Protein AF-0000000084405359 (afdb_homodimer)

Organism: Acidithiobacillus ferrooxidans (NCBI:txid920)

Secondary structure (DSSP, 8-state):
--------HHHHHHHHHHHHHHHHHHS-GGG--HHHHHHHHTS-HHHHHHH-SSHHHHHHHHHHHHHHHHHHHHHHHHHH-SSHHHHHHHHHHHHHHHHHHSHHHHHHHHHHHHHHTTTTHHHHHHHTTHHHHHHHHHHHHHHHHTTSS-SSS-HHHHHHHHHHHHHHHHHHHHHHTTSTT---TT-HHHHHHHHHHHHHHHHS-----------/--------HHHHHHHHHHHHHHHHHHS-GGG--HHHHHHHHTS-HHHHHHH-SSHHHHHHHHHHHHHHHHHHHHHHHHHH-SSHHHHHHHHHHHHHHHHHHSHHHHHHHHHHHHHHTTTTHHHHHHHTTHHHHHHHHHHHHHHHHTTSS-SSS-HHHHHHHHHHHHHHHHHHHHHHTTSTT---TT-HHHHHHHHHHHHHHHHS-----------

Foldseek 3Di:
DDPLDPQPPVLLLVLLLVLLLVVVLVDPLVVDALCSSCVSSSHDSVSSCVVPVGSVRSLLQNQLVLLVVLLVQLVVLVVVDPALLSSLLSSLLVLLVSCVVRVSSLVNVVVCCVVCCVVCVVSCCVSHNVVVLVVQLVSLVVNCVVLQWPPPDRSSVLSCQSNVQSSVLSVCLVVLVPDPPRDCSVPVSVSSVVSSVVSSVVTGDDPPPPPPPPD/DDPLDPQPPVLLLVLLLVLLLVVVLVDPLVVDALCSSCVSSSHDSVSSCVPAVGSVRSLLQNQLVLLVVLLVQLVVLVVVDPALLSSLLSSLLVLLVSCVVRVSSLVNVVVCCVVCCVV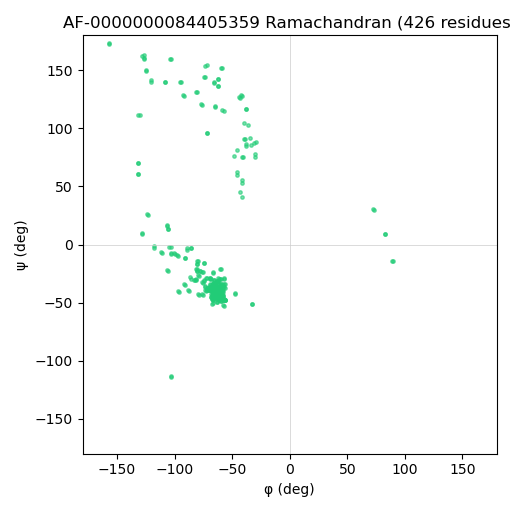CVVSCCVSHNVVVLVVQLVSLVVNCVVLQWPPPDRSSVLSCQSNVQSSVLSVCLVVLVPDPPRDCSVPVSVSSVVVSVVSSVVTGDDPPPPPPPPD

Sequence (430 aa):
MGDLPLVIEGEGRQRILAAAEKLFSDKAFDAVSMNAIALQAGISKANIYHYFPNKDALYLAVLRAASQSLRTLLNDAVDAHGVVVDVLRHFARCHLQALLDRPEWVRLVWREILEKGASRAQEFAEQGFADVFSALVAVLEAGQSRGELRVDFDPALVATLLLGANVFFFQSRDILRHYPHVTFADDPAGYDAGIVEILLRGLIPVSSVDTTSTRMGDLPLVIEGEGRQRILAAAEKLFSDKAFDAVSMNAIALQAGISKANIYHYFPNKDALYLAVLRAASQSLRTLLNDAVDAHGVVVDVLRHFARCHLQALLDRPEWVRLVWREILEKGASRAQEFAEQGFADVFSALVAVLEAGQSRGELRVDFDPALVATLLLGANVFFFQSRDILRHYPHVTFADDPAGYDAGIVEILLRGLIPVSSVDTTSTR

Solvent-accessible surface area (backbone atoms only — not comparable to full-atom values): 22797 Å² total; per-residue (Å²): 134,79,79,71,74,83,62,55,74,74,58,43,53,51,35,39,41,54,27,40,47,52,45,40,29,76,36,55,66,88,72,55,48,68,60,58,31,16,60,67,38,71,45,54,55,71,57,47,45,72,78,31,86,43,68,66,55,43,50,43,48,42,41,29,52,54,27,48,52,51,34,49,49,45,50,50,26,51,72,75,30,90,50,53,68,56,21,51,54,50,32,53,49,50,51,42,47,53,48,69,73,37,49,45,45,49,37,46,54,52,42,47,35,57,73,38,25,75,87,42,12,63,57,48,23,74,39,31,52,38,63,40,50,50,50,50,25,49,50,44,46,50,23,28,75,70,63,62,26,46,73,89,58,59,39,51,56,54,45,49,44,58,53,20,38,44,51,37,45,68,66,38,28,57,29,41,55,63,30,83,87,45,74,41,52,88,29,61,67,60,41,49,54,48,56,50,48,38,50,46,50,30,34,39,63,78,76,72,75,75,76,72,70,84,122,134,79,80,70,73,82,62,55,74,73,57,43,53,50,35,40,42,53,26,39,47,52,46,42,29,76,35,56,66,86,74,54,48,67,60,57,31,16,60,68,37,72,46,53,58,71,58,47,44,73,78,30,85,41,68,66,55,44,51,44,48,41,42,30,52,54,26,50,52,51,35,49,49,44,50,50,25,52,73,74,30,88,50,53,68,56,20,51,53,49,34,52,50,51,52,42,48,54,49,68,74,38,49,46,45,50,36,48,53,53,41,46,35,59,73,40,24,74,86,40,11,64,58,48,23,74,38,31,50,37,64,39,49,50,50,50,25,49,50,45,46,50,23,27,74,71,64,63,26,47,75,89,57,59,39,52,57,52,45,50,43,59,53,19,37,44,51,37,45,67,67,37,27,58,28,44,53,64,31,84,85,46,75,40,55,87,29,62,68,60,40,48,55,50,55,50,49,37,49,45,48,30,34,39,62,78,74,73,76,73,76,73,70,83,122

Nearest PDB structures (foldseek):
  4w97-assembly1_A  TM=6.779E-01  e=1.275E-06  Mycobacterium tuberculosis H37Rv
  2gen-assembly1_A-2  TM=8.083E-01  e=4.652E-06  Pseudomonas aeruginosa PAO1
  5n1i-assembly1_B  TM=6.751E-01  e=7.322E-07  Mycobacterium tuberculosis H37Rv
  6g87-assembly2_C  TM=6.920E-01  e=2.671E-06  Bradyrhizobium diazoefficiens
  4gfk-assembly1_A  TM=8.014E-01  e=1.347E-05  Vibrio cholerae O1 biovar El Tor str. N16961

Structure (mmCIF, N/CA/C/O backbone):
data_AF-0000000084405359-model_v1
#
loop_
_entity.id
_entity.type
_entity.pdbx_description
1 polymer 'TetR family transcriptional regulator'
#
loop_
_atom_site.group_PDB
_atom_site.id
_atom_site.type_symbol
_atom_site.label_atom_id
_atom_site.label_alt_id
_atom_site.label_comp_id
_atom_site.label_asym_id
_atom_site.label_entity_id
_atom_site.label_seq_id
_atom_site.pdbx_PDB_ins_code
_atom_site.Cartn_x
_atom_site.Cartn_y
_atom_site.Cartn_z
_atom_site.occupancy
_atom_site.B_iso_or_equiv
_atom_site.auth_seq_id
_atom_site.auth_comp_id
_atom_site.auth_asym_id
_atom_site.auth_atom_id
_atom_site.pdbx_PDB_model_num
ATOM 1 N N . MET A 1 1 ? -23.359 -45.25 1.358 1 29.91 1 MET A N 1
ATOM 2 C CA . MET A 1 1 ? -23.734 -44.031 0.64 1 29.91 1 MET A CA 1
ATOM 3 C C . MET A 1 1 ? -24.094 -42.906 1.613 1 29.91 1 MET A C 1
ATOM 5 O O . MET A 1 1 ? -25.172 -42.938 2.211 1 29.91 1 MET A O 1
ATOM 9 N N . GLY A 1 2 ? -23.25 -42.594 2.627 1 35.25 2 GLY A N 1
ATOM 10 C CA . GLY A 1 2 ? -23.484 -42 3.934 1 35.25 2 GLY A CA 1
ATOM 11 C C . GLY A 1 2 ? -24.156 -40.656 3.863 1 35.25 2 GLY A C 1
ATOM 12 O O . GLY A 1 2 ? -23.969 -39.906 2.9 1 35.25 2 GLY A O 1
ATOM 13 N N . ASP A 1 3 ? -25.422 -40.531 4.387 1 35.44 3 ASP A N 1
ATOM 14 C CA . ASP A 1 3 ? -26.391 -39.438 4.457 1 35.44 3 ASP A CA 1
ATOM 15 C C . ASP A 1 3 ? -25.719 -38.125 4.891 1 35.44 3 ASP A C 1
ATOM 17 O O . ASP A 1 3 ? -25.25 -38.031 6.023 1 35.44 3 ASP A O 1
ATOM 21 N N . LEU A 1 4 ? -24.766 -37.562 4.141 1 41.38 4 LEU A N 1
ATOM 22 C CA . LEU A 1 4 ? -24.188 -36.25 4.512 1 41.38 4 LEU A CA 1
ATOM 23 C C . LEU A 1 4 ? -25.25 -35.344 5.098 1 41.38 4 LEU A C 1
ATOM 25 O O . LEU A 1 4 ? -26.328 -35.188 4.527 1 41.38 4 LEU A O 1
ATOM 29 N N . PRO A 1 5 ? -25.344 -35.125 6.363 1 42.84 5 PRO A N 1
ATOM 30 C CA . PRO A 1 5 ? -26.453 -34.438 7.012 1 42.84 5 PRO A CA 1
ATOM 31 C C . PRO A 1 5 ? -26.875 -33.188 6.238 1 42.84 5 PRO A C 1
ATOM 33 O O . PRO A 1 5 ? -26.078 -32.562 5.531 1 42.84 5 PRO A O 1
ATOM 36 N N . LEU A 1 6 ? -28.141 -33.031 5.887 1 42.38 6 LEU A N 1
ATOM 37 C CA . LEU A 1 6 ? -28.797 -31.828 5.359 1 42.38 6 LEU A CA 1
ATOM 38 C C . LEU A 1 6 ? -28.328 -30.578 6.102 1 42.38 6 LEU A C 1
ATOM 40 O O . LEU A 1 6 ? -28.688 -30.359 7.258 1 42.38 6 LEU A O 1
ATOM 44 N N . VAL A 1 7 ? -27.047 -30.281 6.188 1 47.16 7 VAL A N 1
ATOM 45 C CA . VAL A 1 7 ? -26.641 -29.047 6.848 1 47.16 7 VAL A CA 1
ATOM 46 C C . VAL A 1 7 ? -27.625 -27.938 6.508 1 47.16 7 VAL A C 1
ATOM 48 O O . VAL A 1 7 ? -28.016 -27.7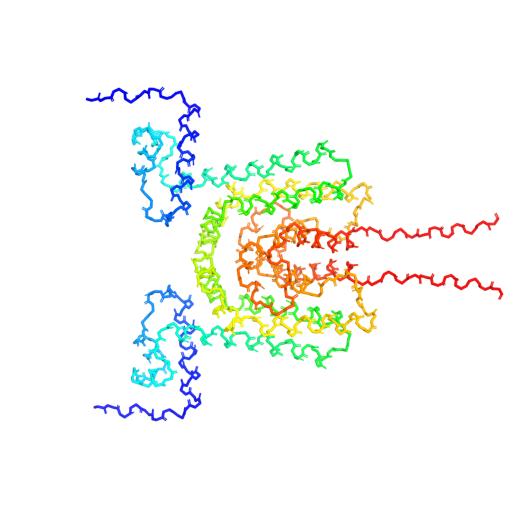81 5.348 1 47.16 7 VAL A O 1
ATOM 51 N N . ILE A 1 8 ? -28.391 -27.312 7.387 1 43.5 8 ILE A N 1
ATOM 52 C CA . ILE A 1 8 ? -29.281 -26.172 7.246 1 43.5 8 ILE A CA 1
ATOM 53 C C . ILE A 1 8 ? -28.625 -25.109 6.367 1 43.5 8 ILE A C 1
ATOM 55 O O . ILE A 1 8 ? -27.406 -24.922 6.402 1 43.5 8 ILE A O 1
ATOM 59 N N . GLU A 1 9 ? -29.281 -24.625 5.328 1 51.53 9 GLU A N 1
ATOM 60 C CA . GLU A 1 9 ? -28.953 -23.75 4.215 1 51.53 9 GLU A CA 1
ATOM 61 C C . GLU A 1 9 ? -27.922 -22.703 4.637 1 51.53 9 GLU A C 1
ATOM 63 O O . GLU A 1 9 ? -26.922 -22.484 3.947 1 51.53 9 GLU A O 1
ATOM 68 N N . GLY A 1 10 ? -28.266 -22.016 5.781 1 59.94 10 GLY A N 1
ATOM 69 C CA . GLY A 1 10 ? -27.422 -20.922 6.258 1 59.94 10 GLY A CA 1
ATOM 70 C C . GLY A 1 10 ? -26.109 -21.391 6.848 1 59.94 10 GLY A C 1
ATOM 71 O O . GLY A 1 10 ? -25.062 -20.797 6.605 1 59.94 10 GLY A O 1
ATOM 72 N N . GLU A 1 11 ? -26.094 -22.547 7.379 1 79.12 11 GLU A N 1
ATOM 73 C CA . GLU A 1 11 ? -24.922 -23.062 8.07 1 79.12 11 GLU A CA 1
ATOM 74 C C . GLU A 1 11 ? -23.906 -23.656 7.078 1 79.12 11 GLU A C 1
ATOM 76 O O . GLU A 1 11 ? -22.703 -23.516 7.258 1 79.12 11 GLU A O 1
ATOM 81 N N . GLY A 1 12 ? -24.5 -24.172 6 1 84.44 12 GLY A N 1
ATOM 82 C CA . GLY A 1 12 ? -23.656 -24.75 4.969 1 84.44 12 GLY A CA 1
ATOM 83 C C . GLY A 1 12 ? -22.812 -23.734 4.234 1 84.44 12 GLY A C 1
ATOM 84 O O . GLY A 1 12 ? -21.609 -23.922 4.047 1 84.44 12 GLY A O 1
ATOM 85 N N . ARG A 1 13 ? -23.469 -22.688 3.967 1 90.31 13 ARG A N 1
ATOM 86 C CA . ARG A 1 13 ? -22.781 -21.625 3.246 1 90.31 13 ARG A CA 1
ATOM 87 C C . ARG A 1 13 ? -21.625 -21.062 4.066 1 90.31 13 ARG A C 1
ATOM 89 O O . ARG A 1 13 ? -20.531 -20.844 3.539 1 90.31 13 ARG A O 1
ATOM 96 N N . GLN A 1 14 ? -21.859 -20.922 5.316 1 91.25 14 GLN A N 1
ATOM 97 C CA . GLN A 1 14 ? -20.844 -20.375 6.203 1 91.25 14 GLN A CA 1
ATOM 98 C C . GLN A 1 14 ? -19.688 -21.344 6.383 1 91.25 14 GLN A C 1
ATOM 100 O O . GLN A 1 14 ? -18.531 -20.922 6.449 1 91.25 14 GLN A O 1
ATOM 105 N N . ARG A 1 15 ? -19.953 -22.547 6.441 1 92.5 15 ARG A N 1
ATOM 106 C CA . ARG A 1 15 ? -18.922 -23.562 6.562 1 92.5 15 ARG A CA 1
ATOM 107 C C . ARG A 1 15 ? -18.031 -23.594 5.32 1 92.5 15 ARG A C 1
ATOM 109 O O . ARG A 1 15 ? -16.812 -23.734 5.422 1 92.5 15 ARG A O 1
ATOM 116 N N . ILE A 1 16 ? -18.734 -23.453 4.23 1 93.56 16 ILE A N 1
ATOM 117 C CA . ILE A 1 16 ? -18.016 -23.453 2.969 1 93.56 16 ILE A CA 1
ATOM 118 C C . ILE A 1 16 ? -17.094 -22.234 2.912 1 93.56 16 ILE A C 1
ATOM 120 O O . ILE A 1 16 ? -15.906 -22.359 2.576 1 93.56 16 ILE A O 1
ATOM 124 N N . LEU A 1 17 ? -17.609 -21.109 3.291 1 92.75 17 LEU A N 1
ATOM 125 C CA . LEU A 1 17 ? -16.828 -19.875 3.254 1 92.75 17 LEU A CA 1
ATOM 126 C C . LEU A 1 17 ? -15.625 -19.969 4.188 1 92.75 17 LEU A C 1
ATOM 128 O O . LEU A 1 17 ? -14.516 -19.578 3.82 1 92.75 17 LEU A O 1
ATOM 132 N N . ALA A 1 18 ? -15.852 -20.531 5.355 1 92.19 18 ALA A N 1
ATOM 133 C CA . ALA A 1 18 ? -14.781 -20.656 6.332 1 92.19 18 ALA A CA 1
ATOM 134 C C . ALA A 1 18 ? -13.703 -21.625 5.832 1 92.19 18 ALA A C 1
ATOM 136 O O . ALA A 1 18 ? -12.508 -21.344 5.965 1 92.19 18 ALA A O 1
ATOM 137 N N . ALA A 1 19 ? -14.117 -22.672 5.27 1 93.31 19 ALA A N 1
ATOM 138 C CA . ALA A 1 19 ? -13.195 -23.656 4.723 1 93.31 19 ALA A CA 1
ATOM 139 C C . ALA A 1 19 ? -12.406 -23.078 3.547 1 93.31 19 ALA A C 1
ATOM 141 O O . ALA A 1 19 ? -11.203 -23.297 3.432 1 93.31 19 ALA A O 1
ATOM 142 N N . ALA A 1 20 ? -13.156 -22.406 2.678 1 93 20 ALA A N 1
ATOM 143 C CA . ALA A 1 20 ? -12.523 -21.797 1.51 1 93 20 ALA A CA 1
ATOM 144 C C . ALA A 1 20 ? -11.477 -20.766 1.924 1 93 20 ALA A C 1
ATOM 146 O O . ALA A 1 20 ? -10.359 -20.766 1.397 1 93 20 ALA A O 1
ATOM 147 N N . GLU A 1 21 ? -11.836 -19.953 2.846 1 89.75 21 GLU A N 1
ATOM 148 C CA . GLU A 1 21 ? -10.891 -18.938 3.324 1 89.75 21 GLU A CA 1
ATOM 149 C C . GLU A 1 21 ? -9.617 -19.594 3.855 1 89.75 21 GLU A C 1
ATOM 151 O O . GLU A 1 21 ? -8.508 -19.141 3.543 1 89.75 21 GLU A O 1
ATOM 156 N N . LYS A 1 22 ? -9.797 -20.578 4.633 1 90.44 22 LYS A N 1
ATOM 157 C CA . LYS A 1 22 ? -8.656 -21.281 5.211 1 90.44 22 LYS A CA 1
ATOM 158 C C . LYS A 1 22 ? -7.777 -21.891 4.121 1 90.44 22 LYS A C 1
ATOM 160 O O . LYS A 1 22 ? -6.559 -21.703 4.129 1 90.44 22 LYS A O 1
ATOM 165 N N . LEU A 1 23 ? -8.375 -22.516 3.184 1 90.88 23 LEU A N 1
ATOM 166 C CA . LEU A 1 23 ? -7.613 -23.203 2.145 1 90.88 23 LEU A CA 1
ATOM 167 C C . LEU A 1 23 ? -6.961 -22.203 1.195 1 90.88 23 LEU A C 1
ATOM 169 O O . LEU A 1 23 ? -5.805 -22.375 0.803 1 90.88 23 LEU A O 1
ATOM 173 N N . PHE A 1 24 ? -7.672 -21.141 0.865 1 87.56 24 PHE A N 1
ATOM 174 C CA . PHE A 1 24 ? -7.113 -20.109 -0.01 1 87.56 24 PHE A CA 1
ATOM 175 C C . PHE A 1 24 ? -5.934 -19.422 0.656 1 87.56 24 PHE A C 1
ATOM 177 O O . PHE A 1 24 ? -4.984 -19.016 -0.018 1 87.56 24 PHE A O 1
ATOM 184 N N . SER A 1 25 ? -6.012 -19.312 1.912 1 82 25 SER A N 1
ATOM 185 C CA . SER A 1 25 ? -4.957 -18.641 2.654 1 82 25 SER A CA 1
ATOM 186 C C . SER A 1 25 ? -3.715 -19.5 2.779 1 82 25 SER A C 1
ATOM 188 O O . SER A 1 25 ? -2.59 -19 2.764 1 82 25 SER A O 1
ATOM 190 N N . ASP A 1 26 ? -3.889 -20.781 2.865 1 78.31 26 ASP A N 1
ATOM 191 C CA . ASP A 1 26 ? -2.807 -21.719 3.135 1 78.31 26 ASP A CA 1
ATOM 192 C C . ASP A 1 26 ? -2.09 -22.109 1.845 1 78.31 26 ASP A C 1
ATOM 194 O O . ASP A 1 26 ? -0.9 -22.438 1.864 1 78.31 26 ASP A O 1
ATOM 198 N N . LYS A 1 27 ? -2.898 -22.062 0.796 1 76.44 27 LYS A N 1
ATOM 199 C CA . LYS A 1 27 ? -2.375 -22.516 -0.49 1 76.44 27 LYS A CA 1
ATOM 200 C C . LYS A 1 27 ? -2.576 -21.453 -1.569 1 76.44 27 LYS A C 1
ATOM 202 O O . LYS A 1 27 ? -3.312 -20.484 -1.365 1 76.44 27 LYS A O 1
ATOM 207 N N . ALA A 1 28 ? -1.858 -21.625 -2.592 1 75.69 28 ALA A N 1
ATOM 208 C CA . ALA A 1 28 ? -2.135 -20.781 -3.75 1 75.69 28 ALA A CA 1
ATOM 209 C C . ALA A 1 28 ? -3.543 -21.031 -4.285 1 75.69 28 ALA A C 1
ATOM 211 O O . ALA A 1 28 ? -4.047 -22.156 -4.234 1 75.69 28 ALA A O 1
ATOM 212 N N . PHE A 1 29 ? -4.184 -19.984 -4.723 1 78.25 29 PHE A N 1
ATOM 213 C CA . PHE A 1 29 ? -5.551 -20.047 -5.23 1 78.25 29 PHE A CA 1
ATOM 214 C C . PHE A 1 29 ? -5.703 -21.203 -6.219 1 78.25 29 PHE A C 1
ATOM 216 O O . PHE A 1 29 ? -6.656 -21.969 -6.133 1 78.25 29 PHE A O 1
ATOM 223 N N . ASP A 1 30 ? -4.668 -21.281 -7.051 1 80 30 ASP A N 1
ATOM 224 C CA . ASP A 1 30 ? -4.77 -22.25 -8.133 1 80 30 ASP A CA 1
ATOM 225 C C . ASP A 1 30 ? -4.582 -23.672 -7.602 1 80 30 ASP A C 1
ATOM 227 O O . ASP A 1 30 ? -5.008 -24.641 -8.242 1 80 30 ASP A O 1
ATOM 231 N N . ALA A 1 31 ? -4.082 -23.797 -6.457 1 83.25 31 ALA A N 1
ATOM 232 C CA . ALA A 1 31 ? -3.781 -25.109 -5.898 1 83.25 31 ALA A CA 1
ATOM 233 C C . ALA A 1 31 ? -4.969 -25.656 -5.109 1 83.25 31 ALA A C 1
ATOM 235 O O . ALA A 1 31 ? -4.969 -26.828 -4.703 1 83.25 31 ALA A O 1
ATOM 236 N N . VAL A 1 32 ? -5.941 -24.828 -4.852 1 90.44 32 VAL A N 1
ATOM 237 C CA . VAL A 1 32 ? -7.102 -25.234 -4.066 1 90.44 32 VAL A CA 1
ATOM 238 C C . VAL A 1 32 ? -8.211 -25.734 -5 1 90.44 32 VAL A C 1
ATOM 240 O O . VAL A 1 32 ? -8.523 -25.078 -6 1 90.44 32 VAL A O 1
ATOM 243 N N . SER A 1 33 ? -8.773 -26.922 -4.754 1 92.12 33 SER A N 1
ATOM 244 C CA . SER A 1 33 ? -9.875 -27.453 -5.547 1 92.12 33 SER A CA 1
ATOM 245 C C . SER A 1 33 ? -11.195 -27.344 -4.801 1 92.12 33 SER A C 1
ATOM 247 O O . SER A 1 33 ? -11.219 -27.266 -3.57 1 92.12 33 SER A O 1
ATOM 249 N N . MET A 1 34 ? -12.203 -27.406 -5.609 1 93 34 MET A N 1
ATOM 250 C CA . MET A 1 34 ? -13.539 -27.406 -5.012 1 93 34 MET A CA 1
ATOM 251 C C . MET A 1 34 ? -13.742 -28.641 -4.145 1 93 34 MET A C 1
ATOM 253 O O . MET A 1 34 ? -14.414 -28.578 -3.111 1 93 34 MET A O 1
ATOM 257 N N . ASN A 1 35 ? -13.133 -29.672 -4.52 1 92.88 35 ASN A N 1
ATOM 258 C CA . ASN A 1 35 ? -13.219 -30.906 -3.744 1 92.88 35 ASN A CA 1
ATOM 259 C C . ASN A 1 35 ? -12.539 -30.766 -2.387 1 92.88 35 ASN A C 1
ATOM 261 O O . ASN A 1 35 ? -13.062 -31.234 -1.373 1 92.88 35 ASN A O 1
ATOM 265 N N . ALA A 1 36 ? -11.445 -30.219 -2.387 1 94.19 36 ALA A N 1
ATOM 266 C CA . ALA A 1 36 ? -10.727 -30.016 -1.133 1 94.19 36 ALA A CA 1
ATOM 267 C C . ALA A 1 36 ? -11.531 -29.125 -0.18 1 94.19 36 ALA A C 1
ATOM 269 O O . ALA A 1 36 ? -11.547 -29.375 1.03 1 94.19 36 ALA A O 1
ATOM 270 N N . ILE A 1 37 ? -12.164 -28.078 -0.742 1 94.88 37 ILE A N 1
ATOM 271 C CA . ILE A 1 37 ? -12.984 -27.188 0.065 1 94.88 37 ILE A CA 1
ATOM 272 C C . ILE A 1 37 ? -14.18 -27.938 0.634 1 94.88 37 ILE A C 1
ATOM 274 O O . ILE A 1 37 ? -14.523 -27.781 1.808 1 94.88 37 ILE A O 1
ATOM 278 N N . ALA A 1 38 ? -14.758 -28.766 -0.172 1 93.69 38 ALA A N 1
ATOM 279 C CA . ALA A 1 38 ? -15.891 -29.578 0.27 1 93.69 38 ALA A CA 1
ATOM 280 C C . ALA A 1 38 ? -15.492 -30.5 1.43 1 93.69 38 ALA A C 1
ATOM 282 O O . ALA A 1 38 ? -16.203 -30.562 2.438 1 93.69 38 ALA A O 1
ATOM 283 N N . LEU A 1 39 ? -14.422 -31.125 1.293 1 93.81 39 LEU A N 1
ATOM 284 C CA . LEU A 1 39 ? -13.914 -32.031 2.32 1 93.81 39 LEU A CA 1
ATOM 285 C C . LEU A 1 39 ? -13.641 -31.281 3.617 1 93.81 39 LEU A C 1
ATOM 287 O O . LEU A 1 39 ? -14.023 -31.734 4.699 1 93.81 39 LEU A O 1
ATOM 291 N N . GLN A 1 40 ? -12.992 -30.156 3.477 1 93.25 40 GLN A N 1
ATOM 292 C CA . GLN A 1 40 ? -12.68 -29.344 4.645 1 93.25 40 GLN A CA 1
ATOM 293 C C . GLN A 1 40 ? -13.945 -28.844 5.324 1 93.25 40 GLN A C 1
ATOM 295 O O . GLN A 1 40 ? -13.992 -28.703 6.551 1 93.25 40 GLN A O 1
ATOM 300 N N . ALA A 1 41 ? -14.93 -28.516 4.555 1 93.81 41 ALA A N 1
ATOM 301 C CA . ALA A 1 41 ? -16.188 -27.969 5.062 1 93.81 41 ALA A CA 1
ATOM 302 C C . ALA A 1 41 ? -17.094 -29.078 5.598 1 93.81 41 ALA A C 1
ATOM 304 O O . ALA A 1 41 ? -18.078 -28.812 6.281 1 93.81 41 ALA A O 1
ATOM 305 N N . GLY A 1 42 ? -16.828 -30.297 5.305 1 93.38 42 GLY A N 1
ATOM 306 C CA . GLY A 1 42 ? -17.656 -31.406 5.715 1 93.38 42 GLY A CA 1
ATOM 307 C C . GLY A 1 42 ? -18.969 -31.484 4.965 1 93.38 42 GLY A C 1
ATOM 308 O O . GLY A 1 42 ? -20 -31.797 5.547 1 93.38 42 GLY A O 1
ATOM 309 N N . ILE A 1 43 ? -18.906 -31.031 3.777 1 90.88 43 ILE A N 1
ATOM 310 C CA . ILE A 1 43 ? -20.094 -31.047 2.939 1 90.88 43 ILE A CA 1
ATOM 311 C C . ILE A 1 43 ? -19.781 -31.75 1.619 1 90.88 43 ILE A C 1
ATOM 313 O O . ILE A 1 43 ? -18.609 -31.969 1.283 1 90.88 43 ILE A O 1
ATOM 317 N N . SER A 1 44 ? -20.859 -32.219 0.949 1 88.62 44 SER A N 1
ATOM 318 C CA . SER A 1 44 ? -20.656 -32.875 -0.342 1 88.62 44 SER A CA 1
ATOM 319 C C . SER A 1 44 ? -20.281 -31.844 -1.42 1 88.62 44 SER A C 1
ATOM 321 O O . SER A 1 44 ? -20.625 -30.672 -1.307 1 88.62 44 SER A O 1
ATOM 323 N N . LYS A 1 45 ? -19.594 -32.312 -2.424 1 88.81 45 LYS A N 1
ATOM 324 C CA . LYS A 1 45 ? -19.25 -31.469 -3.566 1 88.81 45 LYS A CA 1
ATOM 325 C C . LYS A 1 45 ? -20.5 -30.891 -4.227 1 88.81 45 LYS A C 1
ATOM 327 O O . LYS A 1 45 ? -20.516 -29.734 -4.648 1 88.81 45 LYS A O 1
ATOM 332 N N . ALA A 1 46 ? -21.516 -31.719 -4.332 1 87.69 46 ALA A N 1
ATOM 333 C CA . ALA A 1 46 ? -22.766 -31.266 -4.922 1 87.69 46 ALA A CA 1
ATOM 334 C C . ALA A 1 46 ? -23.359 -30.094 -4.141 1 87.69 46 ALA A C 1
ATOM 336 O O . ALA A 1 46 ? -23.906 -29.156 -4.727 1 87.69 46 ALA A O 1
ATOM 337 N N . ASN A 1 47 ? -23.203 -30.109 -2.895 1 89.19 47 ASN A N 1
ATOM 338 C CA . ASN A 1 47 ? -23.719 -29.047 -2.039 1 89.19 47 ASN A CA 1
ATOM 339 C C . ASN A 1 47 ? -22.953 -27.734 -2.236 1 89.19 47 ASN A C 1
ATOM 341 O O . ASN A 1 47 ? -23.547 -26.656 -2.217 1 89.19 47 ASN A O 1
ATOM 345 N N . ILE A 1 48 ? -21.625 -27.891 -2.441 1 90.94 48 ILE A N 1
ATOM 346 C CA . ILE A 1 48 ? -20.828 -26.688 -2.652 1 90.94 48 ILE A CA 1
ATOM 347 C C . ILE A 1 48 ? -21.281 -25.984 -3.932 1 90.94 48 ILE A C 1
ATOM 349 O O . ILE A 1 48 ? -21.438 -24.766 -3.959 1 90.94 48 ILE A O 1
ATOM 353 N N . TYR A 1 49 ? -21.609 -26.781 -4.938 1 91.56 49 TYR A N 1
ATOM 354 C CA . TYR A 1 49 ? -21.953 -26.234 -6.238 1 91.56 49 TYR A CA 1
ATOM 355 C C . TYR A 1 49 ? -23.375 -25.656 -6.215 1 91.56 49 TYR A C 1
ATOM 357 O O . TYR A 1 49 ? -23.719 -24.812 -7.055 1 91.56 49 TYR A O 1
ATOM 365 N N . HIS A 1 50 ? -24.156 -26.156 -5.305 1 90.5 50 HIS A N 1
ATOM 366 C CA . HIS A 1 50 ? -25.469 -25.562 -5.094 1 90.5 50 HIS A CA 1
ATOM 367 C C . HIS A 1 50 ? -25.359 -24.094 -4.672 1 90.5 50 HIS A C 1
ATOM 369 O O . HIS A 1 50 ? -26.156 -23.266 -5.098 1 90.5 50 HIS A O 1
ATOM 375 N N . TYR A 1 51 ? -24.281 -23.781 -3.908 1 90.69 51 TYR A N 1
ATOM 376 C CA . TYR A 1 51 ? -24.109 -22.438 -3.377 1 90.69 51 TYR A CA 1
ATOM 377 C C . TYR A 1 51 ? -23.188 -21.609 -4.27 1 90.69 51 TYR A C 1
ATOM 379 O O . TYR A 1 51 ? -23.406 -20.406 -4.469 1 90.69 51 TYR A O 1
ATOM 387 N N . PHE A 1 52 ? -22.125 -22.266 -4.738 1 93.81 52 PHE A N 1
ATOM 388 C CA . PHE A 1 52 ? -21.094 -21.594 -5.508 1 93.81 52 PHE A CA 1
ATOM 389 C C . PHE A 1 52 ? -20.781 -22.344 -6.793 1 93.81 52 PHE A C 1
ATOM 391 O O . PHE A 1 52 ? -20.125 -23.391 -6.758 1 93.81 52 PHE A O 1
ATOM 398 N N . PRO A 1 53 ? -21.125 -21.766 -7.91 1 92.12 53 PRO A N 1
ATOM 399 C CA . PRO A 1 53 ? -21.047 -22.469 -9.188 1 92.12 53 PRO A CA 1
ATOM 400 C C . PRO A 1 53 ? -19.609 -22.781 -9.594 1 92.12 53 PRO A C 1
ATOM 402 O O . PRO A 1 53 ? -19.375 -23.688 -10.398 1 92.12 53 PRO A O 1
ATOM 405 N N . ASN A 1 54 ? -18.641 -22.016 -9.094 1 91.5 54 ASN A N 1
ATOM 406 C CA . ASN A 1 54 ? -17.234 -22.266 -9.398 1 91.5 54 ASN A CA 1
ATOM 407 C C . ASN A 1 54 ? -16.328 -21.672 -8.328 1 91.5 54 ASN A C 1
ATOM 409 O O . ASN A 1 54 ? -16.781 -20.984 -7.418 1 91.5 54 ASN A O 1
ATOM 413 N N . LYS A 1 55 ? -15.086 -21.969 -8.469 1 91.75 55 LYS A N 1
ATOM 414 C CA . LYS A 1 55 ? -14.086 -21.562 -7.488 1 91.75 55 LYS A CA 1
ATOM 415 C C . LYS A 1 55 ? -13.969 -20.047 -7.422 1 91.75 55 LYS A C 1
ATOM 417 O O . LYS A 1 55 ? -13.82 -19.469 -6.336 1 91.75 55 LYS A O 1
ATOM 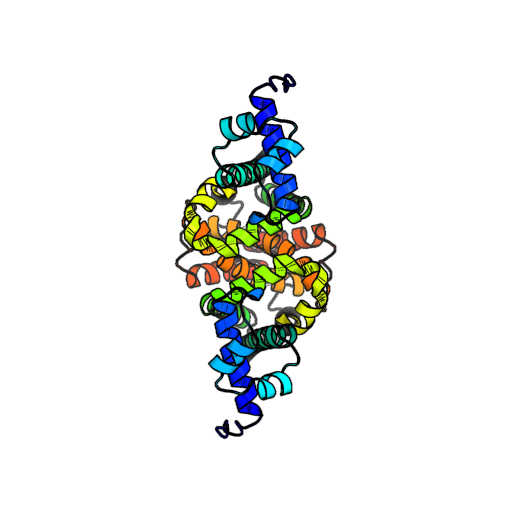422 N N . ASP A 1 56 ? -14.109 -19.438 -8.555 1 89.75 56 ASP A N 1
ATOM 423 C CA . ASP A 1 56 ? -14 -17.984 -8.625 1 89.75 56 ASP A CA 1
ATOM 424 C C . ASP A 1 56 ? -15.141 -17.297 -7.871 1 89.75 56 ASP A C 1
ATOM 426 O O . ASP A 1 56 ? -14.914 -16.328 -7.145 1 89.75 56 ASP A O 1
ATOM 430 N N . ALA A 1 57 ? -16.25 -17.797 -8.047 1 90.88 57 ALA A N 1
ATOM 431 C CA . ALA A 1 57 ? -17.406 -17.266 -7.332 1 90.88 57 ALA A CA 1
ATOM 432 C C . ALA A 1 57 ? -17.234 -17.438 -5.824 1 90.88 57 ALA A C 1
ATOM 434 O O . ALA A 1 57 ? -17.641 -16.562 -5.051 1 90.88 57 ALA A O 1
ATOM 435 N N . LEU A 1 58 ? -16.734 -18.531 -5.453 1 92.62 58 LEU A N 1
ATOM 436 C CA . LEU A 1 58 ? -16.484 -18.781 -4.035 1 92.62 58 LEU A CA 1
ATOM 437 C C . LEU A 1 58 ? -15.422 -17.844 -3.49 1 92.62 58 LEU A C 1
ATOM 439 O O 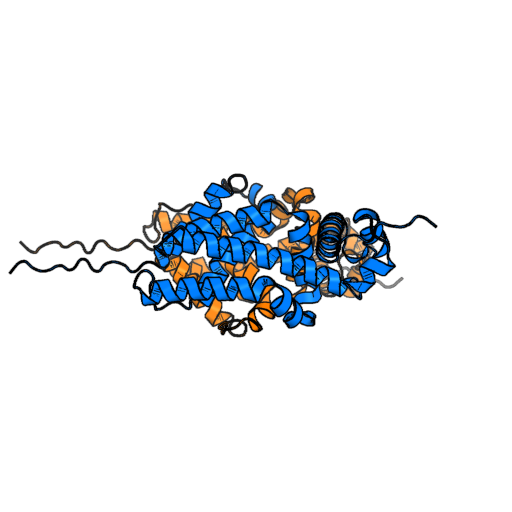. LEU A 1 58 ? -15.562 -17.312 -2.387 1 92.62 58 LEU A O 1
ATOM 443 N N . TYR A 1 59 ? -14.422 -17.641 -4.242 1 90.56 59 TYR A N 1
ATOM 444 C CA . TYR A 1 59 ? -13.359 -16.719 -3.857 1 90.56 59 TYR A CA 1
ATOM 445 C C . TYR A 1 59 ? -13.906 -15.32 -3.625 1 90.56 59 TYR A C 1
ATOM 447 O O . TYR A 1 59 ? -13.602 -14.688 -2.611 1 90.56 59 TYR A O 1
ATOM 455 N N . LEU A 1 60 ? -14.703 -14.859 -4.5 1 90.38 60 LEU A N 1
ATOM 456 C CA . LEU A 1 60 ? -15.297 -13.531 -4.398 1 90.38 60 LEU A CA 1
ATOM 457 C C . LEU A 1 60 ? -16.25 -13.445 -3.209 1 90.38 60 LEU A C 1
ATOM 459 O O . LEU A 1 60 ? -16.359 -12.391 -2.576 1 90.38 60 LEU A O 1
ATOM 463 N N . ALA A 1 61 ? -16.828 -14.5 -2.904 1 91 61 ALA A N 1
ATOM 464 C CA . ALA A 1 61 ? -17.703 -14.523 -1.742 1 91 61 ALA A CA 1
ATOM 465 C C . ALA A 1 61 ? -16.906 -14.406 -0.446 1 91 61 ALA A C 1
ATOM 467 O O . ALA A 1 61 ? -17.359 -13.766 0.508 1 91 61 ALA A O 1
ATOM 468 N N . VAL A 1 62 ? -15.805 -15.047 -0.435 1 90.56 62 VAL A N 1
ATOM 469 C CA . VAL A 1 62 ? -14.93 -14.93 0.728 1 90.56 62 VAL A CA 1
ATOM 470 C C . VAL A 1 62 ? -14.445 -13.484 0.865 1 90.56 62 VAL A C 1
ATOM 472 O O . VAL A 1 62 ? -14.414 -12.938 1.97 1 90.56 62 VAL A O 1
ATOM 475 N N . LEU A 1 63 ? -14.141 -12.852 -0.233 1 90.38 63 LEU A N 1
ATOM 476 C CA . LEU A 1 63 ? -13.727 -11.453 -0.245 1 90.38 63 LEU A CA 1
ATOM 477 C C . LEU A 1 63 ? -14.836 -10.555 0.279 1 90.38 63 LEU A C 1
ATOM 479 O O . LEU A 1 63 ? -14.586 -9.648 1.082 1 90.38 63 LEU A O 1
ATOM 483 N N . ARG A 1 64 ? -15.977 -10.805 -0.155 1 91.19 64 ARG A N 1
ATOM 484 C CA . ARG A 1 64 ? -17.125 -10.023 0.269 1 91.19 64 ARG A CA 1
ATOM 485 C C . ARG A 1 64 ? -17.359 -10.164 1.769 1 91.19 64 ARG A C 1
ATOM 487 O O . ARG A 1 64 ? -17.734 -9.195 2.438 1 91.19 64 ARG A O 1
ATOM 494 N N . ALA A 1 65 ? -17.188 -11.336 2.264 1 88.81 65 ALA A N 1
ATOM 495 C CA . ALA A 1 65 ? -17.359 -11.562 3.695 1 88.81 65 ALA A CA 1
ATOM 496 C C . ALA A 1 65 ? -16.359 -10.742 4.504 1 88.81 65 ALA A C 1
ATOM 498 O O . ALA A 1 65 ? -16.703 -10.195 5.555 1 88.81 65 ALA A O 1
ATOM 499 N N . ALA A 1 66 ? -15.18 -10.672 4.047 1 87 66 ALA A N 1
ATOM 500 C CA . ALA A 1 66 ? -14.148 -9.867 4.711 1 87 66 ALA A CA 1
ATOM 501 C C . ALA A 1 66 ? -14.516 -8.391 4.691 1 87 66 ALA A C 1
ATOM 503 O O . ALA A 1 66 ? -14.352 -7.688 5.691 1 87 66 ALA A O 1
ATOM 504 N N . SER A 1 67 ? -14.992 -7.93 3.562 1 90.62 67 SER A N 1
ATOM 505 C CA . SER A 1 67 ? -15.422 -6.543 3.418 1 90.62 67 SER A CA 1
ATOM 506 C C . SER A 1 67 ? -16.562 -6.219 4.371 1 90.62 67 SER A C 1
ATOM 508 O O . SER A 1 67 ? -16.609 -5.133 4.957 1 90.62 67 SER A O 1
ATOM 510 N N . GLN A 1 68 ? -17.438 -7.137 4.527 1 91.25 68 GLN A N 1
ATOM 511 C CA . GLN A 1 68 ? -18.578 -6.934 5.41 1 91.25 68 GLN A CA 1
ATOM 512 C C . GLN A 1 68 ? -18.141 -6.844 6.867 1 91.25 68 GLN A C 1
ATOM 514 O O . GLN A 1 68 ? -18.719 -6.09 7.648 1 91.25 68 GLN A O 1
ATOM 519 N N . SER A 1 69 ? -17.188 -7.598 7.195 1 91.19 69 SER A N 1
ATOM 520 C CA . SER A 1 69 ? -16.641 -7.516 8.547 1 91.19 69 SER A CA 1
ATOM 521 C C . SER A 1 69 ? -16.062 -6.137 8.828 1 91.19 69 SER A C 1
ATOM 523 O O . SER A 1 69 ? -16.266 -5.578 9.906 1 91.19 69 SER A O 1
ATOM 525 N N . LEU A 1 70 ? -15.406 -5.57 7.863 1 93.19 70 LEU A N 1
ATOM 526 C CA . LEU A 1 70 ? -14.836 -4.238 8.016 1 93.19 70 LEU A CA 1
ATOM 527 C C . LEU A 1 70 ? -15.93 -3.18 8.094 1 93.19 70 LEU A C 1
ATOM 529 O O . LEU A 1 70 ? -15.828 -2.221 8.859 1 93.19 70 LEU A O 1
ATOM 533 N N . ARG A 1 71 ? -16.953 -3.377 7.297 1 94.25 71 ARG A N 1
ATOM 534 C CA . ARG A 1 71 ? -18.094 -2.471 7.34 1 94.25 71 ARG A CA 1
ATOM 535 C C . ARG A 1 71 ? -18.734 -2.459 8.727 1 94.25 71 ARG A C 1
ATOM 537 O O . ARG A 1 71 ? -19.078 -1.396 9.242 1 94.25 71 ARG A O 1
ATOM 544 N N . THR A 1 72 ? -18.797 -3.631 9.258 1 95.38 72 THR A N 1
ATOM 545 C CA . THR A 1 72 ? -19.359 -3.75 10.602 1 95.38 72 THR A CA 1
ATOM 546 C C . THR A 1 72 ? -18.484 -3.029 11.617 1 95.38 72 THR A C 1
ATOM 548 O O . THR A 1 72 ? -19 -2.334 12.5 1 95.38 72 THR A O 1
ATOM 551 N N . LEU A 1 73 ? -17.219 -3.156 11.484 1 94.12 73 LEU A N 1
ATOM 552 C CA . LEU A 1 73 ? -16.281 -2.471 12.375 1 94.12 73 LEU A CA 1
ATOM 553 C C . LEU A 1 73 ? -16.438 -0.958 12.273 1 94.12 73 LEU A C 1
ATOM 555 O O . LEU A 1 73 ? -16.406 -0.254 13.289 1 94.12 73 LEU A O 1
ATOM 559 N N . LEU A 1 74 ? -16.641 -0.451 11.047 1 96.06 74 LEU A N 1
ATOM 560 C CA . LE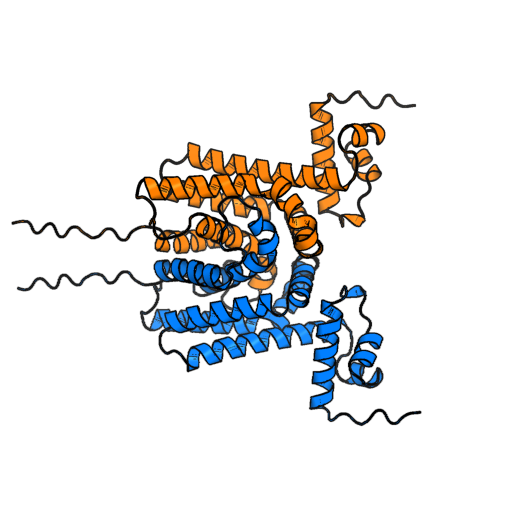U A 1 74 ? -16.844 0.979 10.844 1 96.06 74 LEU A CA 1
ATOM 561 C C . LEU A 1 74 ? -18.141 1.443 11.469 1 96.06 74 LEU A C 1
ATOM 563 O O . LEU A 1 74 ? -18.188 2.469 12.156 1 96.06 74 LEU A O 1
ATOM 567 N N . ASN A 1 75 ? -19.172 0.651 11.281 1 95.75 75 ASN A N 1
ATOM 568 C CA . ASN A 1 75 ? -20.453 0.986 11.875 1 95.75 75 ASN A CA 1
ATOM 569 C C . ASN A 1 75 ? -20.391 1.01 13.398 1 95.75 75 ASN A C 1
ATOM 571 O O . ASN A 1 75 ? -20.953 1.902 14.031 1 95.75 75 ASN A O 1
ATOM 575 N N . ASP A 1 76 ? -19.719 0.069 13.93 1 95.25 76 ASP A N 1
ATOM 576 C CA . ASP A 1 76 ? -19.547 0.015 15.383 1 95.25 76 ASP A CA 1
ATOM 577 C C . ASP A 1 76 ? -18.812 1.249 15.891 1 95.25 76 ASP A C 1
ATOM 579 O O . ASP A 1 76 ? -19.156 1.797 16.938 1 95.25 76 ASP A O 1
ATOM 583 N N . ALA A 1 77 ? -17.797 1.655 15.188 1 94.69 77 ALA A N 1
ATOM 584 C CA . ALA A 1 77 ? -17.031 2.846 15.562 1 94.69 77 ALA A CA 1
ATOM 585 C C . ALA A 1 77 ? -17.906 4.094 15.531 1 94.69 77 ALA A C 1
ATOM 587 O O . ALA A 1 77 ? -17.844 4.938 16.422 1 94.69 77 ALA A O 1
ATOM 588 N N . VAL A 1 78 ? -18.75 4.25 14.516 1 95.12 78 VAL A N 1
ATOM 589 C CA . VAL A 1 78 ? -19.641 5.387 14.359 1 95.12 78 VAL A CA 1
ATOM 590 C C . VAL A 1 78 ? -20.641 5.418 15.5 1 95.12 78 VAL A C 1
ATOM 592 O O . VAL A 1 78 ? -20.906 6.473 16.078 1 95.12 78 VAL A O 1
ATOM 595 N N . ASP A 1 79 ? -21.125 4.207 15.828 1 94.5 79 ASP A N 1
ATOM 596 C CA . ASP A 1 79 ? -22.125 4.105 16.891 1 94.5 79 ASP A CA 1
ATOM 597 C C . ASP A 1 79 ? -21.516 4.418 18.25 1 94.5 79 ASP A C 1
ATOM 599 O O . ASP A 1 79 ? -22.172 5.008 19.109 1 94.5 79 ASP A O 1
ATOM 603 N N . ALA A 1 80 ? -20.297 4.043 18.406 1 92.56 80 ALA A N 1
ATOM 604 C CA . ALA A 1 80 ? -19.641 4.148 19.703 1 92.56 80 ALA A CA 1
ATOM 605 C C . ALA A 1 80 ? -19.125 5.566 19.953 1 92.56 80 ALA A C 1
ATOM 607 O O . ALA A 1 80 ? -18.969 5.984 21.094 1 92.56 80 ALA A O 1
ATOM 608 N N . HIS A 1 81 ? -18.797 6.191 18.812 1 90.81 81 HIS A N 1
ATOM 609 C CA . HIS A 1 81 ? -18.125 7.484 18.938 1 90.81 81 HIS A CA 1
ATOM 610 C C . HIS A 1 81 ? -18.938 8.586 18.25 1 90.81 81 HIS A C 1
ATOM 612 O O . HIS A 1 81 ? -19.531 8.352 17.203 1 90.81 81 HIS A O 1
ATOM 618 N N . GLY A 1 82 ? -19.031 9.703 18.781 1 84.44 82 GLY A N 1
ATOM 619 C CA . GLY A 1 82 ? -19.766 10.812 18.203 1 84.44 82 GLY A CA 1
ATOM 620 C C . GLY A 1 82 ? -18.906 11.703 17.312 1 84.44 82 GLY A C 1
ATOM 621 O O . GLY A 1 82 ? -19.391 12.25 16.328 1 84.44 82 GLY A O 1
ATOM 622 N N . VAL A 1 83 ? -17.641 11.828 17.734 1 93.69 83 VAL A N 1
ATOM 623 C CA . VAL A 1 83 ? -16.781 12.742 16.984 1 93.69 83 VAL A CA 1
ATOM 624 C C . VAL A 1 83 ? -15.992 11.961 15.93 1 93.69 83 VAL A C 1
ATOM 626 O O . VAL A 1 83 ? -15.547 10.836 16.188 1 93.69 83 VAL A O 1
ATOM 629 N N . VAL A 1 84 ? -15.844 12.508 14.766 1 96.19 84 VAL A N 1
ATOM 630 C CA . VAL A 1 84 ? -15.297 11.844 13.594 1 96.19 84 VAL A CA 1
ATOM 631 C C . VAL A 1 84 ? -13.859 11.422 13.859 1 96.19 84 VAL A C 1
ATOM 633 O O . VAL A 1 84 ? -13.422 10.352 13.414 1 96.19 84 VAL A O 1
ATOM 636 N N . VAL A 1 85 ? -13.117 12.203 14.633 1 95.62 85 VAL A N 1
ATOM 637 C CA . VAL A 1 85 ? -11.711 11.906 14.883 1 95.62 85 VAL A CA 1
ATOM 638 C C . VAL A 1 85 ? -11.594 10.602 15.672 1 95.62 85 VAL A C 1
ATOM 640 O O . VAL A 1 85 ? -10.719 9.781 15.398 1 95.62 85 VAL A O 1
ATOM 643 N N . ASP A 1 86 ? -12.516 10.398 16.609 1 96.88 86 ASP A N 1
ATOM 644 C CA . ASP A 1 86 ? -12.508 9.164 17.375 1 96.88 86 ASP A CA 1
ATOM 645 C C . ASP A 1 86 ? -12.945 7.973 16.531 1 96.88 86 ASP A C 1
ATOM 647 O O . ASP A 1 86 ? -12.438 6.863 16.703 1 96.88 86 ASP A O 1
ATOM 651 N N . VAL A 1 87 ? -13.891 8.188 15.68 1 97.62 87 VAL A N 1
ATOM 652 C CA . VAL A 1 87 ? -14.328 7.152 14.75 1 97.62 87 VAL A CA 1
ATOM 653 C C . VAL A 1 87 ? -13.156 6.711 13.883 1 97.62 87 VAL A C 1
ATOM 655 O O . VAL A 1 87 ? -12.891 5.516 13.742 1 97.62 87 VAL A O 1
ATOM 658 N N . LEU A 1 88 ? -12.359 7.66 13.336 1 97.75 88 LEU A N 1
ATOM 659 C CA . LEU A 1 88 ? -11.25 7.371 12.438 1 97.75 88 LEU A CA 1
ATOM 660 C C . LEU A 1 88 ? -10.133 6.648 13.18 1 97.75 88 LEU A C 1
ATOM 662 O O . LEU A 1 88 ? -9.555 5.688 12.664 1 97.75 88 LEU A O 1
ATOM 666 N N . ARG A 1 89 ? -9.859 7.078 14.438 1 97.69 89 ARG A N 1
ATOM 667 C CA . ARG A 1 89 ? -8.844 6.422 15.258 1 97.69 89 ARG A CA 1
ATOM 668 C C . ARG A 1 89 ? -9.203 4.961 15.508 1 97.69 89 ARG A C 1
ATOM 670 O O . ARG A 1 89 ? -8.367 4.07 15.312 1 97.69 89 ARG A O 1
ATOM 677 N N . HIS A 1 90 ? -10.43 4.754 15.875 1 97.38 90 HIS A N 1
ATOM 678 C CA . HIS A 1 90 ? -10.891 3.408 16.203 1 97.38 90 HIS A CA 1
ATOM 679 C C . HIS A 1 90 ? -10.922 2.525 14.953 1 97.38 90 HIS A C 1
ATOM 681 O O . HIS A 1 90 ? -10.438 1.393 14.984 1 97.38 90 HIS A O 1
ATOM 687 N N . PHE A 1 91 ? -11.438 3.051 13.875 1 97.56 91 PHE A N 1
ATOM 688 C CA . PHE A 1 91 ? -11.531 2.275 12.648 1 97.56 91 PHE A CA 1
ATOM 689 C C . PHE A 1 91 ? -10.148 1.92 12.117 1 97.56 91 PHE A C 1
ATOM 691 O O . PHE A 1 91 ? -9.914 0.787 11.688 1 97.56 91 PHE A O 1
ATOM 698 N N . ALA A 1 92 ? -9.242 2.891 12.117 1 98.19 92 ALA A N 1
ATOM 699 C CA . ALA A 1 92 ? -7.887 2.641 11.625 1 98.19 92 ALA A CA 1
ATOM 700 C C . ALA A 1 92 ? -7.227 1.507 12.406 1 98.19 92 ALA A C 1
ATOM 702 O O . ALA A 1 92 ? -6.609 0.617 11.812 1 98.19 92 ALA A O 1
ATOM 703 N N . ARG A 1 93 ? -7.379 1.53 13.688 1 97.5 93 ARG A N 1
ATOM 704 C CA . ARG A 1 93 ? -6.812 0.495 14.547 1 97.5 93 ARG A CA 1
ATOM 705 C C . ARG A 1 93 ? -7.41 -0.871 14.227 1 97.5 93 ARG A C 1
ATOM 707 O O . ARG A 1 93 ? -6.684 -1.856 14.086 1 97.5 93 ARG A O 1
ATOM 714 N N . CYS A 1 94 ? -8.688 -0.945 14.078 1 96.06 94 CYS A N 1
ATOM 715 C CA . CYS A 1 94 ? -9.375 -2.197 13.789 1 96.06 94 CYS A CA 1
ATOM 716 C C . CYS A 1 94 ? -9.016 -2.705 12.398 1 96.06 94 CYS A C 1
ATOM 718 O O . CYS A 1 94 ? -8.852 -3.91 12.195 1 96.06 94 CYS A O 1
ATOM 720 N N . HIS A 1 95 ? -8.938 -1.802 11.492 1 97.31 95 HIS A N 1
ATOM 721 C CA . HIS A 1 95 ? -8.555 -2.156 10.133 1 97.31 95 HIS A CA 1
ATOM 722 C C . HIS A 1 95 ? -7.172 -2.801 10.102 1 97.31 95 HIS A C 1
ATOM 724 O O . HIS A 1 95 ? -6.992 -3.865 9.5 1 97.31 95 HIS A O 1
ATOM 730 N N . LEU A 1 96 ? -6.207 -2.168 10.773 1 98.19 96 LEU A N 1
ATOM 731 C CA . LEU A 1 96 ? -4.859 -2.727 10.812 1 98.19 96 LEU A CA 1
ATOM 732 C C . LEU A 1 96 ? -4.855 -4.09 11.492 1 98.19 96 LEU A C 1
ATOM 734 O O . LEU A 1 96 ? -4.219 -5.027 11.016 1 98.19 96 LEU A O 1
ATOM 738 N N . GLN A 1 97 ? -5.602 -4.207 12.562 1 96.94 97 GLN A N 1
ATOM 739 C CA . GLN A 1 97 ? -5.68 -5.48 13.273 1 96.94 97 GLN A CA 1
ATOM 740 C C . GLN A 1 97 ? -6.277 -6.57 12.391 1 96.94 97 GLN A C 1
ATOM 742 O O . GLN A 1 97 ? -5.824 -7.715 12.414 1 96.94 97 GLN A O 1
ATOM 747 N N . ALA A 1 98 ? -7.246 -6.238 11.633 1 94.94 98 ALA A N 1
ATOM 748 C CA . ALA A 1 98 ? -7.879 -7.195 10.727 1 94.94 98 ALA A CA 1
ATOM 749 C C . ALA A 1 98 ? -6.883 -7.703 9.688 1 94.94 98 ALA A C 1
ATOM 751 O O . ALA A 1 98 ? -6.891 -8.883 9.344 1 94.94 98 ALA A O 1
ATOM 752 N N . LEU A 1 99 ? -6.043 -6.828 9.156 1 96.38 99 LEU A N 1
ATOM 753 C CA . LEU A 1 99 ? -5.008 -7.219 8.211 1 96.38 99 LEU A CA 1
ATOM 754 C C . LEU A 1 99 ? -4.012 -8.18 8.859 1 96.38 99 LEU A C 1
ATOM 756 O O . LEU A 1 99 ? -3.623 -9.18 8.25 1 96.38 99 LEU A O 1
ATOM 760 N N . LEU A 1 100 ? -3.664 -7.883 10.102 1 96.12 100 LEU A N 1
ATOM 761 C CA . LEU A 1 100 ? -2.625 -8.633 10.805 1 96.12 100 LEU A CA 1
ATOM 762 C C . LEU A 1 100 ? -3.164 -9.969 11.297 1 96.12 100 LEU A C 1
ATOM 764 O O . LEU A 1 100 ? -2.404 -10.922 11.484 1 96.12 100 LEU A O 1
ATOM 768 N N . ASP A 1 101 ? -4.48 -10.102 11.477 1 93.06 101 ASP A N 1
ATOM 769 C CA . ASP A 1 101 ? -5.105 -11.312 12.008 1 93.06 101 ASP A CA 1
ATOM 770 C C . ASP A 1 101 ? -5.258 -12.375 10.922 1 93.06 101 ASP A C 1
ATOM 772 O O . ASP A 1 101 ? -5.371 -13.562 11.219 1 93.06 101 ASP A O 1
ATOM 776 N N . ARG A 1 102 ? -5.27 -11.969 9.656 1 89.62 102 ARG A N 1
ATOM 777 C CA . ARG A 1 102 ? -5.449 -12.883 8.531 1 89.62 102 ARG A CA 1
ATOM 778 C C . ARG A 1 102 ? -4.402 -12.641 7.449 1 89.62 102 ARG A C 1
ATOM 780 O O . ARG A 1 102 ? -4.738 -12.461 6.277 1 89.62 102 ARG A O 1
ATOM 787 N N . PRO A 1 103 ? -3.162 -12.828 7.867 1 91.69 103 PRO A N 1
ATOM 788 C CA . PRO A 1 103 ? -2.1 -12.391 6.961 1 91.69 103 PRO A CA 1
ATOM 789 C C . PRO A 1 103 ? -2.068 -13.195 5.66 1 91.69 103 PRO A C 1
ATOM 791 O O . PRO A 1 103 ? -1.818 -12.633 4.59 1 91.69 103 PRO A O 1
ATOM 794 N N . GLU A 1 104 ? -2.314 -14.484 5.719 1 88.31 104 GLU A N 1
ATOM 795 C CA . GLU A 1 104 ? -2.24 -15.312 4.52 1 88.31 104 GLU A CA 1
ATOM 796 C C . GLU A 1 104 ? -3.357 -14.969 3.539 1 88.31 104 GLU A C 1
ATOM 798 O O . GLU A 1 104 ? -3.143 -14.953 2.326 1 88.31 104 GLU A O 1
ATOM 803 N N . TRP A 1 105 ? -4.484 -14.703 4.113 1 89.31 105 TRP A N 1
ATOM 804 C CA . TRP A 1 105 ? -5.613 -14.32 3.275 1 89.31 105 TRP A CA 1
ATOM 805 C C . TRP A 1 105 ? -5.363 -12.969 2.607 1 89.31 105 TRP A C 1
ATOM 807 O O . TRP A 1 105 ? -5.59 -12.812 1.405 1 89.31 105 TRP A O 1
ATOM 817 N N . VAL A 1 106 ? -4.875 -12.031 3.355 1 92.5 106 VAL A N 1
ATOM 818 C CA . VAL A 1 106 ? -4.613 -10.695 2.84 1 92.5 106 VAL A CA 1
ATOM 819 C C . VAL A 1 106 ? -3.547 -10.758 1.748 1 92.5 106 VAL A C 1
ATOM 821 O O . VAL A 1 106 ? -3.693 -10.141 0.692 1 92.5 106 VAL A O 1
ATOM 824 N N . ARG A 1 107 ? -2.523 -11.523 1.975 1 91.62 107 ARG A N 1
ATOM 825 C CA . ARG A 1 107 ? -1.472 -11.68 0.975 1 91.62 107 ARG A CA 1
ATOM 826 C C . ARG A 1 107 ? -2.027 -12.273 -0.317 1 91.62 107 ARG A C 1
ATOM 828 O O . ARG A 1 107 ? -1.673 -11.828 -1.411 1 91.62 107 ARG A O 1
ATOM 835 N N . LEU A 1 108 ? -2.867 -13.234 -0.172 1 87.81 108 LEU A N 1
ATOM 836 C CA . LEU A 1 108 ? -3.463 -13.867 -1.346 1 87.81 108 LEU A CA 1
ATOM 837 C C . LEU A 1 108 ? -4.281 -12.859 -2.146 1 87.81 108 LEU A C 1
ATOM 839 O O . LEU A 1 108 ? -4.168 -12.797 -3.373 1 87.81 108 LEU A O 1
ATOM 843 N N . VAL A 1 109 ? -5.105 -12.078 -1.475 1 90.69 109 VAL A N 1
ATOM 844 C CA . VAL A 1 109 ? -5.973 -11.102 -2.129 1 90.69 109 VAL A CA 1
ATOM 845 C C . VAL A 1 109 ? -5.125 -10.078 -2.883 1 90.69 109 VAL A C 1
ATOM 847 O O . VAL A 1 109 ? -5.375 -9.797 -4.055 1 90.69 109 VAL A O 1
ATOM 850 N N . TRP A 1 110 ? -4.102 -9.594 -2.275 1 93 110 TRP A N 1
ATOM 851 C CA . TRP A 1 110 ? -3.283 -8.555 -2.889 1 93 110 TRP A CA 1
ATOM 852 C C . TRP A 1 110 ? -2.414 -9.125 -4 1 93 110 TRP A C 1
ATOM 854 O O . TRP A 1 110 ? -2.121 -8.438 -4.984 1 93 110 TRP A O 1
ATOM 864 N N . ARG A 1 111 ? -1.998 -10.375 -3.881 1 89 111 ARG A N 1
ATOM 865 C CA . ARG A 1 111 ? -1.316 -11.016 -5 1 89 111 ARG A CA 1
ATOM 866 C C . ARG A 1 111 ? -2.225 -11.094 -6.223 1 89 111 ARG A C 1
ATOM 868 O O . ARG A 1 111 ? -1.785 -10.844 -7.348 1 89 111 ARG A O 1
ATOM 875 N N . GLU A 1 112 ? -3.473 -11.43 -5.969 1 86.94 112 GLU A N 1
ATOM 876 C CA . GLU A 1 112 ? -4.43 -11.508 -7.066 1 86.94 112 GLU A CA 1
ATOM 877 C C . GLU A 1 112 ? -4.68 -10.133 -7.676 1 86.94 112 GLU A C 1
ATOM 879 O O . GLU A 1 112 ? -4.828 -10 -8.891 1 86.94 112 GLU A O 1
ATOM 884 N N . ILE A 1 113 ? -4.742 -9.148 -6.824 1 90.44 113 ILE A N 1
ATOM 885 C CA . ILE A 1 113 ? -4.945 -7.781 -7.301 1 90.44 113 ILE A CA 1
ATOM 886 C C . ILE A 1 113 ? -3.764 -7.359 -8.172 1 90.44 113 ILE A C 1
ATOM 888 O O . ILE A 1 113 ? -3.953 -6.762 -9.234 1 90.44 113 ILE A O 1
ATOM 892 N N . LEU A 1 114 ? -2.58 -7.688 -7.777 1 90.25 114 LEU A N 1
ATOM 893 C CA . LEU A 1 114 ? -1.384 -7.328 -8.531 1 90.25 114 LEU A CA 1
ATOM 894 C C . LEU A 1 114 ? -1.317 -8.102 -9.844 1 90.25 114 LEU A C 1
ATOM 896 O O . LEU A 1 114 ? -0.797 -7.594 -10.844 1 90.25 114 LEU A O 1
ATOM 900 N N . GLU A 1 115 ? -1.891 -9.273 -9.859 1 84.5 115 GLU A N 1
ATOM 901 C CA . GLU A 1 115 ? -1.814 -10.125 -11.047 1 84.5 115 GLU A CA 1
ATOM 902 C C . GLU A 1 115 ? -2.949 -9.82 -12.016 1 84.5 115 GLU A C 1
ATOM 904 O O . GLU A 1 115 ? -2.734 -9.766 -13.234 1 84.5 115 GLU A O 1
ATOM 909 N N . LYS A 1 116 ? -4.168 -9.57 -11.461 1 84.06 116 LYS A N 1
ATOM 910 C CA . LYS A 1 116 ? -5.359 -9.516 -12.305 1 84.06 116 LYS A CA 1
ATOM 911 C C . LYS A 1 116 ? -6.148 -8.234 -12.062 1 84.06 116 LYS A C 1
ATOM 913 O O . LYS A 1 116 ? -7.293 -8.109 -12.508 1 84.06 116 LYS A O 1
ATOM 918 N N . GLY A 1 117 ? -5.602 -7.336 -11.352 1 77.62 117 GLY A N 1
ATOM 919 C CA . GLY A 1 117 ? -6.32 -6.141 -10.93 1 77.62 117 GLY A CA 1
ATOM 920 C C . GLY A 1 117 ? -6.859 -5.328 -12.086 1 77.62 117 GLY A C 1
ATOM 921 O O . GLY A 1 117 ? -7.945 -4.746 -11.992 1 77.62 117 GLY A O 1
ATOM 922 N N . ALA A 1 118 ? -6.168 -5.289 -13.156 1 82.38 118 ALA A N 1
ATOM 923 C CA . ALA A 1 118 ? -6.625 -4.516 -14.312 1 82.38 118 ALA A CA 1
ATOM 924 C C . ALA A 1 118 ? -7.758 -5.234 -15.039 1 82.38 118 ALA A C 1
ATOM 926 O O . ALA A 1 118 ? -8.789 -4.629 -15.336 1 82.38 118 ALA A O 1
ATOM 927 N N . SER A 1 119 ? -7.66 -6.547 -15.242 1 87.69 119 SER A N 1
ATOM 928 C CA . SER A 1 119 ? -8.625 -7.301 -16.031 1 87.69 119 SER A CA 1
ATOM 929 C C . SER A 1 119 ? -9.875 -7.621 -15.227 1 87.69 119 SER A C 1
ATOM 931 O O . SER A 1 119 ? -10.961 -7.781 -15.789 1 87.69 119 SER A O 1
ATOM 933 N N . ARG A 1 120 ? -9.719 -7.582 -13.891 1 90.06 120 ARG A N 1
ATOM 934 C CA . ARG A 1 120 ? -10.852 -7.953 -13.039 1 90.06 120 ARG A CA 1
ATOM 935 C C . ARG A 1 120 ? -11.203 -6.824 -12.078 1 90.06 120 ARG A C 1
ATOM 937 O O . ARG A 1 120 ? -11.75 -7.074 -11 1 90.06 120 ARG A O 1
ATOM 944 N N . ALA A 1 121 ? -10.867 -5.664 -12.484 1 90.38 121 ALA A N 1
ATOM 945 C CA . ALA A 1 121 ? -10.969 -4.5 -11.602 1 90.38 121 ALA A CA 1
ATOM 946 C C . ALA A 1 121 ? -12.406 -4.277 -11.148 1 90.38 121 ALA A C 1
ATOM 948 O O . ALA A 1 121 ? -12.656 -4.07 -9.953 1 90.38 121 ALA A O 1
ATOM 949 N N . GLN A 1 122 ? -13.305 -4.336 -12.016 1 89.94 122 GLN A N 1
ATOM 950 C CA . GLN A 1 122 ? -14.711 -4.094 -11.703 1 89.94 122 GLN A CA 1
ATOM 951 C C . GLN A 1 122 ? -15.242 -5.148 -10.734 1 89.94 122 GLN A C 1
ATOM 953 O O . GLN A 1 122 ? -15.977 -4.824 -9.797 1 89.94 122 GLN A O 1
ATOM 958 N N . GLU A 1 123 ? -14.836 -6.301 -10.969 1 89 123 GLU A N 1
ATOM 959 C CA . GLU A 1 123 ? -15.266 -7.402 -10.109 1 89 123 GLU A CA 1
ATOM 960 C C . GLU A 1 123 ? -14.711 -7.242 -8.695 1 89 123 GLU A C 1
ATOM 962 O O . GLU A 1 123 ? -15.445 -7.406 -7.715 1 89 123 GLU A O 1
ATOM 967 N N . PHE A 1 124 ? -13.469 -6.922 -8.555 1 87.88 124 PHE A N 1
ATOM 968 C CA . PHE A 1 124 ? -12.859 -6.695 -7.254 1 87.88 124 PHE A CA 1
ATOM 969 C C . PHE A 1 124 ? -13.508 -5.512 -6.547 1 87.88 124 PHE A C 1
ATOM 971 O O . PHE A 1 124 ? -13.711 -5.547 -5.332 1 87.88 124 PHE A O 1
ATOM 978 N N . ALA A 1 125 ? -13.836 -4.523 -7.344 1 90.12 125 ALA A N 1
ATOM 979 C CA . ALA A 1 125 ? -14.477 -3.344 -6.766 1 90.12 125 ALA A CA 1
ATOM 980 C C . ALA A 1 125 ? -15.867 -3.682 -6.227 1 90.12 125 ALA A C 1
ATOM 982 O O . ALA A 1 125 ? -16.188 -3.369 -5.078 1 90.12 125 ALA A O 1
ATOM 983 N N . GLU A 1 126 ? -16.641 -4.348 -6.969 1 86.31 126 GLU A N 1
ATOM 984 C CA . GLU A 1 126 ? -18.031 -4.605 -6.652 1 86.31 126 GLU A CA 1
ATOM 985 C C . GLU A 1 126 ? -18.172 -5.637 -5.539 1 86.31 126 GLU A C 1
ATOM 987 O O . GLU A 1 126 ? -19.062 -5.531 -4.691 1 86.31 126 GLU A O 1
ATOM 992 N N . GLN A 1 127 ? -17.281 -6.602 -5.559 1 84.06 127 GLN A N 1
ATOM 993 C CA . GLN A 1 127 ? -17.375 -7.695 -4.602 1 84.06 127 GLN A CA 1
ATOM 994 C C . GLN A 1 127 ? -16.453 -7.461 -3.404 1 84.06 127 GLN A C 1
ATOM 996 O O . GLN A 1 127 ? -16.578 -8.141 -2.381 1 84.06 127 GLN A O 1
ATOM 1001 N N . GLY A 1 128 ? -15.664 -6.488 -3.562 1 84.25 128 GLY A N 1
ATOM 1002 C CA . GLY A 1 128 ? -14.633 -6.285 -2.559 1 84.25 128 GLY A CA 1
ATOM 1003 C C . GLY A 1 128 ? -14.953 -5.156 -1.597 1 84.25 128 GLY A C 1
ATOM 1004 O O . GLY A 1 128 ? -15.977 -5.188 -0.913 1 84.25 128 GLY A O 1
ATOM 1005 N N . PHE A 1 129 ? -14.156 -4.148 -1.698 1 86.94 129 PHE A N 1
ATOM 1006 C CA . PHE A 1 129 ? -14.07 -3.207 -0.589 1 86.94 129 PHE A CA 1
ATOM 1007 C C . PHE A 1 129 ? -14.773 -1.899 -0.934 1 86.94 129 PHE A C 1
ATOM 1009 O O . PHE A 1 129 ? -14.656 -0.913 -0.205 1 86.94 129 PHE A O 1
ATOM 1016 N N . ALA A 1 130 ? -15.656 -1.85 -2.008 1 92.25 130 ALA A N 1
ATOM 1017 C CA . ALA A 1 130 ? -16.344 -0.629 -2.416 1 92.25 130 ALA A CA 1
ATOM 1018 C C . ALA A 1 130 ? -17.312 -0.158 -1.335 1 92.25 130 ALA A C 1
ATOM 1020 O O . ALA A 1 130 ? -17.438 1.043 -1.083 1 92.25 130 ALA A O 1
ATOM 1021 N N . ASP A 1 131 ? -17.953 -1.101 -0.711 1 91.44 131 ASP A N 1
ATOM 1022 C CA . ASP A 1 131 ? -18.969 -0.756 0.285 1 91.44 131 ASP A CA 1
ATOM 1023 C C . ASP A 1 131 ? -18.328 -0.095 1.506 1 91.44 131 ASP A C 1
ATOM 1025 O O . ASP A 1 131 ? -18.797 0.944 1.973 1 91.44 131 ASP A O 1
ATOM 1029 N N . VAL A 1 132 ? -17.328 -0.727 2.035 1 94.12 132 VAL A N 1
ATOM 1030 C CA . VAL A 1 132 ? -16.688 -0.166 3.219 1 94.12 132 VAL A CA 1
ATOM 1031 C C . VAL A 1 132 ? -15.984 1.144 2.855 1 94.12 132 VAL A C 1
ATOM 1033 O O . VAL A 1 132 ? -15.961 2.082 3.654 1 94.12 132 VAL A O 1
ATOM 1036 N N . PHE A 1 133 ? -15.453 1.254 1.679 1 96.31 133 PHE A N 1
ATOM 1037 C CA . PHE A 1 133 ? -14.844 2.494 1.219 1 96.31 133 PHE A CA 1
ATOM 1038 C C . PHE A 1 133 ? -15.875 3.619 1.169 1 96.31 133 PHE A C 1
ATOM 1040 O O . PHE A 1 133 ? -15.641 4.703 1.705 1 96.31 133 PHE A O 1
ATOM 1047 N N . SER A 1 134 ? -17.016 3.354 0.586 1 96.38 134 SER A N 1
ATOM 1048 C CA . SER A 1 134 ? -18.094 4.344 0.478 1 96.38 134 SER A CA 1
ATOM 1049 C C . SER A 1 134 ? -18.578 4.777 1.854 1 96.38 134 SER A C 1
ATOM 1051 O O . SER A 1 134 ? -18.875 5.953 2.074 1 96.38 134 SER A O 1
ATOM 1053 N N . ALA A 1 135 ? -18.656 3.83 2.723 1 96.19 135 ALA A N 1
ATOM 1054 C CA . ALA A 1 135 ? -19.094 4.145 4.082 1 96.19 135 ALA A CA 1
ATOM 1055 C C . ALA A 1 135 ? -18.078 5.035 4.789 1 96.19 135 ALA A C 1
ATOM 1057 O O . ALA A 1 135 ? -18.453 5.961 5.512 1 96.19 135 ALA A O 1
ATOM 1058 N N . LEU A 1 136 ? -16.812 4.727 4.633 1 97.25 136 LEU A N 1
ATOM 1059 C CA . LEU A 1 136 ? -15.766 5.551 5.219 1 97.25 136 LEU A CA 1
ATOM 1060 C C . LEU A 1 136 ? -15.805 6.965 4.656 1 97.25 136 LEU A C 1
ATOM 1062 O O . LEU A 1 136 ? -15.672 7.941 5.398 1 97.25 136 LEU A O 1
ATOM 1066 N N . VAL A 1 137 ? -16 7.109 3.355 1 97.81 137 VAL A N 1
ATOM 1067 C CA . VAL A 1 137 ? -16.141 8.406 2.705 1 97.81 137 VAL A CA 1
ATOM 1068 C C . VAL A 1 137 ? -17.312 9.172 3.311 1 97.81 137 VAL A C 1
ATOM 1070 O O . VAL A 1 137 ? -17.203 10.367 3.594 1 97.81 137 VAL A O 1
ATOM 1073 N N . ALA A 1 138 ? -18.391 8.484 3.527 1 97.31 138 ALA A N 1
ATOM 1074 C CA . ALA A 1 138 ? -19.562 9.109 4.117 1 97.31 138 ALA A CA 1
ATOM 1075 C C . ALA A 1 138 ? -19.266 9.633 5.52 1 97.31 138 ALA A C 1
ATOM 1077 O O . ALA A 1 138 ? -19.75 10.703 5.902 1 97.31 138 ALA A O 1
ATOM 1078 N N . VAL A 1 139 ? -18.547 8.891 6.293 1 97.44 139 VAL A N 1
ATOM 1079 C CA . VAL A 1 139 ? -18.141 9.305 7.633 1 97.44 139 VAL A CA 1
ATOM 1080 C C . VAL A 1 139 ? -17.312 10.586 7.543 1 97.44 139 VAL A C 1
ATOM 1082 O O . VAL A 1 139 ? -17.531 11.523 8.32 1 97.44 139 VAL A O 1
ATOM 1085 N N . LEU A 1 140 ? -16.391 10.633 6.617 1 97.88 140 LEU A N 1
ATOM 1086 C CA . LEU A 1 140 ? -15.523 11.789 6.426 1 97.88 140 LEU A CA 1
ATOM 1087 C C . LEU A 1 140 ? -16.328 13 5.977 1 97.88 140 LEU A C 1
ATOM 1089 O O . LEU A 1 140 ? -16.125 14.109 6.473 1 97.88 140 LEU A O 1
ATOM 1093 N N . GLU A 1 141 ? -17.25 12.789 5.066 1 97.5 141 GLU A N 1
ATOM 1094 C CA . GLU A 1 141 ? -18.125 13.852 4.59 1 97.5 141 GLU A CA 1
ATOM 1095 C C . GLU A 1 141 ? -18.969 14.422 5.73 1 97.5 141 GLU A C 1
ATOM 1097 O O . GLU A 1 141 ? -19.156 15.641 5.82 1 97.5 141 GLU A O 1
ATOM 1102 N N . ALA A 1 142 ? -19.484 13.562 6.523 1 96.44 142 ALA A N 1
ATOM 1103 C CA . ALA A 1 142 ? -20.266 14 7.68 1 96.44 142 ALA A CA 1
ATOM 1104 C C . ALA A 1 142 ? -19.406 14.852 8.617 1 96.44 142 ALA A C 1
ATOM 1106 O O . ALA A 1 142 ? -19.875 15.867 9.141 1 96.44 142 ALA A O 1
ATOM 1107 N N . GLY A 1 143 ? -18.188 14.406 8.867 1 96.5 143 GLY A N 1
ATOM 1108 C CA . GLY A 1 143 ? -17.266 15.203 9.672 1 96.5 143 GLY A CA 1
ATOM 1109 C C . GLY A 1 143 ? -17 16.578 9.086 1 96.5 143 GLY A C 1
ATOM 1110 O O . GLY A 1 143 ? -16.891 17.562 9.82 1 96.5 143 GLY A O 1
ATOM 1111 N N . GLN A 1 144 ? -16.875 16.656 7.77 1 96.88 144 GLN A N 1
ATOM 1112 C CA . GLN A 1 144 ? -16.703 17.953 7.105 1 96.88 144 GLN A CA 1
ATOM 1113 C C . GLN A 1 144 ? -17.953 18.812 7.254 1 96.88 144 GLN A C 1
ATOM 1115 O O . GLN A 1 144 ? -17.844 20 7.574 1 96.88 144 GLN A O 1
ATOM 1120 N N . SER A 1 145 ? -19.062 18.234 7.051 1 96.38 145 SER A N 1
ATOM 1121 C CA . SER A 1 145 ? -20.328 18.953 7.137 1 96.38 145 SER A CA 1
ATOM 1122 C C . SER A 1 145 ? -20.562 19.5 8.539 1 96.38 145 SER A C 1
ATOM 1124 O O . SER A 1 145 ? -21.156 20.562 8.711 1 96.38 145 SER A O 1
ATOM 1126 N N . ARG A 1 146 ? -20.031 18.844 9.562 1 95.31 146 ARG A N 1
ATOM 1127 C CA . ARG A 1 146 ? -20.188 19.234 10.961 1 95.31 146 ARG A CA 1
ATOM 1128 C C . ARG A 1 146 ? -19.094 20.203 11.383 1 95.31 146 ARG A C 1
ATOM 1130 O O . ARG A 1 146 ? -19.016 20.609 12.547 1 95.31 146 ARG A O 1
ATOM 1137 N N . GLY A 1 147 ? -18.156 20.453 10.5 1 94.94 147 GLY A N 1
ATOM 1138 C CA . GLY A 1 147 ? -17.078 21.391 10.781 1 94.94 147 GLY A CA 1
ATOM 1139 C C . GLY A 1 147 ? -15.953 20.766 11.578 1 94.94 147 GLY A C 1
ATOM 1140 O O . GLY A 1 147 ? -15.047 21.469 12.031 1 94.94 147 GLY A O 1
ATOM 1141 N N . GLU A 1 148 ? -15.977 19.406 11.758 1 94.88 148 GLU A N 1
ATOM 1142 C CA . GLU A 1 148 ? -14.945 18.688 12.508 1 94.88 148 GLU A CA 1
ATOM 1143 C C . GLU A 1 148 ? -13.688 18.484 11.664 1 94.88 148 GLU A C 1
ATOM 1145 O O . GLU A 1 148 ? -12.586 18.359 12.203 1 94.88 148 GLU A O 1
ATOM 1150 N N . LEU A 1 149 ? -13.836 18.438 10.375 1 96.25 149 LEU A N 1
ATOM 1151 C CA . LEU A 1 149 ? -12.75 18.281 9.414 1 96.25 149 LEU A CA 1
ATOM 1152 C C . LEU A 1 149 ? -12.766 19.422 8.398 1 96.25 149 LEU A C 1
ATOM 1154 O O . LEU A 1 149 ? -13.828 19.969 8.086 1 96.25 149 LEU A O 1
ATOM 1158 N N . ARG A 1 150 ? -11.57 19.734 7.934 1 94.56 150 ARG A N 1
ATOM 1159 C CA . ARG A 1 150 ? -11.484 20.719 6.852 1 94.56 150 ARG A CA 1
ATOM 1160 C C . ARG A 1 150 ? -12.266 20.25 5.629 1 94.56 150 ARG A C 1
ATOM 1162 O O . ARG A 1 150 ? -12.289 19.062 5.316 1 94.56 150 ARG A O 1
ATOM 1169 N N . VAL A 1 151 ? -12.773 21.203 4.824 1 94.44 151 VAL A N 1
ATOM 1170 C CA . VAL A 1 151 ? -13.672 20.891 3.721 1 94.44 151 VAL A CA 1
ATOM 1171 C C . VAL A 1 151 ? -12.891 20.875 2.406 1 94.44 151 VAL A C 1
ATOM 1173 O O . VAL A 1 151 ? -13.406 20.422 1.381 1 94.44 151 VAL A O 1
ATOM 1176 N N . ASP A 1 152 ? -11.641 21.297 2.436 1 94.38 152 ASP A N 1
ATOM 1177 C CA . ASP A 1 152 ? -10.906 21.531 1.193 1 94.38 152 ASP A CA 1
ATOM 1178 C C . ASP A 1 152 ? -10.266 20.25 0.689 1 94.38 152 ASP A C 1
ATOM 1180 O O . ASP A 1 152 ? -9.664 20.219 -0.389 1 94.38 152 ASP A O 1
ATOM 1184 N N . PHE A 1 153 ? -10.414 19.203 1.442 1 95.38 153 PHE A N 1
ATOM 1185 C CA . PHE A 1 153 ? -9.844 17.938 0.98 1 95.38 153 PHE A CA 1
ATOM 1186 C C . PHE A 1 153 ? -10.945 16.969 0.551 1 95.38 153 PHE A C 1
ATOM 1188 O O . PHE A 1 153 ? -12 16.891 1.188 1 95.38 153 PHE A O 1
ATOM 1195 N N . ASP A 1 154 ? -10.695 16.266 -0.52 1 97.25 154 ASP A N 1
ATOM 1196 C CA . ASP A 1 154 ? -11.57 15.211 -1.019 1 97.25 154 ASP A CA 1
ATOM 1197 C C . ASP A 1 154 ? -11.648 14.055 -0.029 1 97.25 154 ASP A C 1
ATOM 1199 O O . ASP A 1 154 ? -10.641 13.398 0.25 1 97.25 154 ASP A O 1
ATOM 1203 N N . PRO A 1 155 ? -12.883 13.773 0.479 1 97.56 155 PRO A N 1
ATOM 1204 C CA . PRO A 1 155 ? -13.016 12.68 1.444 1 97.56 155 PRO A CA 1
ATOM 1205 C C . PRO A 1 155 ? -12.5 11.344 0.902 1 97.56 155 PRO A C 1
ATOM 1207 O O . PRO A 1 155 ? -11.969 10.531 1.661 1 97.56 155 PRO A O 1
ATOM 1210 N N . ALA A 1 156 ? -12.641 11.094 -0.382 1 97.81 156 ALA A N 1
ATOM 1211 C CA . ALA A 1 156 ? -12.164 9.852 -0.982 1 97.81 156 ALA A CA 1
ATOM 1212 C C . ALA A 1 156 ? -10.641 9.773 -0.941 1 97.81 156 ALA A C 1
ATOM 1214 O O . ALA A 1 156 ? -10.07 8.695 -0.787 1 97.81 156 ALA A O 1
ATOM 1215 N N . LEU A 1 157 ? -10.008 10.883 -1.091 1 97.44 157 LEU A N 1
ATOM 1216 C CA . LEU A 1 157 ? -8.547 10.938 -0.984 1 97.44 157 LEU A CA 1
ATOM 1217 C C . LEU A 1 157 ? -8.102 10.602 0.433 1 97.44 157 LEU A C 1
ATOM 1219 O O . LEU A 1 157 ? -7.148 9.836 0.623 1 97.44 157 LEU A O 1
ATOM 1223 N N . VAL A 1 158 ? -8.797 11.18 1.401 1 97.62 158 VAL A N 1
ATOM 1224 C CA . VAL A 1 158 ? -8.477 10.93 2.803 1 97.62 158 VAL A CA 1
ATOM 1225 C C . VAL A 1 158 ? -8.672 9.453 3.127 1 97.62 158 VAL A C 1
ATOM 1227 O O . VAL A 1 158 ? -7.832 8.836 3.785 1 97.62 158 VAL A O 1
ATOM 1230 N N . ALA A 1 159 ? -9.805 8.883 2.66 1 97.81 159 ALA A N 1
ATOM 1231 C CA . ALA A 1 159 ? -10.078 7.461 2.865 1 97.81 159 ALA A CA 1
ATOM 1232 C C . ALA A 1 159 ? -8.977 6.598 2.264 1 97.81 159 ALA A C 1
ATOM 1234 O O . ALA A 1 159 ? -8.508 5.648 2.895 1 97.81 159 ALA A O 1
ATOM 1235 N N . THR A 1 160 ? -8.547 6.918 1.029 1 97.88 160 THR A N 1
ATOM 1236 C CA . THR A 1 160 ? -7.496 6.191 0.333 1 97.88 160 THR A CA 1
ATOM 1237 C C . THR A 1 160 ? -6.191 6.234 1.126 1 97.88 160 THR A C 1
ATOM 1239 O O . THR A 1 160 ? -5.52 5.215 1.282 1 97.88 160 THR A O 1
ATOM 1242 N N . LEU A 1 161 ? -5.863 7.375 1.638 1 97.88 161 LEU A N 1
ATOM 1243 C CA . LEU A 1 161 ? -4.637 7.559 2.404 1 97.88 161 LEU A CA 1
ATOM 1244 C C . LEU A 1 161 ? -4.66 6.723 3.678 1 97.88 161 LEU A C 1
ATOM 1246 O O . LEU A 1 161 ? -3.674 6.059 4.008 1 97.88 161 LEU A O 1
ATOM 1250 N N . LEU A 1 162 ? -5.781 6.762 4.391 1 98 162 LEU A N 1
ATOM 1251 C CA . LEU A 1 162 ? -5.922 6.031 5.645 1 98 162 LEU A CA 1
ATOM 1252 C C . LEU A 1 162 ? -5.82 4.527 5.41 1 98 162 LEU A C 1
ATOM 1254 O O . LEU A 1 162 ? -5.055 3.84 6.09 1 98 162 LEU A O 1
ATOM 1258 N N . LEU A 1 163 ? -6.539 4 4.469 1 97.56 163 LEU A N 1
ATOM 1259 C CA . LEU A 1 163 ? -6.527 2.574 4.16 1 97.56 163 LEU A CA 1
ATOM 1260 C C . LEU A 1 163 ? -5.172 2.152 3.598 1 97.56 163 LEU A C 1
ATOM 1262 O O . LEU A 1 163 ? -4.625 1.121 3.996 1 97.56 163 LEU A O 1
ATOM 1266 N N . GLY A 1 164 ? -4.66 2.984 2.701 1 98.31 164 GLY A N 1
ATOM 1267 C CA . GLY A 1 164 ? -3.387 2.684 2.062 1 98.31 164 GLY A CA 1
ATOM 1268 C C . GLY A 1 164 ? -2.229 2.619 3.041 1 98.31 164 GLY A C 1
ATOM 1269 O O . GLY A 1 164 ? -1.325 1.796 2.887 1 98.31 164 GLY A O 1
ATOM 1270 N N . ALA A 1 165 ? -2.242 3.48 4.055 1 98.44 165 ALA A N 1
ATOM 1271 C CA . ALA A 1 165 ? -1.187 3.49 5.062 1 98.44 165 ALA A CA 1
ATOM 1272 C C . ALA A 1 165 ? -1.109 2.148 5.789 1 98.44 165 ALA A C 1
ATOM 1274 O O . ALA A 1 165 ? -0.023 1.593 5.965 1 98.44 165 ALA A O 1
ATOM 1275 N N . ASN A 1 166 ? -2.271 1.599 6.16 1 98.5 166 ASN A N 1
ATOM 1276 C CA . ASN A 1 166 ? -2.309 0.331 6.883 1 98.5 166 ASN A CA 1
ATOM 1277 C C . ASN A 1 166 ? -1.962 -0.843 5.969 1 98.5 166 ASN A C 1
ATOM 1279 O O . ASN A 1 166 ? -1.252 -1.764 6.379 1 98.5 166 ASN A O 1
ATOM 1283 N N . VAL A 1 167 ? -2.455 -0.799 4.738 1 98.06 167 VAL A N 1
ATOM 1284 C CA . VAL A 1 167 ? -2.168 -1.87 3.791 1 98.06 167 VAL A CA 1
ATOM 1285 C C . VAL A 1 167 ? -0.672 -1.908 3.49 1 98.06 167 VAL A C 1
ATOM 1287 O O . VAL A 1 167 ? -0.061 -2.979 3.484 1 98.06 167 VAL A O 1
ATOM 1290 N N . PHE A 1 168 ? -0.099 -0.752 3.254 1 98.31 168 PHE A N 1
ATOM 1291 C CA . PHE A 1 168 ? 1.329 -0.694 2.963 1 98.31 168 PHE A CA 1
ATOM 1292 C C . PHE A 1 168 ? 2.143 -1.216 4.141 1 98.31 168 PHE A C 1
ATOM 1294 O O . PHE A 1 168 ? 3.109 -1.959 3.955 1 98.31 168 PHE A O 1
ATOM 1301 N N . PHE A 1 169 ? 1.828 -0.807 5.367 1 98.31 169 PHE A N 1
ATOM 1302 C CA . PHE A 1 169 ? 2.518 -1.301 6.555 1 98.31 169 PHE A CA 1
ATOM 1303 C C . PHE A 1 169 ? 2.449 -2.822 6.629 1 98.31 169 PHE A C 1
ATOM 1305 O O . PHE A 1 169 ? 3.465 -3.484 6.844 1 98.31 169 PHE A O 1
ATOM 1312 N N . PHE A 1 170 ? 1.297 -3.346 6.449 1 97.56 170 PHE A N 1
ATOM 1313 C CA . PHE A 1 170 ? 1.13 -4.793 6.492 1 97.56 170 PHE A CA 1
ATOM 1314 C C . PHE A 1 170 ? 2.045 -5.473 5.477 1 97.56 170 PHE A C 1
ATOM 1316 O O . PHE A 1 170 ? 2.746 -6.43 5.809 1 97.56 170 PHE A O 1
ATOM 1323 N N . GLN A 1 171 ? 2.031 -4.957 4.254 1 96.81 171 GLN A N 1
ATOM 1324 C CA . GLN A 1 171 ? 2.773 -5.594 3.17 1 96.81 171 GLN A CA 1
ATOM 1325 C C . GLN A 1 171 ? 4.277 -5.461 3.383 1 96.81 171 GLN A C 1
ATOM 1327 O O . GLN A 1 171 ? 5.047 -6.332 2.969 1 96.81 171 GLN A O 1
ATOM 1332 N N . SER A 1 172 ? 4.719 -4.402 4.047 1 96.12 172 SER A N 1
ATOM 1333 C CA . SER A 1 172 ? 6.137 -4.059 4.027 1 96.12 172 SER A CA 1
ATOM 1334 C C . SER A 1 172 ? 6.777 -4.273 5.395 1 96.12 172 SER A C 1
ATOM 1336 O O . SER A 1 172 ? 7.988 -4.121 5.551 1 96.12 172 SER A O 1
ATOM 1338 N N . ARG A 1 173 ? 5.996 -4.59 6.43 1 95.25 173 ARG A N 1
ATOM 1339 C CA . ARG A 1 173 ? 6.453 -4.559 7.812 1 95.25 173 ARG A CA 1
ATOM 1340 C C . ARG A 1 173 ? 7.672 -5.453 8.008 1 95.25 173 ARG A C 1
ATOM 1342 O O . ARG A 1 173 ? 8.594 -5.102 8.742 1 95.25 173 ARG A O 1
ATOM 1349 N N . ASP A 1 174 ? 7.762 -6.625 7.336 1 94.5 174 ASP A N 1
ATOM 1350 C CA . ASP A 1 174 ? 8.898 -7.527 7.48 1 94.5 174 ASP A CA 1
ATOM 1351 C C . ASP A 1 174 ? 10.172 -6.898 6.926 1 94.5 174 ASP A C 1
ATOM 1353 O O . ASP A 1 174 ? 11.266 -7.137 7.445 1 94.5 174 ASP A O 1
ATOM 1357 N N . ILE A 1 175 ? 10.023 -6.125 5.898 1 95.12 175 ILE A N 1
ATOM 1358 C CA . ILE A 1 175 ? 11.156 -5.445 5.281 1 95.12 175 ILE A CA 1
ATOM 1359 C C . ILE A 1 175 ? 11.531 -4.215 6.102 1 95.12 175 ILE A C 1
ATOM 1361 O O . ILE A 1 175 ? 12.711 -3.98 6.375 1 95.12 175 ILE A O 1
ATOM 1365 N N . LEU A 1 176 ? 10.516 -3.449 6.535 1 95.75 176 LEU A N 1
ATOM 1366 C CA . LEU A 1 176 ? 10.734 -2.236 7.316 1 95.75 176 LEU A CA 1
ATOM 1367 C C . LEU A 1 176 ? 11.516 -2.539 8.586 1 95.75 176 LEU A C 1
ATOM 1369 O O . LEU A 1 176 ? 12.305 -1.708 9.047 1 95.75 176 LEU A O 1
ATOM 1373 N N . ARG A 1 177 ? 11.375 -3.697 9.078 1 94.81 177 ARG A N 1
ATOM 1374 C CA . ARG A 1 177 ? 12.039 -4.133 10.297 1 94.81 177 ARG A CA 1
ATOM 1375 C C . ARG A 1 177 ? 13.555 -4.062 10.156 1 94.81 177 ARG A C 1
ATOM 1377 O O . ARG A 1 177 ? 14.273 -3.928 11.148 1 94.81 177 ARG A O 1
ATOM 1384 N N . HIS A 1 178 ? 14.008 -4.062 8.945 1 94.75 178 HIS A N 1
ATOM 1385 C CA . HIS A 1 178 ? 15.438 -4.121 8.703 1 94.75 178 HIS A CA 1
ATOM 1386 C C . HIS A 1 178 ? 15.992 -2.754 8.32 1 94.75 178 HIS A C 1
ATOM 1388 O O . HIS A 1 178 ? 17.188 -2.609 8.062 1 94.75 178 HIS A O 1
ATOM 1394 N N . TYR A 1 179 ? 15.102 -1.803 8.109 1 94.69 179 TYR A N 1
ATOM 1395 C CA . TYR A 1 179 ? 15.57 -0.452 7.824 1 94.69 179 TYR A CA 1
ATOM 1396 C C . TYR A 1 179 ? 16.109 0.215 9.078 1 94.69 179 TYR A C 1
ATOM 1398 O O . TYR A 1 179 ? 15.531 0.091 10.156 1 94.69 179 TYR A O 1
ATOM 1406 N N . PRO A 1 180 ? 17.156 0.997 8.742 1 89.31 180 PRO A N 1
ATOM 1407 C CA . PRO A 1 180 ? 17.672 1.747 9.898 1 89.31 180 PRO A CA 1
ATOM 1408 C C . PRO A 1 180 ? 16.656 2.771 10.422 1 89.31 180 PRO A C 1
ATOM 1410 O O . PRO A 1 180 ? 15.867 3.314 9.648 1 89.31 180 PRO A O 1
ATOM 1413 N N . HIS A 1 181 ? 16.453 2.996 11.594 1 87.56 181 HIS A N 1
ATOM 1414 C CA . HIS A 1 181 ? 15.695 4.051 12.25 1 87.56 181 HIS A CA 1
ATOM 1415 C C . HIS A 1 181 ? 14.234 3.646 12.422 1 87.56 181 HIS A C 1
ATOM 1417 O O . HIS A 1 181 ? 13.461 4.355 13.07 1 87.56 181 HIS A O 1
ATOM 1423 N N . VAL A 1 182 ? 13.852 2.51 11.641 1 95.5 182 VAL A N 1
ATOM 1424 C CA . VAL A 1 182 ? 12.469 2.08 11.805 1 95.5 182 VAL A CA 1
ATOM 1425 C C . VAL A 1 182 ? 12.312 1.325 13.117 1 95.5 182 VAL A C 1
ATOM 1427 O O . VAL A 1 182 ? 12.969 0.305 13.344 1 95.5 182 VAL A O 1
ATOM 1430 N N . THR A 1 183 ? 11.43 1.844 14 1 94.56 183 THR A N 1
ATOM 1431 C CA . THR A 1 183 ? 11.242 1.223 15.305 1 94.56 183 THR A CA 1
ATOM 1432 C C . THR A 1 183 ? 9.812 0.719 15.469 1 94.56 183 THR A C 1
ATOM 1434 O O . THR A 1 183 ? 9.492 0.061 16.453 1 94.56 183 THR A O 1
ATOM 1437 N N . PHE A 1 184 ? 8.992 0.943 14.531 1 96.81 184 PHE A N 1
ATOM 1438 C CA . PHE A 1 184 ? 7.562 0.701 14.703 1 96.81 184 PHE A CA 1
ATOM 1439 C C . PHE A 1 184 ? 7.145 -0.589 14.008 1 96.81 184 PHE A C 1
ATOM 1441 O O . PHE A 1 184 ? 5.98 -0.984 14.07 1 96.81 184 PHE A O 1
ATOM 1448 N N . ALA A 1 185 ? 8.031 -1.279 13.328 1 96 185 ALA A N 1
ATOM 1449 C CA . ALA A 1 185 ? 7.664 -2.48 12.586 1 96 185 ALA A CA 1
ATOM 1450 C C . ALA A 1 185 ? 7.082 -3.543 13.508 1 96 185 ALA A C 1
ATOM 1452 O O . ALA A 1 185 ? 6.219 -4.324 13.109 1 96 185 ALA A O 1
ATOM 1453 N N . ASP A 1 186 ? 7.5 -3.562 14.758 1 95.88 186 ASP A N 1
ATOM 1454 C CA . ASP A 1 186 ? 7.02 -4.539 15.727 1 95.88 186 ASP A CA 1
ATOM 1455 C C . ASP A 1 186 ? 6.047 -3.895 16.719 1 95.88 186 ASP A C 1
ATOM 1457 O O . ASP A 1 186 ? 5.746 -4.473 17.766 1 95.88 186 ASP A O 1
ATOM 1461 N N . ASP A 1 187 ? 5.586 -2.721 16.438 1 97.56 187 ASP A N 1
ATOM 1462 C CA . ASP A 1 187 ? 4.598 -1.981 17.219 1 97.56 187 ASP A CA 1
ATOM 1463 C C . ASP A 1 187 ? 3.494 -1.424 16.328 1 97.56 187 ASP A C 1
ATOM 1465 O O . ASP A 1 187 ? 3.346 -0.207 16.203 1 97.56 187 ASP A O 1
ATOM 1469 N N . PRO A 1 188 ? 2.682 -2.371 15.828 1 97.5 188 PRO A N 1
ATOM 1470 C CA . PRO A 1 188 ? 1.639 -1.926 14.898 1 97.5 188 PRO A CA 1
ATOM 1471 C C . PRO A 1 188 ? 0.701 -0.892 15.516 1 97.5 188 PRO A C 1
ATOM 1473 O O . PRO A 1 188 ? 0.228 0.012 14.82 1 97.5 188 PRO A O 1
ATOM 1476 N N . ALA A 1 189 ? 0.407 -1.045 16.797 1 97.25 189 ALA A N 1
ATOM 1477 C CA . ALA A 1 189 ? -0.459 -0.073 17.453 1 97.25 189 ALA A CA 1
ATOM 1478 C C . ALA A 1 189 ? 0.178 1.313 17.469 1 97.25 189 ALA A C 1
ATOM 1480 O O . ALA A 1 189 ? -0.495 2.314 17.203 1 97.25 189 ALA A O 1
ATOM 1481 N N . GLY A 1 190 ? 1.498 1.339 17.812 1 97.44 190 GLY A N 1
ATOM 1482 C CA . GLY A 1 190 ? 2.219 2.602 17.766 1 97.44 190 GLY A CA 1
ATOM 1483 C C . GLY A 1 190 ? 2.293 3.209 16.391 1 97.44 190 GLY A C 1
ATOM 1484 O O . GLY A 1 190 ? 2.139 4.422 16.219 1 97.44 190 GLY A O 1
ATOM 1485 N N . TYR A 1 191 ? 2.52 2.385 15.383 1 98.19 191 TYR A N 1
ATOM 1486 C CA . TYR A 1 191 ? 2.506 2.84 13.992 1 98.19 191 TYR A CA 1
ATOM 1487 C C . TYR A 1 191 ? 1.168 3.484 13.648 1 98.19 191 TYR A C 1
ATOM 1489 O O . TYR A 1 191 ? 1.127 4.605 13.133 1 98.19 191 TYR A O 1
ATOM 1497 N N . ASP A 1 192 ? 0.102 2.736 13.922 1 98.19 192 ASP A N 1
ATOM 1498 C CA . ASP A 1 192 ? -1.236 3.191 13.555 1 98.19 192 ASP A CA 1
ATOM 1499 C C . ASP A 1 192 ? -1.578 4.508 14.25 1 98.19 192 ASP A C 1
ATOM 1501 O O . ASP A 1 192 ? -2.119 5.422 13.625 1 98.19 192 ASP A O 1
ATOM 1505 N N . ALA A 1 193 ? -1.266 4.617 15.547 1 97.5 193 ALA A N 1
ATOM 1506 C CA . ALA A 1 193 ? -1.508 5.852 16.281 1 97.5 193 ALA A CA 1
ATOM 1507 C C . ALA A 1 193 ? -0.768 7.027 15.656 1 97.5 193 ALA A C 1
ATOM 1509 O O . ALA A 1 193 ? -1.315 8.125 15.547 1 97.5 193 ALA A O 1
ATOM 1510 N N . GLY A 1 194 ? 0.461 6.773 15.219 1 97.19 194 GLY A N 1
ATOM 1511 C CA . GLY A 1 194 ? 1.276 7.812 14.617 1 97.19 194 GLY A CA 1
ATOM 1512 C C . GLY A 1 194 ? 0.733 8.305 13.289 1 97.19 194 GLY A C 1
ATOM 1513 O O . GLY A 1 194 ? 0.627 9.508 13.062 1 97.19 194 GLY A O 1
ATOM 1514 N N . ILE A 1 195 ? 0.382 7.387 12.398 1 97.38 195 ILE A N 1
ATOM 1515 C CA . ILE A 1 195 ? -0.049 7.801 11.07 1 97.38 195 ILE A CA 1
ATOM 1516 C C . ILE A 1 195 ? -1.406 8.492 11.156 1 97.38 195 ILE A C 1
ATOM 1518 O O . ILE A 1 195 ? -1.659 9.469 10.453 1 97.38 195 ILE A O 1
ATOM 1522 N N . VAL A 1 196 ? -2.299 8.016 12.039 1 97.69 196 VAL A N 1
ATOM 1523 C CA . VAL A 1 196 ? -3.609 8.641 12.195 1 97.69 196 VAL A CA 1
ATOM 1524 C C . VAL A 1 196 ? -3.445 10.055 12.742 1 97.69 196 VAL A C 1
ATOM 1526 O O . VAL A 1 196 ? -4.133 10.984 12.305 1 97.69 196 VAL A O 1
ATOM 1529 N N . GLU A 1 197 ? -2.52 10.195 13.688 1 96.75 197 GLU A N 1
ATOM 1530 C CA . GLU A 1 197 ? -2.279 11.516 14.25 1 96.75 197 GLU A CA 1
ATOM 1531 C C . GLU A 1 197 ? -1.77 12.484 13.188 1 96.75 197 GLU A C 1
ATOM 1533 O O . GLU A 1 197 ? -2.209 13.641 13.125 1 96.75 197 GLU A O 1
ATOM 1538 N N . ILE A 1 198 ? -0.87 12.07 12.375 1 96.19 198 ILE A N 1
ATOM 1539 C CA . ILE A 1 198 ? -0.366 12.906 11.289 1 96.19 198 ILE A CA 1
ATOM 1540 C C . ILE A 1 198 ? -1.521 13.328 10.383 1 96.19 198 ILE A C 1
ATOM 1542 O O . ILE A 1 198 ? -1.661 14.508 10.055 1 96.19 198 ILE A O 1
ATOM 1546 N N . LEU A 1 199 ? -2.361 12.367 9.984 1 96.81 199 LEU A N 1
ATOM 1547 C CA . LEU A 1 199 ? -3.482 12.641 9.094 1 96.81 199 LEU A CA 1
ATOM 1548 C C . LEU A 1 199 ? -4.465 13.609 9.742 1 96.81 199 LEU A C 1
ATOM 1550 O O . LEU A 1 199 ? -4.902 14.57 9.102 1 96.81 199 LEU A O 1
ATOM 1554 N N . LEU A 1 200 ? -4.734 13.383 11.016 1 95.69 200 LEU A N 1
ATOM 1555 C CA . LEU A 1 200 ? -5.723 14.211 11.703 1 95.69 200 LEU A CA 1
ATOM 1556 C C . LEU A 1 200 ? -5.223 15.641 11.867 1 95.69 200 LEU A C 1
ATOM 1558 O O . LEU A 1 200 ? -5.992 16.594 11.719 1 95.69 200 LEU A O 1
ATOM 1562 N N . ARG A 1 201 ? -3.963 15.805 12.102 1 93.38 201 ARG A N 1
ATOM 1563 C CA . ARG A 1 201 ? -3.404 17.156 12.203 1 93.38 201 ARG A CA 1
ATOM 1564 C C . ARG A 1 201 ? -3.561 17.906 10.891 1 93.38 201 ARG A C 1
ATOM 1566 O O . ARG A 1 201 ? -3.748 19.125 10.891 1 93.38 201 ARG A O 1
ATOM 1573 N N . GLY A 1 202 ? -3.518 17.156 9.82 1 93.69 202 GLY A N 1
ATOM 1574 C CA . GLY A 1 202 ? -3.691 17.781 8.516 1 93.69 202 GLY A CA 1
ATOM 1575 C C . GLY A 1 202 ? -5.145 18.047 8.172 1 93.69 202 GLY A C 1
ATOM 1576 O O . GLY A 1 202 ? -5.445 18.859 7.289 1 93.69 202 GLY A O 1
ATOM 1577 N N . LEU A 1 203 ? -6.043 17.391 8.883 1 94 203 LEU A N 1
ATOM 1578 C CA . LEU A 1 203 ? -7.445 17.406 8.484 1 94 203 LEU A CA 1
ATOM 1579 C C . LEU A 1 203 ? -8.266 18.312 9.406 1 94 203 LEU A C 1
ATOM 1581 O O . LEU A 1 203 ? -9.383 18.703 9.062 1 94 203 LEU A O 1
ATOM 1585 N N . ILE A 1 204 ? -7.77 18.531 10.594 1 90.69 204 ILE A N 1
ATOM 1586 C CA . ILE A 1 204 ? -8.508 19.344 11.562 1 90.69 204 ILE A CA 1
ATOM 1587 C C . ILE A 1 204 ? -8.297 20.812 11.273 1 90.69 204 ILE A C 1
ATOM 1589 O O . ILE A 1 204 ? -7.16 21.266 11.086 1 90.69 204 ILE A O 1
ATOM 1593 N N . PRO A 1 205 ? -9.367 21.578 11.227 1 85.12 205 PRO A N 1
ATOM 1594 C CA . PRO A 1 205 ? -9.234 23.016 10.984 1 85.12 205 PRO A CA 1
ATOM 1595 C C . PRO A 1 205 ? -8.445 23.734 12.078 1 85.12 205 PRO A C 1
ATOM 1597 O O . PRO A 1 205 ? -8.492 23.312 13.242 1 85.12 205 PRO A O 1
ATOM 1600 N N . VAL A 1 206 ? -7.539 24.641 11.742 1 73.62 206 VAL A N 1
ATOM 1601 C CA . VAL A 1 206 ? -6.812 25.438 12.727 1 73.62 206 VAL A CA 1
ATOM 1602 C C . VAL A 1 206 ? -7.746 26.469 13.352 1 73.62 206 VAL A C 1
ATOM 1604 O O . VAL A 1 206 ? -8.539 27.109 12.648 1 73.62 206 VAL A O 1
ATOM 1607 N N . SER A 1 207 ? -8.391 26.281 14.531 1 61.59 207 SER A N 1
ATOM 1608 C CA . SER A 1 207 ? -9.234 27.25 15.211 1 61.59 207 SER A CA 1
ATOM 1609 C C . SER A 1 207 ? -8.648 28.656 15.102 1 61.59 207 SER A C 1
ATOM 1611 O O . SER A 1 207 ? -7.461 28.859 15.352 1 61.59 207 SER A O 1
ATOM 1613 N N . SER A 1 208 ? -8.953 29.453 14.156 1 47.44 208 SER A N 1
ATOM 1614 C CA . SER A 1 208 ? -8.719 30.875 14.273 1 47.44 208 SER A CA 1
ATOM 1615 C C . SER A 1 208 ? -9 31.375 15.688 1 47.44 208 SER A C 1
ATOM 1617 O O . SER A 1 208 ? -10.086 31.141 16.219 1 47.44 208 SER A O 1
ATOM 1619 N N . VAL A 1 209 ? -8.094 31.359 16.688 1 43.66 209 VAL A N 1
ATOM 1620 C CA . VAL A 1 209 ? -8.281 32.156 17.891 1 43.66 209 VAL A CA 1
ATOM 1621 C C . VAL A 1 209 ? -9.07 33.406 17.578 1 43.66 209 VAL A C 1
ATOM 1623 O O . VAL A 1 209 ? -8.641 34.219 16.75 1 43.66 209 VAL A O 1
ATOM 1626 N N . ASP A 1 210 ? -10.297 33.344 17.641 1 42.47 210 ASP A N 1
ATOM 1627 C CA . ASP A 1 210 ? -11.117 34.562 17.719 1 42.47 210 ASP A CA 1
ATOM 1628 C C . ASP A 1 210 ? -10.492 35.594 18.656 1 42.47 210 ASP A C 1
ATOM 1630 O O . ASP A 1 210 ? -10.398 35.375 19.859 1 42.47 210 ASP A O 1
ATOM 1634 N N . THR A 1 211 ? -9.406 36.344 18.297 1 39.69 211 THR A N 1
ATOM 1635 C CA . THR A 1 211 ? -9.086 37.594 18.953 1 39.69 211 THR A CA 1
ATOM 1636 C C . THR A 1 211 ? -10.344 38.438 19.172 1 39.69 211 THR A C 1
ATOM 1638 O O . THR A 1 211 ? -10.789 39.125 18.25 1 39.69 211 THR A O 1
ATOM 1641 N N . THR A 1 212 ? -11.43 37.938 19.625 1 38.88 212 THR A N 1
ATOM 1642 C CA . THR A 1 212 ? -12.375 38.938 20.125 1 38.88 212 THR A CA 1
ATOM 1643 C C . THR A 1 212 ? -11.664 39.969 21 1 38.88 212 THR A C 1
ATOM 1645 O O . THR A 1 212 ? -11.148 39.625 22.062 1 38.88 212 THR A O 1
ATOM 1648 N N . SER A 1 213 ? -11.008 40.969 20.422 1 37.5 213 SER A N 1
ATOM 1649 C CA . SER A 1 213 ? -10.648 42.281 21 1 37.5 213 SER A CA 1
ATOM 1650 C C . SER A 1 213 ? -11.719 42.75 21.984 1 37.5 213 SER A C 1
ATOM 1652 O O . SER A 1 213 ? -12.875 42.938 21.594 1 37.5 213 SER A O 1
ATOM 1654 N N . THR A 1 214 ? -11.664 42.344 23.219 1 38.56 214 THR A N 1
ATOM 1655 C CA . THR A 1 214 ? -12.281 43.125 24.297 1 38.56 214 THR A CA 1
ATOM 1656 C C . THR A 1 214 ? -12.266 44.594 23.984 1 38.56 214 THR A C 1
ATOM 1658 O O . THR A 1 214 ? -11.203 45.219 23.875 1 38.56 214 THR A O 1
ATOM 1661 N N . ARG A 1 215 ? -13.164 45.094 23.047 1 34.06 215 ARG A N 1
ATOM 1662 C CA . ARG A 1 215 ? -13.562 46.469 23.344 1 34.06 215 ARG A CA 1
ATOM 1663 C C . ARG A 1 215 ? -14.344 46.531 24.641 1 34.06 215 ARG A C 1
ATOM 1665 O O . ARG A 1 215 ? -15.195 45.688 24.922 1 34.06 215 ARG A O 1
ATOM 1672 N N . MET B 1 1 ? 31.516 -20.75 -34.5 1 30.42 1 MET B N 1
ATOM 1673 C CA . MET B 1 1 ? 31.844 -20.453 -33.094 1 30.42 1 MET B CA 1
ATOM 1674 C C . MET B 1 1 ? 31.828 -18.938 -32.844 1 30.42 1 MET B C 1
ATOM 1676 O O . MET B 1 1 ? 32.781 -18.234 -33.219 1 30.42 1 MET B O 1
ATOM 1680 N N . GLY B 1 2 ? 30.781 -18.172 -33.25 1 35.25 2 GLY B N 1
ATOM 1681 C CA . GLY B 1 2 ? 30.703 -16.766 -33.594 1 35.25 2 GLY B CA 1
ATOM 1682 C C . GLY B 1 2 ? 31.125 -15.852 -32.469 1 35.25 2 GLY B C 1
ATOM 1683 O O . GLY B 1 2 ? 31 -16.203 -31.297 1 35.25 2 GLY B O 1
ATOM 1684 N N . ASP B 1 3 ? 32.25 -15.07 -32.656 1 35.78 3 ASP B N 1
ATOM 1685 C CA . ASP B 1 3 ? 33 -14.141 -31.812 1 35.78 3 ASP B CA 1
ATOM 1686 C C . ASP B 1 3 ? 32.062 -13.188 -31.078 1 35.78 3 ASP B C 1
ATOM 1688 O O . ASP B 1 3 ? 31.422 -12.336 -31.703 1 35.78 3 ASP B O 1
ATOM 1692 N N . LEU B 1 4 ? 31.125 -13.641 -30.234 1 41.94 4 LEU B N 1
ATOM 1693 C CA . LEU B 1 4 ? 30.281 -12.727 -29.484 1 41.94 4 LEU B CA 1
ATOM 1694 C C . LEU B 1 4 ? 31.094 -11.523 -29 1 41.94 4 LEU B C 1
ATOM 1696 O O . LEU B 1 4 ? 32.188 -11.672 -28.453 1 41.94 4 LEU B O 1
ATOM 1700 N N . PRO B 1 5 ? 30.984 -10.367 -29.578 1 42.84 5 PRO B N 1
ATOM 1701 C CA . PRO B 1 5 ? 31.875 -9.234 -29.312 1 42.84 5 PRO B CA 1
ATOM 1702 C C . PRO B 1 5 ? 32.156 -9.055 -27.828 1 42.84 5 PRO B C 1
ATOM 1704 O O . PRO B 1 5 ? 31.344 -9.414 -26.984 1 42.84 5 PRO B O 1
ATOM 1707 N N . LEU B 1 6 ? 33.406 -9 -27.391 1 42.19 6 LEU B N 1
ATOM 1708 C CA . LEU B 1 6 ? 33.906 -8.602 -26.078 1 42.19 6 LEU B CA 1
ATOM 1709 C C . LEU B 1 6 ? 33.156 -7.379 -25.562 1 42.19 6 LEU B C 1
ATOM 1711 O O . LEU B 1 6 ? 33.375 -6.262 -26.031 1 42.19 6 LEU B O 1
ATOM 1715 N N . VAL B 1 7 ? 31.828 -7.367 -25.5 1 46.94 7 VAL B N 1
ATOM 1716 C CA . VAL B 1 7 ? 31.141 -6.199 -24.938 1 46.94 7 VAL B CA 1
ATOM 1717 C C . VAL B 1 7 ? 31.938 -5.66 -23.75 1 46.94 7 VAL B C 1
ATOM 1719 O O . VAL B 1 7 ? 32.375 -6.43 -22.891 1 46.94 7 VAL B O 1
ATOM 1722 N N . ILE B 1 8 ? 32.5 -4.457 -23.688 1 43.12 8 ILE B N 1
ATOM 1723 C CA . ILE B 1 8 ? 33.188 -3.75 -22.609 1 43.12 8 ILE B CA 1
ATOM 1724 C C . ILE B 1 8 ? 32.406 -3.963 -21.297 1 43.12 8 ILE B C 1
ATOM 1726 O O . ILE B 1 8 ? 31.188 -4.051 -21.297 1 43.12 8 ILE B O 1
ATOM 1730 N N . GLU B 1 9 ? 33.062 -4.391 -20.234 1 51.56 9 GLU B N 1
ATOM 1731 C CA . GLU B 1 9 ? 32.688 -4.828 -18.891 1 51.56 9 GLU B CA 1
ATOM 1732 C C . GLU B 1 9 ? 31.453 -4.074 -18.406 1 51.56 9 GLU B C 1
ATOM 1734 O O . GLU B 1 9 ? 30.5 -4.684 -17.922 1 51.56 9 GLU B O 1
ATOM 1739 N N . GLY B 1 10 ? 31.531 -2.709 -18.516 1 59.75 10 GLY B N 1
ATOM 1740 C CA . GLY B 1 10 ? 30.469 -1.855 -18.016 1 59.75 10 GLY B CA 1
ATOM 1741 C C . GLY B 1 10 ? 29.219 -1.899 -18.875 1 59.75 10 GLY B C 1
ATOM 1742 O O . GLY B 1 10 ? 28.109 -1.931 -18.344 1 59.75 10 GLY B O 1
ATOM 1743 N N . GLU B 1 11 ? 29.375 -2.146 -20.094 1 79.12 11 GLU B N 1
ATOM 1744 C CA . GLU B 1 11 ? 28.266 -2.113 -21.031 1 79.12 11 GLU B CA 1
ATOM 1745 C C . GLU B 1 11 ? 27.484 -3.424 -21.016 1 79.12 11 GLU B C 1
ATOM 1747 O O . GLU B 1 11 ? 26.25 -3.422 -21.125 1 79.12 11 GLU B O 1
ATOM 1752 N N . GLY B 1 12 ? 28.25 -4.465 -20.719 1 84.38 12 GLY B N 1
ATOM 1753 C CA . GLY B 1 12 ? 27.625 -5.777 -20.641 1 84.38 12 GLY B CA 1
ATOM 1754 C C . GLY B 1 12 ? 26.672 -5.922 -19.469 1 84.38 12 GLY B C 1
ATOM 1755 O O . GLY B 1 12 ? 25.547 -6.402 -19.625 1 84.38 12 GLY B O 1
ATOM 1756 N N . ARG B 1 13 ? 27.156 -5.418 -18.422 1 90.38 13 ARG B N 1
ATOM 1757 C CA . ARG B 1 13 ? 26.344 -5.5 -17.203 1 90.38 13 ARG B CA 1
ATOM 1758 C C . ARG B 1 13 ? 25.031 -4.738 -17.359 1 90.38 13 ARG B C 1
ATOM 1760 O O . ARG B 1 13 ? 23.969 -5.227 -16.969 1 90.38 13 ARG B O 1
ATOM 1767 N N . GLN B 1 14 ? 25.141 -3.619 -17.984 1 91.31 14 GLN B N 1
ATOM 1768 C CA . GLN B 1 14 ? 23.969 -2.779 -18.156 1 91.31 14 GLN B CA 1
ATOM 1769 C C . GLN B 1 14 ? 22.984 -3.406 -19.156 1 91.31 14 GLN B C 1
ATOM 1771 O O . GLN B 1 14 ? 21.781 -3.324 -18.969 1 91.31 14 GLN B O 1
ATOM 1776 N N . ARG B 1 15 ? 23.469 -3.99 -20.125 1 92.44 15 ARG B N 1
ATOM 1777 C CA . ARG B 1 15 ? 22.625 -4.668 -21.094 1 92.44 15 ARG B CA 1
ATOM 1778 C C . ARG B 1 15 ? 21.875 -5.84 -20.469 1 92.44 15 ARG B C 1
ATOM 1780 O O . ARG B 1 15 ? 20.703 -6.066 -20.75 1 92.44 15 ARG B O 1
ATOM 1787 N N . ILE B 1 16 ? 22.641 -6.508 -19.625 1 93.56 16 ILE B N 1
ATOM 1788 C CA . ILE B 1 16 ? 22.031 -7.645 -18.938 1 93.56 16 ILE B CA 1
ATOM 1789 C C . ILE B 1 16 ? 20.922 -7.156 -18.016 1 93.56 16 ILE B C 1
ATOM 1791 O O . ILE B 1 16 ? 19.812 -7.711 -18.031 1 93.56 16 ILE B O 1
ATOM 1795 N N . LEU B 1 17 ? 21.188 -6.121 -17.312 1 92.81 17 LEU B N 1
ATOM 1796 C CA . LEU B 1 17 ? 20.203 -5.582 -16.375 1 92.81 17 LEU B CA 1
ATOM 1797 C C . LEU B 1 17 ? 18.953 -5.105 -17.125 1 92.81 17 LEU B C 1
ATOM 1799 O O . LEU B 1 17 ? 17.828 -5.375 -16.688 1 92.81 17 LEU B O 1
ATOM 1803 N N . ALA B 1 18 ? 19.172 -4.453 -18.234 1 92.19 18 ALA B N 1
ATOM 1804 C CA . ALA B 1 18 ? 18.062 -3.949 -19.031 1 92.19 18 ALA B CA 1
ATOM 1805 C C . ALA B 1 18 ? 17.234 -5.098 -19.594 1 92.19 18 ALA B C 1
ATOM 1807 O O . ALA B 1 18 ? 16 -5.055 -19.562 1 92.19 18 ALA B O 1
ATOM 1808 N N . ALA B 1 19 ? 17.875 -6.07 -20.062 1 93.31 19 ALA B N 1
ATOM 1809 C CA . ALA B 1 19 ? 17.203 -7.246 -20.609 1 93.31 19 ALA B CA 1
ATOM 1810 C C . ALA B 1 19 ? 16.438 -7.996 -19.531 1 93.31 19 ALA B C 1
ATOM 1812 O O . ALA B 1 19 ? 15.312 -8.438 -19.75 1 93.31 19 ALA B O 1
ATOM 1813 N N . ALA B 1 20 ? 17.125 -8.164 -18.391 1 93 20 ALA B N 1
ATOM 1814 C CA . ALA B 1 20 ? 16.5 -8.859 -17.266 1 93 20 ALA B CA 1
ATOM 1815 C C . ALA B 1 20 ? 15.242 -8.125 -16.797 1 93 20 ALA B C 1
ATOM 1817 O O . ALA B 1 20 ? 14.203 -8.75 -16.578 1 93 20 ALA B O 1
ATOM 1818 N N . GLU B 1 21 ? 15.359 -6.859 -16.656 1 89.81 21 GLU B N 1
ATOM 1819 C CA . GLU B 1 21 ? 14.211 -6.066 -16.219 1 89.81 21 GLU B CA 1
ATOM 1820 C C . GLU B 1 21 ? 13.031 -6.25 -17.172 1 89.81 21 GLU B C 1
ATOM 1822 O O . GLU B 1 21 ? 11.898 -6.441 -16.734 1 89.81 21 GLU B O 1
ATOM 1827 N N . LYS B 1 22 ? 13.32 -6.156 -18.406 1 90.5 22 LYS B N 1
ATOM 1828 C CA . LYS B 1 22 ? 12.281 -6.312 -19.422 1 90.5 22 LYS B CA 1
ATOM 1829 C C . LYS B 1 22 ? 11.633 -7.691 -19.344 1 90.5 22 LYS B C 1
ATOM 1831 O O . LYS B 1 22 ? 10.406 -7.801 -19.312 1 90.5 22 LYS B O 1
ATOM 1836 N N . LEU B 1 23 ? 12.422 -8.695 -19.234 1 90.94 23 LEU B N 1
ATOM 1837 C CA . LEU B 1 23 ? 11.906 -10.055 -19.234 1 90.94 23 LEU B CA 1
ATOM 1838 C C . LEU B 1 23 ? 11.172 -10.352 -17.922 1 90.94 23 LEU B C 1
ATOM 1840 O O . LEU B 1 23 ? 10.109 -10.977 -17.938 1 90.94 23 LEU B O 1
ATOM 1844 N N . PHE B 1 24 ? 11.695 -9.867 -16.797 1 87.75 24 PHE B N 1
ATOM 1845 C CA . PHE B 1 24 ? 11.039 -10.078 -15.516 1 87.75 24 PHE B CA 1
ATOM 1846 C C . PHE B 1 24 ? 9.695 -9.359 -15.469 1 87.75 24 PHE B C 1
ATOM 1848 O O . PHE B 1 24 ? 8.758 -9.828 -14.82 1 87.75 24 PHE B O 1
ATOM 1855 N N . SER B 1 25 ? 9.641 -8.281 -16.141 1 82 25 SER B N 1
ATOM 1856 C CA . SER B 1 25 ? 8.422 -7.484 -16.141 1 82 25 SER B CA 1
ATOM 1857 C C . SER B 1 25 ? 7.352 -8.117 -17.031 1 82 25 SER B C 1
ATOM 1859 O O . SER B 1 25 ? 6.156 -8.023 -16.734 1 82 25 SER B O 1
ATOM 1861 N N . ASP B 1 26 ? 7.754 -8.766 -18.078 1 78.5 26 ASP B N 1
ATOM 1862 C CA . ASP B 1 26 ? 6.84 -9.289 -19.078 1 78.5 26 ASP B CA 1
ATOM 1863 C C . ASP B 1 26 ? 6.332 -10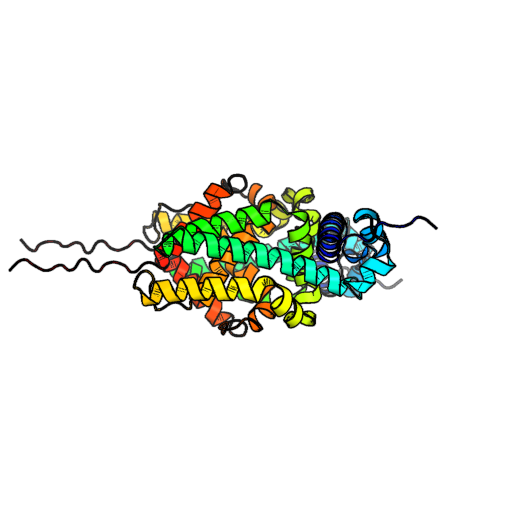.672 -18.688 1 78.5 26 ASP B C 1
ATOM 1865 O O . ASP B 1 26 ? 5.227 -11.062 -19.078 1 78.5 26 ASP B O 1
ATOM 1869 N N . LYS B 1 27 ? 7.195 -11.328 -17.938 1 76.75 27 LYS B N 1
ATOM 1870 C CA . LYS B 1 27 ? 6.887 -12.711 -17.578 1 76.75 27 LYS B CA 1
ATOM 1871 C C . LYS B 1 27 ? 6.996 -12.922 -16.062 1 76.75 27 LYS B C 1
ATOM 1873 O O . LYS B 1 27 ? 7.523 -12.07 -15.352 1 76.75 27 LYS B O 1
ATOM 1878 N N . ALA B 1 28 ? 6.41 -13.977 -15.656 1 76.19 28 ALA B N 1
ATOM 1879 C CA . ALA B 1 28 ? 6.633 -14.367 -14.266 1 76.19 28 ALA B CA 1
ATOM 1880 C C . ALA B 1 28 ? 8.109 -14.688 -14.016 1 76.19 28 ALA B C 1
ATOM 1882 O O . ALA B 1 28 ? 8.789 -15.219 -14.891 1 76.19 28 ALA B O 1
ATOM 1883 N N . PHE B 1 29 ? 8.57 -14.312 -12.844 1 78.62 29 PHE B N 1
ATOM 1884 C CA . PHE B 1 29 ? 9.969 -14.508 -12.469 1 78.62 29 PHE B CA 1
ATOM 1885 C C . PHE B 1 29 ? 10.414 -15.93 -12.789 1 78.62 29 PHE B C 1
ATOM 1887 O O . PHE B 1 29 ? 11.484 -16.125 -13.375 1 78.62 29 PHE B O 1
ATOM 1894 N N . ASP B 1 30 ? 9.5 -16.828 -12.469 1 80.12 30 ASP B N 1
ATOM 1895 C CA . ASP B 1 30 ? 9.875 -18.234 -12.602 1 80.12 30 ASP B CA 1
ATOM 1896 C C . ASP B 1 30 ? 9.898 -18.656 -14.07 1 80.12 30 ASP B C 1
ATOM 1898 O O . ASP B 1 30 ? 10.555 -19.641 -14.422 1 80.12 30 ASP B O 1
ATOM 1902 N N . ALA B 1 31 ? 9.328 -17.906 -14.883 1 83.44 31 ALA B N 1
ATOM 1903 C CA . ALA B 1 31 ? 9.227 -18.281 -16.297 1 83.44 31 ALA B CA 1
ATOM 1904 C C . ALA B 1 31 ? 10.414 -17.75 -17.094 1 83.44 31 ALA B C 1
ATOM 1906 O O . ALA B 1 31 ? 10.602 -18.094 -18.25 1 83.44 31 ALA B O 1
ATOM 1907 N N . VAL B 1 32 ? 11.188 -16.875 -16.5 1 90.56 32 VAL B N 1
ATOM 1908 C CA . VAL B 1 32 ? 12.328 -16.281 -17.172 1 90.56 32 VAL B CA 1
ATOM 1909 C C . VAL B 1 32 ? 13.586 -17.094 -16.906 1 90.56 32 VAL B C 1
ATOM 1911 O O . VAL B 1 32 ? 13.867 -17.469 -15.766 1 90.56 32 VAL B O 1
ATOM 1914 N N . SER B 1 33 ? 14.328 -17.5 -17.969 1 92.25 33 SER B N 1
ATOM 1915 C CA . SER B 1 33 ? 15.578 -18.234 -17.812 1 92.25 33 SER B CA 1
ATOM 1916 C C . SER B 1 33 ? 16.781 -17.344 -18.047 1 92.25 33 SER B C 1
ATOM 1918 O O . SER B 1 33 ? 16.688 -16.297 -18.703 1 92.25 33 SER B O 1
ATOM 1920 N N . MET B 1 34 ? 17.859 -17.844 -17.516 1 93.12 34 MET B N 1
ATOM 1921 C CA . MET B 1 34 ? 19.109 -17.125 -17.734 1 93.12 34 MET B CA 1
ATOM 1922 C C . MET B 1 34 ? 19.453 -17.109 -19.219 1 93.12 34 MET B C 1
ATOM 1924 O O . MET B 1 34 ? 20.016 -16.125 -19.719 1 93.12 34 MET B O 1
ATOM 1928 N N . ASN B 1 35 ? 19.078 -18.094 -19.875 1 92.94 35 ASN B N 1
ATOM 1929 C CA . ASN B 1 35 ? 19.328 -18.172 -21.312 1 92.94 35 ASN B CA 1
ATOM 1930 C C . ASN B 1 35 ? 18.5 -17.125 -22.078 1 92.94 35 ASN B C 1
ATOM 1932 O O . ASN B 1 35 ? 19.016 -16.5 -23 1 92.94 35 ASN B O 1
ATOM 1936 N N . ALA B 1 36 ? 17.328 -17.016 -21.75 1 94.25 36 ALA B N 1
ATOM 1937 C CA . ALA B 1 36 ? 16.484 -16.016 -22.391 1 94.25 36 ALA B CA 1
ATOM 1938 C C . ALA B 1 36 ? 17.016 -14.609 -22.188 1 94.25 36 ALA B C 1
ATOM 1940 O O . ALA B 1 36 ? 16.969 -13.781 -23.094 1 94.25 36 ALA B O 1
ATOM 1941 N N . ILE B 1 37 ? 17.5 -14.344 -20.953 1 94.88 37 ILE B N 1
ATOM 1942 C CA . ILE B 1 37 ? 18.062 -13.031 -20.641 1 94.88 37 ILE B CA 1
ATOM 1943 C C . ILE B 1 37 ? 19.312 -12.797 -21.469 1 94.88 37 ILE B C 1
ATOM 1945 O O . ILE B 1 37 ? 19.516 -11.711 -22.016 1 94.88 37 ILE B O 1
ATOM 1949 N N . ALA B 1 38 ? 20.109 -13.812 -21.609 1 93.75 38 ALA B N 1
ATOM 1950 C CA . ALA B 1 38 ? 21.328 -13.719 -22.422 1 93.75 38 ALA B CA 1
ATOM 1951 C C . ALA B 1 38 ? 21 -13.391 -23.875 1 93.75 38 ALA B C 1
ATOM 1953 O O . ALA B 1 38 ? 21.609 -12.508 -24.469 1 93.75 38 ALA B O 1
ATOM 1954 N N . LEU B 1 39 ? 20.062 -14.062 -24.391 1 93.81 39 LEU B N 1
ATOM 1955 C CA . LEU B 1 39 ? 19.641 -13.852 -25.766 1 93.81 39 LEU B CA 1
ATOM 1956 C C . LEU B 1 39 ? 19.125 -12.438 -25.969 1 93.81 39 LEU B C 1
ATOM 1958 O O . LEU B 1 39 ? 19.484 -11.766 -26.938 1 93.81 39 LEU B O 1
ATOM 1962 N N . GLN B 1 40 ? 18.312 -12.016 -25.062 1 93.25 40 GLN B N 1
ATOM 1963 C CA . GLN B 1 40 ? 17.75 -10.672 -25.141 1 93.25 40 GLN B CA 1
ATOM 1964 C C . GLN B 1 40 ? 18.828 -9.609 -25.031 1 93.25 40 GLN B C 1
ATOM 1966 O O . GLN B 1 40 ? 18.75 -8.547 -25.641 1 93.25 40 GLN B O 1
ATOM 1971 N N . ALA B 1 41 ? 19.812 -9.859 -24.219 1 93.75 41 ALA B N 1
ATOM 1972 C CA . ALA B 1 41 ? 20.891 -8.906 -23.969 1 93.75 41 ALA B CA 1
ATOM 1973 C C . ALA B 1 41 ? 21.938 -8.953 -25.078 1 93.75 41 ALA B C 1
ATOM 1975 O O . ALA B 1 41 ? 22.797 -8.07 -25.172 1 93.75 41 ALA B O 1
ATOM 1976 N N . GLY B 1 42 ? 21.922 -9.93 -25.891 1 93.31 42 GLY B N 1
ATOM 1977 C CA . GLY B 1 42 ? 22.906 -10.086 -26.953 1 93.31 42 GLY B CA 1
ATOM 1978 C C . GLY B 1 42 ? 24.266 -10.508 -26.453 1 93.31 42 GLY B C 1
ATOM 1979 O O . GLY B 1 42 ? 25.297 -10.031 -26.953 1 93.31 42 GLY B O 1
ATOM 1980 N N . ILE B 1 43 ? 24.234 -11.211 -25.391 1 90.94 43 ILE B N 1
ATOM 1981 C CA . ILE B 1 43 ? 25.484 -11.68 -24.797 1 90.94 43 ILE B CA 1
ATOM 1982 C C . ILE B 1 43 ? 25.422 -13.195 -24.594 1 90.94 43 ILE B C 1
ATOM 1984 O O . ILE B 1 43 ? 24.344 -13.789 -24.672 1 90.94 43 ILE B O 1
ATOM 1988 N N . SER B 1 44 ? 26.609 -13.812 -24.453 1 88.44 44 SER B N 1
ATOM 1989 C CA . SER B 1 44 ? 26.641 -15.25 -24.219 1 88.44 44 SER B CA 1
ATOM 1990 C C . SER B 1 44 ? 26.203 -15.586 -22.797 1 88.44 44 SER B C 1
ATOM 1992 O O . SER B 1 44 ? 26.297 -14.75 -21.906 1 88.44 44 SER B O 1
ATOM 1994 N N . LYS B 1 45 ? 25.688 -16.781 -22.625 1 88.94 45 LYS B N 1
ATOM 1995 C CA . LYS B 1 45 ? 25.297 -17.266 -21.297 1 88.94 45 LYS B CA 1
ATOM 1996 C C . LYS B 1 45 ? 26.469 -17.25 -20.328 1 88.94 45 LYS B C 1
ATOM 1998 O O . LYS B 1 45 ? 26.312 -16.906 -19.156 1 88.94 45 LYS B O 1
ATOM 2003 N N . ALA B 1 46 ? 27.625 -17.609 -20.844 1 87.88 46 ALA B N 1
ATOM 2004 C CA . ALA B 1 46 ? 28.828 -17.594 -20.016 1 87.88 46 ALA B CA 1
ATOM 2005 C C . ALA B 1 46 ? 29.125 -16.203 -19.5 1 87.88 46 ALA B C 1
ATOM 2007 O O . ALA B 1 46 ? 29.531 -16.031 -18.344 1 87.88 46 ALA B O 1
ATOM 2008 N N . ASN B 1 47 ? 28.859 -15.227 -20.266 1 89.25 47 ASN B N 1
ATOM 2009 C CA . ASN B 1 47 ? 29.094 -13.836 -19.891 1 89.25 47 ASN B CA 1
ATOM 2010 C C . ASN B 1 47 ? 28.125 -13.375 -18.797 1 89.25 47 ASN B C 1
ATOM 2012 O O . ASN B 1 47 ? 28.5 -12.625 -17.906 1 89.25 47 ASN B O 1
ATOM 2016 N N . ILE B 1 48 ? 26.875 -13.867 -18.906 1 90.94 48 ILE B N 1
ATOM 2017 C CA . ILE B 1 48 ? 25.906 -13.477 -17.891 1 90.94 48 ILE B CA 1
ATOM 2018 C C . ILE B 1 48 ? 26.344 -14.008 -16.531 1 90.94 48 ILE B C 1
ATOM 2020 O O . ILE B 1 48 ? 26.266 -13.297 -15.531 1 90.94 48 ILE B O 1
ATOM 2024 N N . TYR B 1 49 ? 26.875 -15.219 -16.531 1 91.56 49 TYR B N 1
ATOM 2025 C CA . TYR B 1 49 ? 27.234 -15.867 -15.281 1 91.56 49 TYR B CA 1
ATOM 2026 C C . TYR B 1 49 ? 28.516 -15.258 -14.703 1 91.56 49 TYR B C 1
ATOM 2028 O O . TYR B 1 49 ? 28.781 -15.375 -13.508 1 91.56 49 TYR B O 1
ATOM 2036 N N . HIS B 1 50 ? 29.297 -14.68 -15.578 1 90.56 50 HIS B N 1
ATOM 2037 C CA . HIS B 1 50 ? 30.453 -13.922 -15.109 1 90.56 50 HIS B CA 1
ATOM 2038 C C . HIS B 1 50 ? 30.031 -12.773 -14.203 1 90.56 50 HIS B C 1
ATOM 2040 O O . HIS B 1 50 ? 30.688 -12.484 -13.211 1 90.56 50 HIS B O 1
ATOM 2046 N N . TYR B 1 51 ? 28.844 -12.18 -14.508 1 90.75 51 TYR B N 1
ATOM 2047 C CA . TYR B 1 51 ? 28.375 -11.008 -13.766 1 90.75 51 TYR B CA 1
ATOM 2048 C C . TYR B 1 51 ? 27.406 -11.422 -12.672 1 90.75 51 TYR B C 1
ATOM 2050 O O . TYR B 1 51 ? 27.406 -10.844 -11.578 1 90.75 51 TYR B O 1
ATOM 2058 N N . PHE B 1 52 ? 26.547 -12.375 -13.008 1 93.94 52 PHE B N 1
ATOM 2059 C CA . PHE B 1 52 ? 25.469 -12.781 -12.102 1 93.94 52 PHE B CA 1
ATOM 2060 C C . PHE B 1 52 ? 25.422 -14.297 -11.969 1 93.94 52 PHE B C 1
ATOM 2062 O O . PHE B 1 52 ? 24.969 -14.992 -12.883 1 93.94 52 PHE B O 1
ATOM 2069 N N . PRO B 1 53 ? 25.766 -14.789 -10.805 1 92.25 53 PRO B N 1
ATOM 2070 C CA . PRO B 1 53 ? 25.938 -16.234 -10.617 1 92.25 53 PRO B CA 1
ATOM 2071 C C . PRO B 1 53 ? 24.625 -17 -10.758 1 92.25 53 PRO B C 1
ATOM 2073 O O . PRO B 1 53 ? 24.625 -18.203 -11.023 1 92.25 53 PRO B O 1
ATOM 2076 N N . ASN B 1 54 ? 23.5 -16.328 -10.539 1 91.69 54 ASN B N 1
ATOM 2077 C CA . ASN B 1 54 ? 22.188 -16.969 -10.68 1 91.69 54 ASN B CA 1
ATOM 2078 C C . ASN B 1 54 ? 21.094 -15.945 -10.938 1 91.69 54 ASN B C 1
ATOM 2080 O O . ASN B 1 54 ? 21.328 -14.742 -10.898 1 91.69 54 ASN B O 1
ATOM 2084 N N . LYS B 1 55 ? 19.953 -16.469 -11.211 1 91.88 55 LYS B N 1
ATOM 2085 C CA . LYS B 1 55 ? 18.812 -15.625 -11.57 1 91.88 55 LYS B CA 1
ATOM 2086 C C . LYS B 1 55 ? 18.406 -14.719 -10.406 1 91.88 55 LYS B C 1
ATOM 2088 O O . LYS B 1 55 ? 18.062 -13.555 -10.617 1 91.88 55 LYS B O 1
ATOM 2093 N N . ASP B 1 56 ? 18.531 -15.242 -9.219 1 89.88 56 ASP B N 1
ATOM 2094 C CA . ASP B 1 56 ? 18.172 -14.484 -8.031 1 89.88 56 ASP B CA 1
ATOM 2095 C C . ASP B 1 56 ? 19.094 -13.281 -7.836 1 89.88 56 ASP B C 1
ATOM 2097 O O . ASP B 1 56 ? 18.625 -12.18 -7.523 1 89.88 56 ASP B O 1
ATOM 2101 N N . ALA B 1 57 ? 20.266 -13.5 -8.031 1 91 57 ALA B N 1
ATOM 2102 C CA . ALA B 1 57 ? 21.234 -12.414 -7.922 1 91 57 ALA B CA 1
ATOM 2103 C C . ALA B 1 57 ? 20.969 -11.336 -8.969 1 91 57 ALA B C 1
ATOM 2105 O O . ALA B 1 57 ? 21.141 -10.141 -8.703 1 91 57 ALA B O 1
ATOM 2106 N N . LEU B 1 58 ? 20.641 -11.766 -10.117 1 92.69 58 LEU B N 1
ATOM 2107 C CA . LEU B 1 58 ? 20.328 -10.828 -11.188 1 92.69 58 LEU B CA 1
ATOM 2108 C C . LEU B 1 58 ? 19.047 -10.047 -10.867 1 92.69 58 LEU B C 1
ATOM 2110 O O . LEU B 1 58 ? 18.984 -8.836 -11.086 1 92.69 58 LEU B O 1
ATOM 2114 N N . TYR B 1 59 ? 18.109 -10.719 -10.352 1 90.75 59 TYR B N 1
ATOM 2115 C CA . TYR B 1 59 ? 16.859 -10.07 -9.945 1 90.75 59 TYR B CA 1
ATOM 2116 C C . TYR B 1 59 ? 17.125 -8.977 -8.914 1 90.75 59 TYR B C 1
ATOM 2118 O O . TYR B 1 59 ? 16.609 -7.863 -9.039 1 90.75 59 TYR B O 1
ATOM 2126 N N . LEU B 1 60 ? 17.891 -9.266 -7.949 1 90.5 60 LEU B N 1
ATOM 2127 C CA . LEU B 1 60 ? 18.219 -8.312 -6.891 1 90.5 60 LEU B CA 1
ATOM 2128 C C . LEU B 1 60 ? 19.031 -7.141 -7.441 1 90.5 60 LEU B C 1
ATOM 2130 O O . LEU B 1 60 ? 18.891 -6.008 -6.965 1 90.5 60 LEU B O 1
ATOM 2134 N N . ALA B 1 61 ? 19.766 -7.402 -8.422 1 91.12 61 ALA B N 1
ATOM 2135 C CA . ALA B 1 61 ? 20.531 -6.328 -9.055 1 91.12 61 ALA B CA 1
ATOM 2136 C C . ALA B 1 61 ? 19.594 -5.367 -9.797 1 91.12 61 ALA B C 1
ATOM 2138 O O . ALA B 1 61 ? 19.828 -4.156 -9.812 1 91.12 61 ALA B O 1
ATOM 2139 N N . VAL B 1 62 ? 18.625 -5.93 -10.414 1 90.69 62 VAL B N 1
ATOM 2140 C CA . VAL B 1 62 ? 17.641 -5.094 -11.094 1 90.69 62 VAL B CA 1
ATOM 2141 C C . VAL B 1 62 ? 16.891 -4.246 -10.07 1 90.69 62 VAL B C 1
ATOM 2143 O O . VAL B 1 62 ? 16.656 -3.055 -10.289 1 90.69 62 VAL B O 1
ATOM 2146 N N . LEU B 1 63 ? 16.578 -4.809 -8.945 1 90.56 63 LEU B N 1
ATOM 2147 C CA . LEU B 1 63 ? 15.93 -4.094 -7.855 1 90.56 63 LEU B CA 1
ATOM 2148 C C . LEU B 1 63 ? 16.812 -2.955 -7.348 1 90.56 63 LEU B C 1
ATOM 2150 O O . LEU B 1 63 ? 16.312 -1.843 -7.125 1 90.56 63 LEU B O 1
ATOM 2154 N N . ARG B 1 64 ? 18 -3.236 -7.188 1 91.38 64 ARG B N 1
ATOM 2155 C CA . ARG B 1 64 ? 18.953 -2.234 -6.707 1 91.38 64 ARG B CA 1
ATOM 2156 C C . ARG B 1 64 ? 19.062 -1.074 -7.691 1 91.38 64 ARG B C 1
ATOM 2158 O O . ARG B 1 64 ? 19.203 0.08 -7.281 1 91.38 64 ARG B O 1
ATOM 2165 N N . ALA B 1 65 ? 19.062 -1.394 -8.945 1 89.06 65 ALA B N 1
ATOM 2166 C CA . ALA B 1 65 ? 19.141 -0.348 -9.961 1 89.06 65 ALA B CA 1
ATOM 2167 C C . ALA B 1 65 ? 17.938 0.585 -9.875 1 89.06 65 ALA B C 1
ATOM 2169 O O . ALA B 1 65 ? 18.062 1.801 -10.031 1 89.06 65 ALA B O 1
ATOM 2170 N N . ALA B 1 66 ? 16.812 0.046 -9.656 1 87.19 66 ALA B N 1
ATOM 2171 C CA . ALA B 1 66 ? 15.594 0.849 -9.5 1 87.19 66 ALA B CA 1
ATOM 2172 C C . ALA B 1 66 ? 15.68 1.744 -8.273 1 87.19 66 ALA B C 1
ATOM 2174 O O . ALA B 1 66 ? 15.297 2.916 -8.32 1 87.19 66 ALA B O 1
ATOM 2175 N N . SER B 1 67 ? 16.172 1.189 -7.199 1 90.75 67 SER B N 1
ATOM 2176 C CA . SER B 1 67 ? 16.359 1.942 -5.961 1 90.75 67 SER B CA 1
ATOM 2177 C C . SER B 1 67 ? 17.312 3.107 -6.164 1 90.75 67 SER B C 1
ATOM 2179 O O . SER B 1 67 ? 17.094 4.203 -5.641 1 90.75 67 SER B O 1
ATOM 2181 N N . GLN B 1 68 ? 18.328 2.871 -6.906 1 91.38 68 GLN B N 1
ATOM 2182 C CA . GLN B 1 68 ? 19.328 3.906 -7.164 1 91.38 68 GLN B CA 1
ATOM 2183 C C . GLN B 1 68 ? 18.734 5.043 -7.996 1 91.38 68 GLN B C 1
ATOM 2185 O O . GLN B 1 68 ? 19.094 6.207 -7.805 1 91.38 68 GLN B O 1
ATOM 2190 N N . SER B 1 69 ? 17.922 4.691 -8.883 1 91.31 69 SER B N 1
ATOM 2191 C CA . SER B 1 69 ? 17.234 5.715 -9.672 1 91.31 69 SER B CA 1
ATOM 2192 C C . SER B 1 69 ? 16.391 6.621 -8.789 1 91.31 69 SER B C 1
ATOM 2194 O O . SER B 1 69 ? 16.391 7.84 -8.961 1 91.31 69 SER B O 1
ATOM 2196 N N . LEU B 1 70 ? 15.734 6.062 -7.828 1 93.44 70 LEU B N 1
ATOM 2197 C CA . LEU B 1 70 ? 14.914 6.84 -6.906 1 93.44 70 LEU B CA 1
ATOM 2198 C C . LEU B 1 70 ? 15.789 7.707 -6 1 93.44 70 LEU B C 1
ATOM 2200 O O . LEU B 1 70 ? 15.438 8.844 -5.695 1 93.44 70 LEU B O 1
ATOM 2204 N N . ARG B 1 71 ? 16.891 7.145 -5.586 1 94.5 71 ARG B N 1
ATOM 2205 C CA . ARG B 1 71 ? 17.844 7.906 -4.781 1 94.5 71 ARG B CA 1
ATOM 2206 C C . ARG B 1 71 ? 18.344 9.141 -5.531 1 94.5 71 ARG B C 1
ATOM 2208 O O . ARG B 1 71 ? 18.438 10.227 -4.957 1 94.5 71 ARG B O 1
ATOM 2215 N N . THR B 1 72 ? 18.578 8.906 -6.781 1 95.5 72 THR B N 1
ATOM 2216 C CA . THR B 1 72 ? 19.016 10.008 -7.621 1 95.5 72 THR B CA 1
ATOM 2217 C C . THR B 1 72 ? 17.938 11.078 -7.734 1 95.5 72 THR B C 1
ATOM 2219 O O . THR B 1 72 ? 18.219 12.273 -7.656 1 95.5 72 THR B O 1
ATOM 2222 N N . LEU B 1 73 ? 16.719 10.672 -7.875 1 94.25 73 LEU B N 1
ATOM 2223 C CA . LEU B 1 73 ? 15.602 11.609 -7.949 1 94.25 73 LEU B CA 1
ATOM 2224 C C . LEU B 1 73 ? 15.492 12.414 -6.66 1 94.25 73 LEU B C 1
ATOM 2226 O O . LEU B 1 73 ? 15.227 13.625 -6.703 1 94.25 73 LEU B O 1
ATOM 2230 N N . LEU B 1 74 ? 15.711 11.766 -5.512 1 96.19 74 LEU B N 1
ATOM 2231 C CA . LEU B 1 74 ? 15.656 12.453 -4.227 1 96.19 74 LEU B CA 1
ATOM 2232 C C . LEU B 1 74 ? 16.797 13.461 -4.105 1 96.19 74 LEU B C 1
ATOM 2234 O O . LEU B 1 74 ? 16.578 14.602 -3.691 1 96.19 74 LEU B O 1
ATOM 2238 N N . ASN B 1 75 ? 17.953 13.047 -4.535 1 95.88 75 ASN B N 1
ATOM 2239 C CA . ASN B 1 75 ? 19.094 13.945 -4.496 1 95.88 75 ASN B CA 1
ATOM 2240 C C . ASN B 1 75 ? 18.875 15.164 -5.387 1 95.88 75 ASN B C 1
ATOM 2242 O O . ASN B 1 75 ? 19.219 16.297 -5 1 95.88 75 ASN B O 1
ATOM 2246 N N . ASP B 1 76 ? 18.344 14.93 -6.523 1 95.38 76 ASP B N 1
ATOM 2247 C CA . ASP B 1 76 ? 18.047 16.031 -7.441 1 95.38 76 ASP B CA 1
ATOM 2248 C C . ASP B 1 76 ? 17.047 17 -6.828 1 95.38 76 ASP B C 1
ATOM 2250 O O . ASP B 1 76 ? 17.188 18.219 -6.98 1 95.38 76 ASP B O 1
ATOM 2254 N N . ALA B 1 77 ? 16.047 16.484 -6.18 1 94.88 77 ALA B N 1
ATOM 2255 C CA . ALA B 1 77 ? 15.047 17.328 -5.516 1 94.88 77 ALA B CA 1
ATOM 2256 C C . ALA B 1 77 ? 15.688 18.172 -4.418 1 94.88 77 ALA B C 1
ATOM 2258 O O . ALA B 1 77 ? 15.375 19.359 -4.277 1 94.88 77 ALA B O 1
ATOM 2259 N N . VAL B 1 78 ? 16.578 17.609 -3.623 1 95.31 78 VAL B N 1
ATOM 2260 C CA . VAL B 1 78 ? 17.266 18.297 -2.535 1 95.31 78 VAL B CA 1
ATOM 2261 C C . VAL B 1 78 ? 18.125 19.422 -3.102 1 95.31 78 VAL B C 1
ATOM 2263 O O . VAL B 1 78 ? 18.141 20.531 -2.572 1 95.31 78 VAL B O 1
ATOM 2266 N N . ASP B 1 79 ? 18.781 19.078 -4.219 1 94.69 79 ASP B N 1
ATOM 2267 C CA . ASP B 1 79 ? 19.672 20.062 -4.84 1 94.69 79 ASP B CA 1
ATOM 2268 C C . ASP B 1 79 ? 18.891 21.219 -5.453 1 94.69 79 ASP B C 1
ATOM 2270 O O . ASP B 1 79 ? 19.344 22.359 -5.434 1 94.69 79 ASP B O 1
ATOM 2274 N N . ALA B 1 80 ? 17.75 20.891 -5.945 1 92.75 80 ALA B N 1
ATOM 2275 C CA . ALA B 1 80 ? 16.953 21.875 -6.695 1 92.75 80 ALA B CA 1
ATOM 2276 C C . ALA B 1 80 ? 16.188 22.781 -5.754 1 92.75 80 ALA B C 1
ATOM 2278 O O . ALA B 1 80 ? 15.836 23.906 -6.117 1 92.75 80 ALA B O 1
ATOM 2279 N N . HIS B 1 81 ? 15.852 22.188 -4.602 1 90.88 81 HIS B N 1
ATOM 2280 C CA . HIS B 1 81 ? 14.961 22.906 -3.709 1 90.88 81 HIS B CA 1
ATOM 2281 C C . HIS B 1 81 ? 15.609 23.156 -2.35 1 90.88 81 HIS B C 1
ATOM 2283 O O . HIS B 1 81 ? 16.344 22.297 -1.849 1 90.88 81 HIS B O 1
ATOM 2289 N N . GLY B 1 82 ? 15.422 24.234 -1.765 1 84.81 82 GLY B N 1
ATOM 2290 C CA . GLY B 1 82 ? 15.992 24.547 -0.465 1 84.81 82 GLY B CA 1
ATOM 2291 C C . GLY B 1 82 ? 15.078 24.188 0.691 1 84.81 82 GLY B C 1
ATOM 2292 O O . GLY B 1 82 ? 15.555 23.812 1.768 1 84.81 82 GLY B O 1
ATOM 2293 N N . VAL B 1 83 ? 13.781 24.328 0.442 1 93.81 83 VAL B N 1
ATOM 2294 C CA . VAL B 1 83 ? 12.844 24.094 1.532 1 93.81 83 VAL B CA 1
ATOM 2295 C C . VAL B 1 83 ? 12.328 22.656 1.457 1 93.81 83 VAL B C 1
ATOM 2297 O O . VAL B 1 83 ? 12.07 22.141 0.367 1 93.81 83 VAL B O 1
ATOM 2300 N N . VAL B 1 84 ? 12.188 22.016 2.572 1 96.31 84 VAL B N 1
ATOM 2301 C CA . VAL B 1 84 ? 11.891 20.594 2.686 1 96.31 84 VAL B CA 1
ATOM 2302 C C . VAL B 1 84 ? 10.531 20.297 2.053 1 96.31 84 VAL B C 1
ATOM 2304 O O . VAL B 1 84 ? 10.344 19.25 1.426 1 96.31 84 VAL B O 1
ATOM 2307 N N . VAL B 1 85 ? 9.594 21.219 2.146 1 95.75 85 VAL B N 1
ATOM 2308 C CA . VAL B 1 85 ? 8.25 20.984 1.627 1 95.75 85 VAL B CA 1
ATOM 2309 C C . VAL B 1 85 ? 8.297 20.859 0.106 1 95.75 85 VAL B C 1
ATOM 2311 O O . VAL B 1 85 ? 7.621 20 -0.471 1 95.75 85 VAL B O 1
ATOM 2314 N N . ASP B 1 86 ? 9.148 21.656 -0.522 1 96.94 86 ASP B N 1
ATOM 2315 C CA . ASP B 1 86 ? 9.297 21.578 -1.972 1 96.94 86 ASP B CA 1
ATOM 2316 C C . ASP B 1 86 ? 10.023 20.297 -2.377 1 96.94 86 ASP B C 1
ATOM 2318 O O . ASP B 1 86 ? 9.711 19.703 -3.41 1 96.94 86 ASP B O 1
ATOM 2322 N N . VAL B 1 87 ? 10.992 19.922 -1.611 1 97.69 87 VAL B N 1
ATOM 2323 C CA . VAL B 1 87 ? 11.695 18.656 -1.847 1 97.69 87 VAL B CA 1
ATOM 2324 C C . VAL B 1 87 ? 10.711 17.5 -1.795 1 97.69 87 VAL B C 1
ATOM 2326 O O . VAL B 1 87 ? 10.688 16.656 -2.695 1 97.69 87 VAL B O 1
ATOM 2329 N N . LEU B 1 88 ? 9.812 17.453 -0.779 1 97.81 88 LEU B N 1
ATOM 2330 C CA . LEU B 1 88 ? 8.859 16.375 -0.583 1 97.81 88 LEU B CA 1
ATOM 2331 C C . LEU B 1 88 ? 7.828 16.344 -1.708 1 97.81 88 LEU B C 1
ATOM 2333 O O . LEU B 1 88 ? 7.488 15.273 -2.219 1 97.81 88 LEU B O 1
ATOM 2337 N N . ARG B 1 89 ? 7.371 17.531 -2.139 1 97.75 89 ARG B N 1
ATOM 2338 C CA . ARG B 1 89 ? 6.422 17.625 -3.244 1 97.75 89 ARG B CA 1
ATOM 2339 C C . ARG B 1 89 ? 7.02 17.062 -4.527 1 97.75 89 ARG B C 1
ATOM 2341 O O . ARG B 1 89 ? 6.387 16.25 -5.203 1 97.75 89 ARG B O 1
ATOM 2348 N N . HIS B 1 90 ? 8.219 17.469 -4.797 1 97.5 90 HIS B N 1
ATOM 2349 C CA . HIS B 1 90 ? 8.883 17.047 -6.023 1 97.5 90 HIS B CA 1
ATOM 2350 C C . HIS B 1 90 ? 9.195 15.555 -5.988 1 97.5 90 HIS B C 1
ATOM 2352 O O . HIS B 1 90 ? 8.93 14.836 -6.953 1 97.5 90 HIS B O 1
ATOM 2358 N N . PHE B 1 91 ? 9.703 15.078 -4.875 1 97.62 91 PHE B N 1
ATOM 2359 C CA . PHE B 1 91 ? 10.062 13.664 -4.758 1 97.62 91 PHE B CA 1
ATOM 2360 C C . PHE B 1 91 ? 8.828 12.781 -4.855 1 97.62 91 PHE B C 1
ATOM 2362 O O . PHE B 1 91 ? 8.844 11.75 -5.531 1 97.62 91 PHE B O 1
ATOM 2369 N N . ALA B 1 92 ? 7.758 13.18 -4.172 1 98.25 92 ALA B N 1
ATOM 2370 C CA . ALA B 1 92 ? 6.527 12.391 -4.211 1 98.25 92 ALA B CA 1
ATOM 2371 C C . ALA B 1 92 ? 6.012 12.242 -5.641 1 98.25 92 ALA B C 1
ATOM 2373 O O . ALA B 1 92 ? 5.633 11.148 -6.059 1 98.25 92 ALA B O 1
ATOM 2374 N N . ARG B 1 93 ? 6.039 13.312 -6.363 1 97.56 93 ARG B N 1
ATOM 2375 C CA . ARG B 1 93 ? 5.598 13.305 -7.754 1 97.56 93 ARG B CA 1
ATOM 2376 C C . ARG B 1 93 ? 6.465 12.375 -8.594 1 97.56 93 ARG B C 1
ATOM 2378 O O . ARG B 1 93 ? 5.945 11.57 -9.375 1 97.56 93 ARG B O 1
ATOM 2385 N N . CYS B 1 94 ? 7.738 12.453 -8.445 1 96.25 94 CYS B N 1
ATOM 2386 C CA . CYS B 1 94 ? 8.672 11.625 -9.203 1 96.25 94 CYS B CA 1
ATOM 2387 C C . CYS B 1 94 ? 8.539 10.156 -8.82 1 96.25 94 CYS B C 1
ATOM 2389 O O . CYS B 1 94 ? 8.617 9.281 -9.68 1 96.25 94 CYS B O 1
ATOM 2391 N N . HIS B 1 95 ? 8.375 9.93 -7.57 1 97.38 95 HIS B N 1
ATOM 2392 C CA . HIS B 1 95 ? 8.188 8.57 -7.078 1 97.38 95 HIS B CA 1
ATOM 2393 C C . HIS B 1 95 ? 6.961 7.918 -7.707 1 97.38 95 HIS B C 1
ATOM 2395 O O . HIS B 1 95 ? 7.039 6.801 -8.219 1 97.38 95 HIS B O 1
ATOM 2401 N N . LEU B 1 96 ? 5.836 8.641 -7.699 1 98.25 96 LEU B N 1
ATOM 2402 C CA . LEU B 1 96 ? 4.617 8.102 -8.289 1 98.25 96 LEU B CA 1
ATOM 2403 C C . LEU B 1 96 ? 4.801 7.867 -9.789 1 98.25 96 LEU B C 1
ATOM 2405 O O . LEU B 1 96 ? 4.398 6.824 -10.312 1 98.25 96 LEU B O 1
ATOM 2409 N N . GLN B 1 97 ? 5.457 8.805 -10.445 1 97.06 97 GLN B N 1
ATOM 2410 C CA . GLN B 1 97 ? 5.703 8.656 -11.883 1 97.06 97 GLN B CA 1
ATOM 2411 C C . GLN B 1 97 ? 6.57 7.434 -12.164 1 97.06 97 GLN B C 1
ATOM 2413 O O . GLN B 1 97 ? 6.34 6.719 -13.148 1 97.06 97 GLN B O 1
ATOM 2418 N N . ALA B 1 98 ? 7.535 7.195 -11.367 1 95.06 98 ALA B N 1
ATOM 2419 C CA . ALA B 1 98 ? 8.414 6.039 -11.531 1 95.06 98 ALA B CA 1
ATOM 2420 C C . ALA B 1 98 ? 7.633 4.734 -11.414 1 95.06 98 ALA B C 1
ATOM 2422 O O . ALA B 1 98 ? 7.887 3.783 -12.156 1 95.06 98 ALA B O 1
ATOM 2423 N N . LEU B 1 99 ? 6.691 4.656 -10.469 1 96.38 99 LEU B N 1
ATOM 2424 C CA . LEU B 1 99 ? 5.836 3.484 -10.32 1 96.38 99 LEU B CA 1
ATOM 2425 C C . LEU B 1 99 ? 4.98 3.271 -11.562 1 96.38 99 LEU B C 1
ATOM 2427 O O . LEU B 1 99 ? 4.836 2.143 -12.039 1 96.38 99 LEU B O 1
ATOM 2431 N N . LEU B 1 100 ? 4.473 4.375 -12.109 1 96.12 100 LEU B N 1
ATOM 2432 C CA . LEU B 1 100 ? 3.533 4.312 -13.227 1 96.12 100 LEU B CA 1
ATOM 2433 C C . LEU B 1 100 ? 4.262 4.043 -14.531 1 96.12 100 LEU B C 1
ATOM 2435 O O . LEU B 1 100 ? 3.678 3.5 -15.477 1 96.12 100 LEU B O 1
ATOM 2439 N N . ASP B 1 101 ? 5.555 4.352 -14.617 1 93.12 101 ASP B N 1
ATOM 2440 C CA . ASP B 1 101 ? 6.348 4.199 -15.836 1 93.12 101 ASP B CA 1
ATOM 2441 C C . ASP B 1 101 ? 6.793 2.75 -16.016 1 93.12 101 ASP B C 1
ATOM 2443 O O . ASP B 1 101 ? 7.105 2.328 -17.141 1 93.12 101 ASP B O 1
ATOM 2447 N N . ARG B 1 102 ? 6.844 1.965 -14.938 1 89.75 102 ARG B N 1
ATOM 2448 C CA . ARG B 1 102 ? 7.297 0.578 -14.977 1 89.75 102 ARG B CA 1
ATOM 2449 C C . ARG B 1 102 ? 6.32 -0.336 -14.242 1 89.75 102 ARG B C 1
ATOM 2451 O O . ARG B 1 102 ? 6.727 -1.103 -13.367 1 89.75 102 ARG B O 1
ATOM 2458 N N . PRO B 1 103 ? 5.102 -0.347 -14.758 1 91.69 103 PRO B N 1
ATOM 2459 C CA . PRO B 1 103 ? 4.066 -1.02 -13.977 1 91.69 103 PRO B CA 1
ATOM 2460 C C . PRO B 1 103 ? 4.305 -2.523 -13.844 1 91.69 103 PRO B C 1
ATOM 2462 O O . PRO B 1 103 ? 4.055 -3.104 -12.789 1 91.69 103 PRO B O 1
ATOM 2465 N N . GLU B 1 104 ? 4.777 -3.168 -14.891 1 88.19 104 GLU B N 1
ATOM 2466 C CA . GLU B 1 104 ? 4.973 -4.613 -14.844 1 88.19 104 GLU B CA 1
ATOM 2467 C C . GLU B 1 104 ? 6.09 -4.996 -13.883 1 88.19 104 GLU B C 1
ATOM 2469 O O . GLU B 1 104 ? 5.992 -5.996 -13.172 1 88.19 104 GLU B O 1
ATOM 2474 N N . TRP B 1 105 ? 7.09 -4.172 -13.906 1 89.31 105 TRP B N 1
ATOM 2475 C CA . TRP B 1 105 ? 8.203 -4.414 -12.992 1 89.31 105 TRP B CA 1
ATOM 2476 C C . TRP B 1 105 ? 7.766 -4.223 -11.539 1 89.31 105 TRP B C 1
ATOM 2478 O O . TRP B 1 105 ? 8.07 -5.051 -10.68 1 89.31 105 TRP B O 1
ATOM 2488 N N . VAL B 1 106 ? 7.043 -3.176 -11.281 1 92.56 106 VAL B N 1
ATOM 2489 C CA . VAL B 1 106 ? 6.586 -2.871 -9.93 1 92.56 106 VAL B CA 1
ATOM 2490 C C . VAL B 1 106 ? 5.66 -3.977 -9.438 1 92.56 106 VAL B C 1
ATOM 2492 O O . VAL B 1 106 ? 5.785 -4.438 -8.297 1 92.56 106 VAL B O 1
ATOM 2495 N N . ARG B 1 107 ? 4.777 -4.426 -10.273 1 91.62 107 ARG B N 1
ATOM 2496 C CA . ARG B 1 107 ? 3.873 -5.508 -9.906 1 91.62 107 ARG B CA 1
ATOM 2497 C C . ARG B 1 107 ? 4.648 -6.777 -9.562 1 91.62 107 ARG B C 1
ATOM 2499 O O . ARG B 1 107 ? 4.32 -7.465 -8.594 1 91.62 107 ARG B O 1
ATOM 2506 N N . LEU B 1 108 ? 5.633 -7.059 -10.344 1 88 108 LEU B N 1
ATOM 2507 C CA . LEU B 1 108 ? 6.441 -8.242 -10.094 1 88 108 LEU B CA 1
ATOM 2508 C C . LEU B 1 108 ? 7.133 -8.156 -8.742 1 88 108 LEU B C 1
ATOM 2510 O O . LEU B 1 108 ? 7.125 -9.117 -7.969 1 88 108 LEU B O 1
ATOM 2514 N N . VAL B 1 109 ? 7.73 -7.02 -8.43 1 90.75 109 VAL B N 1
ATOM 2515 C CA . VAL B 1 109 ? 8.461 -6.824 -7.184 1 90.75 109 VAL B CA 1
ATOM 2516 C C . VAL B 1 109 ? 7.512 -7.004 -6 1 90.75 109 VAL B C 1
ATOM 2518 O O . VAL B 1 109 ? 7.816 -7.738 -5.059 1 90.75 109 VAL B O 1
ATOM 2521 N N . TRP B 1 110 ? 6.359 -6.438 -6.074 1 93.06 110 TRP B N 1
ATOM 2522 C CA . TRP B 1 110 ? 5.43 -6.484 -4.953 1 93.06 110 TRP B CA 1
ATOM 2523 C C . TRP B 1 110 ? 4.789 -7.863 -4.832 1 93.06 110 TRP B C 1
ATOM 2525 O O . TRP B 1 110 ? 4.473 -8.312 -3.73 1 93.06 110 TRP B O 1
ATOM 2535 N N . ARG B 1 111 ? 4.613 -8.555 -5.941 1 89.06 111 ARG B N 1
ATOM 2536 C CA . ARG B 1 111 ? 4.168 -9.945 -5.855 1 89.06 111 ARG B CA 1
ATOM 2537 C C . ARG B 1 111 ? 5.188 -10.797 -5.105 1 89.06 111 ARG B C 1
ATOM 2539 O O . ARG B 1 111 ? 4.816 -11.633 -4.277 1 89.06 111 ARG B O 1
ATOM 2546 N N . GLU B 1 112 ? 6.441 -10.555 -5.41 1 87 112 GLU B N 1
ATOM 2547 C CA . GLU B 1 112 ? 7.496 -11.297 -4.727 1 87 112 GLU B CA 1
ATOM 2548 C C . GLU B 1 112 ? 7.543 -10.953 -3.24 1 87 112 GLU B C 1
ATOM 2550 O O . GLU B 1 112 ? 7.773 -11.828 -2.4 1 87 112 GLU B O 1
ATOM 2555 N N . ILE B 1 113 ? 7.34 -9.695 -2.949 1 90.5 113 ILE B N 1
ATOM 2556 C CA . ILE B 1 113 ? 7.332 -9.258 -1.557 1 90.5 113 ILE B CA 1
ATOM 2557 C C . ILE B 1 113 ? 6.18 -9.938 -0.813 1 90.5 113 ILE B C 1
ATOM 2559 O O . ILE B 1 113 ? 6.355 -10.414 0.31 1 90.5 113 ILE B O 1
ATOM 2563 N N . LEU B 1 114 ? 5.043 -10.023 -1.417 1 90.38 114 LEU B N 1
ATOM 2564 C CA . LEU B 1 114 ? 3.875 -10.633 -0.795 1 90.38 114 LEU B CA 1
ATOM 2565 C C . LEU B 1 114 ? 4.074 -12.141 -0.639 1 90.38 114 LEU B C 1
ATOM 2567 O O . LEU B 1 114 ? 3.564 -12.742 0.31 1 90.38 114 LEU B O 1
ATOM 2571 N N . GLU B 1 115 ? 4.855 -12.719 -1.521 1 84.62 115 GLU B N 1
ATOM 2572 C CA . GLU B 1 115 ? 5.047 -14.164 -1.508 1 84.62 115 GLU B CA 1
ATOM 2573 C C . GLU B 1 115 ? 6.191 -14.562 -0.579 1 84.62 115 GLU B C 1
ATOM 2575 O O . GLU B 1 115 ? 6.082 -15.539 0.165 1 84.62 115 GLU B O 1
ATOM 2580 N N . LYS B 1 116 ? 7.293 -13.758 -0.59 1 84.12 116 LYS B N 1
ATOM 2581 C CA . LYS B 1 116 ? 8.531 -14.18 0.063 1 84.12 116 LYS B CA 1
ATOM 2582 C C . LYS B 1 116 ? 9.039 -13.109 1.021 1 84.12 116 LYS B C 1
ATOM 2584 O O . LYS B 1 116 ? 10.18 -13.188 1.494 1 84.12 116 LYS B O 1
ATOM 2589 N N . GLY B 1 117 ? 8.273 -12.125 1.261 1 77.75 117 GLY B N 1
ATOM 2590 C CA . GLY B 1 117 ? 8.719 -10.977 2.031 1 77.75 117 GLY B CA 1
ATOM 2591 C C . GLY B 1 117 ? 9.195 -11.336 3.426 1 77.75 117 GLY B C 1
ATOM 2592 O O . GLY B 1 117 ? 10.141 -10.742 3.939 1 77.75 117 GLY B O 1
ATOM 2593 N N . ALA B 1 118 ? 8.609 -12.297 4.02 1 82.62 118 ALA B N 1
ATOM 2594 C CA . ALA B 1 118 ? 9.016 -12.695 5.367 1 82.62 118 ALA B CA 1
ATOM 2595 C C . ALA B 1 118 ? 10.32 -13.484 5.34 1 82.62 118 ALA B C 1
ATOM 2597 O O . ALA B 1 118 ? 11.242 -13.195 6.109 1 82.62 118 ALA B O 1
ATOM 2598 N N . SER B 1 119 ? 10.492 -14.406 4.402 1 87.88 119 SER B N 1
ATOM 2599 C CA . SER B 1 119 ? 11.648 -15.297 4.367 1 87.88 119 SER B CA 1
ATOM 2600 C C . SER B 1 119 ? 12.859 -14.602 3.744 1 87.88 119 SER B C 1
ATOM 2602 O O . SER B 1 119 ? 14 -14.945 4.055 1 87.88 119 SER B O 1
ATOM 2604 N N . ARG B 1 120 ? 12.578 -13.547 2.973 1 90.25 120 ARG B N 1
ATOM 2605 C CA . ARG B 1 120 ? 13.672 -12.875 2.277 1 90.25 120 ARG B CA 1
ATOM 2606 C C . ARG B 1 120 ? 13.719 -11.391 2.631 1 90.25 120 ARG B C 1
ATOM 2608 O O . ARG B 1 120 ? 14.203 -10.578 1.843 1 90.25 120 ARG B O 1
ATOM 2615 N N . ALA B 1 121 ? 13.219 -11.109 3.773 1 90.44 121 ALA B N 1
ATOM 2616 C CA . ALA B 1 121 ? 13.016 -9.719 4.184 1 90.44 121 ALA B CA 1
ATOM 2617 C C . ALA B 1 121 ? 14.336 -8.961 4.223 1 90.44 121 ALA B C 1
ATOM 2619 O O . ALA B 1 121 ? 14.438 -7.848 3.705 1 90.44 121 ALA B O 1
ATOM 2620 N N . GLN B 1 122 ? 15.32 -9.531 4.777 1 90.25 122 GLN B N 1
ATOM 2621 C CA . GLN B 1 122 ? 16.609 -8.875 4.914 1 90.25 122 GLN B CA 1
ATOM 2622 C C . GLN B 1 122 ? 17.234 -8.609 3.547 1 90.25 122 GLN B C 1
ATOM 2624 O O . GLN B 1 122 ? 17.812 -7.539 3.32 1 90.25 122 GLN B O 1
ATOM 2629 N N . GLU B 1 123 ? 17.078 -9.523 2.725 1 89.19 123 GLU B N 1
ATOM 2630 C CA . GLU B 1 123 ? 17.625 -9.391 1.376 1 89.19 123 GLU B CA 1
ATOM 2631 C C . GLU B 1 123 ? 16.922 -8.273 0.609 1 89.19 123 GLU B C 1
ATOM 2633 O O . GLU B 1 123 ? 17.578 -7.453 -0.034 1 89.19 123 GLU B O 1
ATOM 2638 N N . PHE B 1 124 ? 15.633 -8.211 0.666 1 88 124 PHE B N 1
ATOM 2639 C CA . PHE B 1 124 ? 14.867 -7.152 0.015 1 88 124 PHE B CA 1
ATOM 2640 C C . PHE B 1 124 ? 15.227 -5.793 0.601 1 88 124 PHE B C 1
ATOM 2642 O O . PHE B 1 124 ? 15.32 -4.805 -0.129 1 88 124 PHE B O 1
ATOM 2649 N N . ALA B 1 125 ? 15.445 -5.801 1.892 1 90.25 125 ALA B N 1
ATOM 2650 C CA . ALA B 1 125 ? 15.797 -4.547 2.547 1 90.25 125 ALA B CA 1
ATOM 2651 C C . ALA B 1 125 ? 17.172 -4.055 2.09 1 90.25 125 ALA B C 1
ATOM 2653 O O . ALA B 1 125 ? 17.328 -2.898 1.695 1 90.25 125 ALA B O 1
ATOM 2654 N N . GLU B 1 126 ? 18.109 -4.891 2.068 1 86.38 126 GLU B N 1
ATOM 2655 C CA . GLU B 1 126 ? 19.5 -4.531 1.806 1 86.38 126 GLU B CA 1
ATOM 2656 C C . GLU B 1 126 ? 19.719 -4.203 0.331 1 86.38 126 GLU B C 1
ATOM 2658 O O . GLU B 1 126 ? 20.484 -3.307 -0.003 1 86.38 126 GLU B O 1
ATOM 2663 N N . GLN B 1 127 ? 19.016 -4.926 -0.503 1 84.12 127 GLN B N 1
ATOM 2664 C CA . GLN B 1 127 ? 19.219 -4.762 -1.938 1 84.12 127 GLN B CA 1
ATOM 2665 C C . GLN B 1 127 ? 18.156 -3.844 -2.545 1 84.12 127 GLN B C 1
ATOM 2667 O O . GLN B 1 127 ? 18.297 -3.398 -3.686 1 84.12 127 GLN B O 1
ATOM 2672 N N . GLY B 1 128 ? 17.234 -3.557 -1.742 1 84.19 128 GLY B N 1
ATOM 2673 C CA . GLY B 1 128 ? 16.094 -2.832 -2.266 1 84.19 128 GLY B CA 1
ATOM 2674 C C . GLY B 1 128 ? 16.109 -1.355 -1.914 1 84.19 128 GLY B C 1
ATOM 2675 O O . GLY B 1 128 ? 17.047 -0.643 -2.242 1 84.19 128 GLY B O 1
ATOM 2676 N N . PHE B 1 129 ? 15.156 -1.005 -1.133 1 87.12 129 PHE B N 1
ATOM 2677 C CA . PHE B 1 129 ? 14.797 0.405 -1.053 1 87.12 129 PHE B CA 1
ATOM 2678 C C . PHE B 1 129 ? 15.266 1.011 0.264 1 87.12 129 PHE B C 1
ATOM 2680 O O . PHE B 1 129 ? 14.891 2.135 0.606 1 87.12 129 PHE B O 1
ATOM 2687 N N . ALA B 1 130 ? 16.219 0.353 1.02 1 92.38 130 ALA B N 1
ATOM 2688 C CA . ALA B 1 130 ? 16.703 0.852 2.305 1 92.38 130 ALA B CA 1
ATOM 2689 C C . ALA B 1 130 ? 17.469 2.164 2.133 1 92.38 130 ALA B C 1
ATOM 2691 O O . ALA B 1 130 ? 17.344 3.074 2.955 1 92.38 130 ALA B O 1
ATOM 2692 N N . ASP B 1 131 ? 18.219 2.248 1.072 1 91.75 131 ASP B N 1
ATOM 2693 C CA . ASP B 1 131 ? 19.047 3.428 0.855 1 91.75 131 ASP B CA 1
ATOM 2694 C C . ASP B 1 131 ? 18.188 4.664 0.599 1 91.75 131 ASP B C 1
ATOM 2696 O O . ASP B 1 131 ? 18.422 5.719 1.197 1 91.75 131 ASP B O 1
ATOM 2700 N N . VAL B 1 132 ? 17.266 4.535 -0.316 1 94.31 132 VAL B N 1
ATOM 2701 C CA . VAL B 1 132 ? 16.422 5.688 -0.629 1 94.31 132 VAL B CA 1
ATOM 2702 C C . VAL B 1 132 ? 15.531 6.016 0.565 1 94.31 132 VAL B C 1
ATOM 2704 O O . VAL B 1 132 ? 15.258 7.184 0.841 1 94.31 132 VAL B O 1
ATOM 2707 N N . PHE B 1 133 ? 15.109 5.039 1.301 1 96.38 133 PHE B N 1
ATOM 2708 C CA . PHE B 1 133 ? 14.32 5.266 2.508 1 96.38 133 PHE B CA 1
ATOM 2709 C C . PHE B 1 133 ? 15.125 6.059 3.535 1 96.38 133 PHE B C 1
ATOM 2711 O O . PHE B 1 133 ? 14.641 7.062 4.066 1 96.38 133 PHE B O 1
ATOM 2718 N N . SER B 1 134 ? 16.359 5.648 3.775 1 96.44 134 SER B N 1
ATOM 2719 C CA . SER B 1 134 ? 17.219 6.324 4.734 1 96.44 134 SER B CA 1
ATOM 2720 C C . SER B 1 134 ? 17.5 7.762 4.309 1 96.44 134 SER B C 1
ATOM 2722 O O . SER B 1 134 ? 17.547 8.664 5.148 1 96.44 134 SER B O 1
ATOM 2724 N N . ALA B 1 135 ? 17.672 7.93 3.041 1 96.38 135 ALA B N 1
ATOM 2725 C CA . ALA B 1 135 ? 17.906 9.273 2.529 1 96.38 135 ALA B CA 1
ATOM 2726 C C . ALA B 1 135 ? 16.688 10.164 2.727 1 96.38 135 ALA B C 1
ATOM 2728 O O . ALA B 1 135 ? 16.812 11.344 3.068 1 96.38 135 ALA B O 1
ATOM 2729 N N . LEU B 1 136 ? 15.516 9.633 2.457 1 97.38 136 LEU B N 1
ATOM 2730 C CA . LEU B 1 136 ? 14.281 10.383 2.668 1 97.38 136 LEU B CA 1
ATOM 2731 C C . LEU B 1 136 ? 14.117 10.75 4.141 1 97.38 136 LEU B C 1
ATOM 2733 O O . LEU B 1 136 ? 13.734 11.875 4.465 1 97.38 136 LEU B O 1
ATOM 2737 N N . VAL B 1 137 ? 14.406 9.828 5.039 1 97.81 137 VAL B N 1
ATOM 2738 C CA . VAL B 1 137 ? 14.359 10.078 6.477 1 97.81 137 VAL B CA 1
ATOM 2739 C C . VAL B 1 137 ? 15.305 11.211 6.84 1 97.81 137 VAL B C 1
ATOM 2741 O O . VAL B 1 137 ? 14.953 12.102 7.613 1 97.81 137 VAL B O 1
ATOM 2744 N N . ALA B 1 138 ? 16.469 11.195 6.266 1 97.38 138 ALA B N 1
ATOM 2745 C CA . ALA B 1 138 ? 17.453 12.242 6.527 1 97.38 138 ALA B CA 1
ATOM 2746 C C . ALA B 1 138 ? 16.938 13.602 6.082 1 97.38 138 ALA B C 1
ATOM 2748 O O . ALA B 1 138 ? 17.172 14.609 6.758 1 97.38 138 ALA B O 1
ATOM 2749 N N . VAL B 1 139 ? 16.297 13.672 4.965 1 97.5 139 VAL B N 1
ATOM 2750 C CA . VAL B 1 139 ? 15.695 14.906 4.469 1 97.5 139 VAL B CA 1
ATOM 2751 C C . VAL B 1 139 ? 14.656 15.422 5.465 1 97.5 139 VAL B C 1
ATOM 2753 O O . VAL B 1 139 ? 14.617 16.609 5.777 1 97.5 139 VAL B O 1
ATOM 2756 N N . LEU B 1 140 ? 13.82 14.523 5.961 1 97.94 140 LEU B N 1
ATOM 2757 C CA . LEU B 1 140 ? 12.781 14.875 6.922 1 97.94 140 LEU B CA 1
ATOM 2758 C C . LEU B 1 140 ? 13.391 15.359 8.234 1 97.94 140 LEU B C 1
ATOM 2760 O O . LEU B 1 140 ? 12.938 16.344 8.805 1 97.94 140 LEU B O 1
ATOM 2764 N N . GLU B 1 141 ? 14.414 14.672 8.688 1 97.56 141 GLU B N 1
ATOM 2765 C CA . GLU B 1 141 ? 15.125 15.062 9.898 1 97.56 141 GLU B CA 1
ATOM 2766 C C . GLU B 1 141 ? 15.727 16.453 9.766 1 97.56 141 GLU B C 1
ATOM 2768 O O . GLU B 1 141 ? 15.68 17.266 10.695 1 97.56 141 GLU B O 1
ATOM 2773 N N . ALA B 1 142 ? 16.328 16.703 8.641 1 96.56 142 ALA B N 1
ATOM 2774 C CA . ALA B 1 142 ? 16.891 18.016 8.375 1 96.56 142 ALA B CA 1
ATOM 2775 C C . ALA B 1 142 ? 15.812 19.094 8.422 1 96.56 142 ALA B C 1
ATOM 2777 O O . ALA B 1 142 ? 16.031 20.188 8.961 1 96.56 142 ALA B O 1
ATOM 2778 N N . GLY B 1 143 ? 14.664 18.812 7.824 1 96.56 143 GLY B N 1
ATOM 2779 C CA . GLY B 1 143 ? 13.547 19.734 7.891 1 96.56 143 GLY B CA 1
ATOM 2780 C C . GLY B 1 143 ? 13.086 20.016 9.312 1 96.56 143 GLY B C 1
ATOM 2781 O O . GLY B 1 143 ? 12.727 21.141 9.641 1 96.56 143 GLY B O 1
ATOM 2782 N N . GLN B 1 144 ? 13.078 18.984 10.141 1 97 144 GLN B N 1
ATOM 2783 C CA . GLN B 1 144 ? 12.734 19.156 11.547 1 97 144 GLN B CA 1
ATOM 2784 C C . GLN B 1 144 ? 13.773 20.016 12.266 1 97 144 GLN B C 1
ATOM 2786 O O . GLN B 1 144 ? 13.43 20.922 13.016 1 97 144 GLN B O 1
ATOM 2791 N N . SER B 1 145 ? 15 19.719 12.023 1 96.44 145 SER B N 1
ATOM 2792 C CA . SER B 1 145 ? 16.094 20.438 12.664 1 96.44 145 SER B CA 1
ATOM 2793 C C . SER B 1 145 ? 16.078 21.906 12.297 1 96.44 145 SER B C 1
ATOM 2795 O O . SER B 1 145 ? 16.453 22.766 13.102 1 96.44 145 SER B O 1
ATOM 2797 N N . ARG B 1 146 ? 15.594 22.25 11.109 1 95.38 146 ARG B N 1
ATOM 2798 C CA . ARG B 1 146 ? 15.547 23.625 10.617 1 95.38 146 ARG B CA 1
ATOM 2799 C C . ARG B 1 146 ? 14.25 24.312 11.023 1 95.38 146 ARG B C 1
ATOM 2801 O O . ARG B 1 146 ? 13.992 25.453 10.641 1 95.38 146 ARG B O 1
ATOM 2808 N N . GLY B 1 147 ? 13.367 23.594 11.664 1 95 147 GLY B N 1
ATOM 2809 C CA . GLY B 1 147 ? 12.117 24.156 12.141 1 95 147 GLY B CA 1
ATOM 2810 C C . GLY B 1 147 ? 11.047 24.219 11.062 1 95 147 GLY B C 1
ATOM 2811 O O . GLY B 1 147 ? 9.984 24.812 11.273 1 95 147 GLY B O 1
ATOM 2812 N N . GLU B 1 148 ? 11.305 23.578 9.875 1 94.94 148 GLU B N 1
ATOM 2813 C CA . GLU B 1 148 ? 10.352 23.578 8.766 1 94.94 148 GLU B CA 1
ATOM 2814 C C . GLU B 1 148 ? 9.242 22.547 8.992 1 94.94 148 GLU B C 1
ATOM 2816 O O . GLU B 1 148 ? 8.141 22.703 8.461 1 94.94 148 GLU B O 1
ATOM 2821 N N . LEU B 1 149 ? 9.531 21.531 9.742 1 96.38 149 LEU B N 1
ATOM 2822 C CA . LEU B 1 149 ? 8.586 20.469 10.086 1 96.38 149 LEU B CA 1
ATOM 2823 C C . LEU B 1 149 ? 8.484 20.312 11.602 1 96.38 149 LEU B C 1
ATOM 2825 O O . LEU B 1 149 ? 9.453 20.578 12.32 1 96.38 149 LEU B O 1
ATOM 2829 N N . ARG B 1 150 ? 7.301 19.891 12.016 1 94.62 150 ARG B N 1
ATOM 2830 C CA . ARG B 1 150 ? 7.141 19.578 13.43 1 94.62 150 ARG B CA 1
ATOM 2831 C C . ARG B 1 150 ? 8.102 18.469 13.859 1 94.62 150 ARG B C 1
ATOM 2833 O O . ARG B 1 150 ? 8.375 17.547 13.094 1 94.62 150 ARG B O 1
ATOM 2840 N N . VAL B 1 151 ? 8.5 18.469 15.156 1 94.56 151 VAL B N 1
ATOM 2841 C CA . VAL B 1 151 ? 9.547 17.578 15.633 1 94.56 151 VAL B CA 1
ATOM 2842 C C . VAL B 1 151 ? 8.914 16.375 16.344 1 94.56 151 VAL B C 1
ATOM 2844 O O . VAL B 1 151 ? 9.594 15.391 16.625 1 94.56 151 VAL B O 1
ATOM 2847 N N . ASP B 1 152 ? 7.605 16.406 16.547 1 94.5 152 ASP B N 1
ATOM 2848 C CA . ASP B 1 152 ? 6.965 15.406 17.391 1 94.5 152 ASP B CA 1
ATOM 2849 C C . ASP B 1 152 ? 6.613 14.148 16.594 1 94.5 152 ASP B C 1
ATOM 2851 O O . ASP B 1 152 ? 6.145 13.156 17.172 1 94.5 152 ASP B O 1
ATOM 2855 N N . PHE B 1 153 ? 6.875 14.188 15.328 1 95.44 153 PHE B N 1
ATOM 2856 C CA . PHE B 1 153 ? 6.594 12.992 14.539 1 95.44 153 PHE B CA 1
ATOM 2857 C C . PHE B 1 153 ? 7.887 12.297 14.125 1 95.44 153 PHE B C 1
ATOM 2859 O O . PHE B 1 153 ? 8.875 12.961 13.797 1 95.44 153 PHE B O 1
ATOM 2866 N N . ASP B 1 154 ? 7.875 10.992 14.172 1 97.31 154 ASP B N 1
ATOM 2867 C CA . ASP B 1 154 ? 8.969 10.148 13.703 1 97.31 154 ASP B CA 1
ATOM 2868 C C . ASP B 1 154 ? 9.164 10.289 12.195 1 97.31 154 ASP B C 1
ATOM 2870 O O . ASP B 1 154 ? 8.273 9.953 11.414 1 97.31 154 ASP B O 1
ATOM 2874 N N . PRO B 1 155 ? 10.375 10.766 11.789 1 97.62 155 PRO B N 1
ATOM 2875 C CA . PRO B 1 155 ? 10.617 10.938 10.352 1 97.62 155 PRO B CA 1
ATOM 2876 C C . PRO B 1 155 ? 10.406 9.641 9.562 1 97.62 155 PRO B C 1
ATOM 2878 O O . PRO B 1 155 ? 9.969 9.688 8.414 1 97.62 155 PRO B O 1
ATOM 2881 N N . ALA B 1 156 ? 10.719 8.492 10.141 1 97.81 156 ALA B N 1
ATOM 2882 C CA . ALA B 1 156 ? 10.539 7.215 9.453 1 97.81 156 ALA B CA 1
ATOM 2883 C C . ALA B 1 156 ? 9.055 6.926 9.227 1 97.81 156 ALA B C 1
ATOM 2885 O O . ALA B 1 156 ? 8.688 6.32 8.219 1 97.81 156 ALA B O 1
ATOM 2886 N N . LEU B 1 157 ? 8.242 7.32 10.141 1 97.44 157 LEU B N 1
ATOM 2887 C CA . LEU B 1 157 ? 6.801 7.168 9.977 1 97.44 157 LEU B CA 1
ATOM 2888 C C . LEU B 1 157 ? 6.289 8.023 8.82 1 97.44 157 LEU B C 1
ATOM 2890 O O . LEU B 1 157 ? 5.484 7.566 8.008 1 97.44 157 LEU B O 1
ATOM 2894 N N . VAL B 1 158 ? 6.777 9.258 8.781 1 97.69 158 VAL B N 1
ATOM 2895 C CA . VAL B 1 158 ? 6.375 10.18 7.719 1 97.69 158 VAL B CA 1
ATOM 2896 C C . VAL B 1 158 ? 6.812 9.625 6.363 1 97.69 158 VAL B C 1
ATOM 2898 O O . VAL B 1 158 ? 6.039 9.641 5.402 1 97.69 158 VAL B O 1
ATOM 290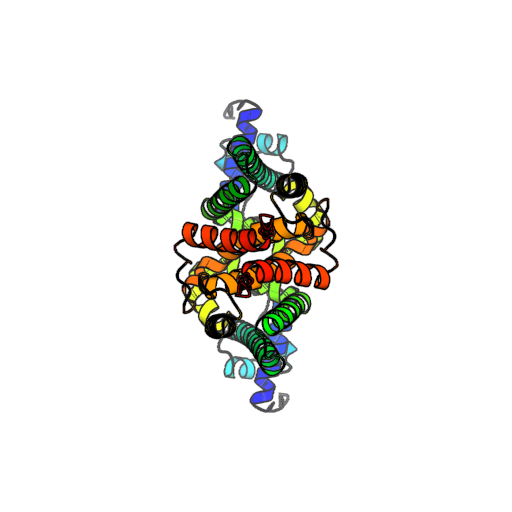1 N N . ALA B 1 159 ? 8.07 9.133 6.297 1 97.88 159 ALA B N 1
ATOM 2902 C CA . ALA B 1 159 ? 8.586 8.539 5.066 1 97.88 159 ALA B CA 1
ATOM 2903 C C . ALA B 1 159 ? 7.719 7.355 4.633 1 97.88 159 ALA B C 1
ATOM 2905 O O . ALA B 1 159 ? 7.379 7.23 3.453 1 97.88 159 ALA B O 1
ATOM 2906 N N . THR B 1 160 ? 7.359 6.477 5.574 1 97.88 160 THR B N 1
ATOM 2907 C CA . THR B 1 160 ? 6.527 5.309 5.305 1 97.88 160 THR B CA 1
ATOM 2908 C C . THR B 1 160 ? 5.172 5.727 4.75 1 97.88 160 THR B C 1
ATOM 2910 O O . THR B 1 160 ? 4.688 5.145 3.775 1 97.88 160 THR B O 1
ATOM 2913 N N . LEU B 1 161 ? 4.598 6.727 5.328 1 97.94 161 LEU B N 1
ATOM 2914 C CA . LEU B 1 161 ? 3.291 7.219 4.906 1 97.94 161 LEU B CA 1
ATOM 2915 C C . LEU B 1 161 ? 3.348 7.766 3.482 1 97.94 161 LEU B C 1
ATOM 2917 O O . LEU B 1 161 ? 2.479 7.465 2.662 1 97.94 161 LEU B O 1
ATOM 2921 N N . LEU B 1 162 ? 4.363 8.57 3.191 1 98.06 162 LEU B N 1
ATOM 2922 C CA . LEU B 1 162 ? 4.516 9.18 1.876 1 98.06 162 LEU B CA 1
ATOM 2923 C C . LEU B 1 162 ? 4.715 8.117 0.801 1 98.06 162 LEU B C 1
ATOM 2925 O O . LEU B 1 162 ? 4.031 8.125 -0.223 1 98.06 162 LEU B O 1
ATOM 2929 N N . LEU B 1 163 ? 5.613 7.195 1.006 1 97.62 163 LEU B N 1
ATOM 2930 C CA . LEU B 1 163 ? 5.895 6.133 0.047 1 97.62 163 LEU B CA 1
ATOM 2931 C C . LEU B 1 163 ? 4.703 5.191 -0.085 1 97.62 163 LEU B C 1
ATOM 2933 O O . LEU B 1 163 ? 4.32 4.82 -1.197 1 97.62 163 LEU B O 1
ATOM 2937 N N . GLY B 1 164 ? 4.125 4.852 1.064 1 98.31 164 GLY B N 1
ATOM 2938 C CA . GLY B 1 164 ? 2.996 3.934 1.082 1 98.31 164 GLY B CA 1
ATOM 2939 C C . GLY B 1 164 ? 1.782 4.465 0.346 1 98.31 164 GLY B C 1
ATOM 2940 O O . GLY B 1 164 ? 1.063 3.707 -0.307 1 98.31 164 GLY B O 1
ATOM 2941 N N . ALA B 1 165 ? 1.546 5.77 0.433 1 98.5 165 ALA B N 1
ATOM 2942 C CA . ALA B 1 165 ? 0.415 6.387 -0.255 1 98.5 165 ALA B CA 1
ATOM 2943 C C . ALA B 1 165 ? 0.515 6.188 -1.765 1 98.5 165 ALA B C 1
ATOM 2945 O O . ALA B 1 165 ? -0.465 5.812 -2.414 1 98.5 165 ALA B O 1
ATOM 2946 N N . ASN B 1 166 ? 1.716 6.379 -2.312 1 98.5 166 ASN B N 1
ATOM 2947 C CA . ASN B 1 166 ? 1.912 6.242 -3.75 1 98.5 166 ASN B CA 1
ATOM 2948 C C . ASN B 1 166 ? 1.881 4.777 -4.184 1 98.5 166 ASN B C 1
ATOM 2950 O O . ASN B 1 166 ? 1.317 4.445 -5.227 1 98.5 166 ASN B O 1
ATOM 2954 N N . VAL B 1 167 ? 2.469 3.91 -3.371 1 98.06 167 VAL B N 1
ATOM 2955 C CA . VAL B 1 167 ? 2.477 2.486 -3.691 1 98.06 167 VAL B CA 1
ATOM 2956 C C . VAL B 1 167 ? 1.047 1.946 -3.68 1 98.06 167 VAL B C 1
ATOM 2958 O O . VAL B 1 167 ? 0.646 1.218 -4.59 1 98.06 167 VAL B O 1
ATOM 2961 N N . PHE B 1 168 ? 0.302 2.311 -2.674 1 98.31 168 PHE B N 1
ATOM 2962 C CA . PHE B 1 168 ? -1.078 1.848 -2.59 1 98.31 168 PHE B CA 1
ATOM 2963 C C . PHE B 1 168 ? -1.889 2.34 -3.781 1 98.31 168 PHE B C 1
ATOM 2965 O O . PHE B 1 168 ? -2.676 1.585 -4.355 1 98.31 168 PHE B O 1
ATOM 2972 N N . PHE B 1 169 ? -1.779 3.609 -4.156 1 98.31 169 PHE B N 1
ATOM 2973 C CA . PHE B 1 169 ? -2.477 4.148 -5.316 1 98.31 169 PHE B CA 1
ATOM 2974 C C . PHE B 1 169 ? -2.135 3.354 -6.57 1 98.31 169 PHE B C 1
ATOM 2976 O O . PHE B 1 169 ? -3.027 2.961 -7.324 1 98.31 169 PHE B O 1
ATOM 2983 N N . PHE B 1 170 ? -0.89 3.127 -6.773 1 97.62 170 PHE B N 1
ATOM 2984 C CA . PHE B 1 170 ? -0.464 2.363 -7.941 1 97.62 170 PHE B CA 1
ATOM 2985 C C . PHE B 1 170 ? -1.136 0.996 -7.969 1 97.62 170 PHE B C 1
ATOM 2987 O O . PHE B 1 170 ? -1.676 0.584 -9 1 97.62 170 PHE B O 1
ATOM 2994 N N . GLN B 1 171 ? -1.099 0.309 -6.828 1 96.81 171 GLN B N 1
ATOM 2995 C CA . GLN B 1 171 ? -1.604 -1.059 -6.762 1 96.81 171 GLN B CA 1
ATOM 2996 C C . GLN B 1 171 ? -3.123 -1.091 -6.922 1 96.81 171 GLN B C 1
ATOM 2998 O O . GLN B 1 171 ? -3.676 -2.061 -7.445 1 96.81 171 GLN B O 1
ATOM 3003 N N . SER B 1 172 ? -3.809 -0.035 -6.5 1 96.12 172 SER B N 1
ATOM 3004 C CA . SER B 1 172 ? -5.258 -0.113 -6.348 1 96.12 172 SER B CA 1
ATOM 3005 C C . SER B 1 172 ? -5.973 0.735 -7.395 1 96.12 172 SER B C 1
ATOM 3007 O O . SER B 1 172 ? -7.203 0.726 -7.477 1 96.12 172 SER B O 1
ATOM 3009 N N . ARG B 1 173 ? -5.254 1.527 -8.188 1 95.19 173 ARG B N 1
ATOM 3010 C CA . ARG B 1 173 ? -5.832 2.566 -9.031 1 95.19 173 ARG B CA 1
ATOM 3011 C C . ARG B 1 173 ? -6.879 1.985 -9.977 1 95.19 173 ARG B C 1
ATOM 3013 O O . ARG B 1 173 ? -7.918 2.604 -10.219 1 95.19 173 ARG B O 1
ATOM 3020 N N . ASP B 1 174 ? -6.684 0.759 -10.523 1 94.5 174 ASP B N 1
ATOM 3021 C CA . ASP B 1 174 ? -7.641 0.148 -11.438 1 94.5 174 ASP B CA 1
ATOM 3022 C C . ASP B 1 174 ? -8.953 -0.174 -10.727 1 94.5 174 ASP B C 1
ATOM 3024 O O . ASP B 1 174 ? -10.031 -0.097 -11.32 1 94.5 174 ASP B O 1
ATOM 3028 N N . ILE B 1 175 ? -8.852 -0.52 -9.484 1 95.19 175 ILE B N 1
ATOM 3029 C CA . ILE B 1 175 ? -10.023 -0.838 -8.688 1 95.19 175 ILE B CA 1
ATOM 3030 C C . ILE B 1 175 ? -10.695 0.453 -8.219 1 95.19 175 ILE B C 1
ATOM 3032 O O . ILE B 1 175 ? -11.922 0.587 -8.305 1 95.19 175 ILE B O 1
ATOM 3036 N N . LEU B 1 176 ? -9.891 1.429 -7.773 1 95.75 176 LEU B N 1
ATOM 3037 C CA . LEU B 1 176 ? -10.398 2.707 -7.285 1 95.75 176 LEU B CA 1
ATOM 3038 C C . LEU B 1 176 ? -11.234 3.404 -8.352 1 95.75 176 LEU B C 1
ATOM 3040 O O . LEU B 1 176 ? -12.195 4.105 -8.039 1 95.75 176 LEU B O 1
ATOM 3044 N N . ARG B 1 177 ? -10.914 3.152 -9.555 1 94.88 177 ARG B N 1
ATOM 3045 C CA . ARG B 1 177 ? -11.602 3.762 -10.688 1 94.88 177 ARG B CA 1
ATOM 3046 C C . ARG B 1 177 ? -13.086 3.404 -10.688 1 94.88 177 ARG B C 1
ATOM 3048 O O . ARG B 1 177 ? -13.906 4.141 -11.242 1 94.88 177 ARG B O 1
ATOM 3055 N N . HIS B 1 178 ? -13.414 2.363 -10.023 1 94.69 178 HIS B N 1
ATOM 3056 C CA . HIS B 1 178 ? -14.789 1.865 -10.055 1 94.69 178 HIS B CA 1
ATOM 3057 C C . HIS B 1 178 ? -15.539 2.24 -8.781 1 94.69 178 HIS B C 1
ATOM 3059 O O . HIS B 1 178 ? -16.719 1.898 -8.625 1 94.69 178 HIS B O 1
ATOM 3065 N N . TYR B 1 179 ? -14.836 2.793 -7.816 1 94.75 179 TYR B N 1
ATOM 3066 C CA . TYR B 1 179 ? -15.516 3.25 -6.609 1 94.75 179 TYR B CA 1
ATOM 3067 C C . TYR B 1 179 ? -16.281 4.535 -6.875 1 94.75 179 TYR B C 1
ATOM 3069 O O . TYR B 1 179 ? -15.789 5.438 -7.551 1 94.75 179 TYR B O 1
ATOM 3077 N N . PRO B 1 180 ? -17.422 4.527 -6.156 1 89.31 180 PRO B N 1
ATOM 3078 C CA . PRO B 1 180 ? -18.156 5.781 -6.289 1 89.31 180 PRO B CA 1
ATOM 3079 C C . PRO B 1 180 ? -17.422 6.977 -5.688 1 89.31 180 PRO B C 1
ATOM 3081 O O . PRO B 1 180 ? -16.672 6.816 -4.719 1 89.31 180 PRO B O 1
ATOM 3084 N N . HIS B 1 181 ? -17.359 8.086 -6.172 1 87.62 181 HIS B N 1
ATOM 3085 C CA . HIS B 1 181 ? -16.875 9.359 -5.652 1 87.62 181 HIS B CA 1
ATOM 3086 C C . HIS B 1 181 ? -15.383 9.531 -5.945 1 87.62 181 HIS B C 1
ATOM 3088 O O . HIS B 1 181 ? -14.82 10.602 -5.691 1 87.62 181 HIS B O 1
ATOM 3094 N N . VAL B 1 182 ? -14.727 8.312 -6.355 1 95.62 182 VAL B N 1
ATOM 3095 C CA . VAL B 1 182 ? -13.312 8.453 -6.668 1 95.62 182 VAL B CA 1
ATOM 3096 C C . VAL B 1 182 ? -13.148 9.102 -8.039 1 95.62 182 VAL B C 1
ATOM 3098 O O . VAL B 1 182 ? -13.633 8.578 -9.047 1 95.62 182 VAL B O 1
ATOM 3101 N N . THR B 1 183 ? -12.469 10.273 -8.062 1 94.69 183 THR B N 1
ATOM 3102 C CA . THR B 1 183 ? -12.297 10.992 -9.32 1 94.69 183 THR B CA 1
ATOM 3103 C C . THR B 1 183 ? -10.82 11.102 -9.68 1 94.69 183 THR B C 1
ATOM 3105 O O . THR B 1 183 ? -10.477 11.594 -10.758 1 94.69 183 THR B O 1
ATOM 3108 N N . PHE B 1 184 ? -9.969 10.617 -8.883 1 96.88 184 PHE B N 1
ATOM 3109 C CA . PHE B 1 184 ? -8.539 10.875 -9.047 1 96.88 184 PHE B CA 1
ATOM 3110 C C . PHE B 1 184 ? -7.828 9.656 -9.617 1 96.88 184 PHE B C 1
ATOM 3112 O O . PHE B 1 184 ? -6.617 9.695 -9.852 1 96.88 184 PHE B O 1
ATOM 3119 N N . ALA B 1 185 ? -8.508 8.555 -9.852 1 96.06 185 ALA B N 1
ATOM 3120 C CA . ALA B 1 185 ? -7.852 7.34 -10.328 1 96.06 185 ALA B CA 1
ATOM 3121 C C . ALA B 1 185 ? -7.168 7.578 -11.672 1 96.06 185 ALA B C 1
ATOM 3123 O O . ALA B 1 185 ? -6.137 6.965 -11.969 1 96.06 185 ALA B O 1
ATOM 3124 N N . ASP B 1 186 ? -7.684 8.484 -12.469 1 96 186 ASP B N 1
ATOM 3125 C CA . ASP B 1 186 ? -7.117 8.789 -13.773 1 96 186 ASP B CA 1
ATOM 3126 C C . ASP B 1 186 ? -6.383 10.125 -13.758 1 96 186 ASP B C 1
ATOM 3128 O O . ASP B 1 186 ? -6.07 10.68 -14.812 1 96 186 ASP B O 1
ATOM 3132 N N . ASP B 1 187 ? -6.125 10.664 -12.617 1 97.62 187 ASP B N 1
ATOM 3133 C CA . ASP B 1 187 ? -5.371 11.898 -12.406 1 97.62 187 ASP B CA 1
ATOM 3134 C C . ASP B 1 187 ? -4.309 11.703 -11.32 1 97.62 187 ASP B C 1
ATOM 3136 O O . ASP B 1 187 ? -4.375 12.328 -10.258 1 97.62 187 ASP B O 1
ATOM 3140 N N . PRO B 1 188 ? -3.295 10.914 -11.695 1 97.56 188 PRO B N 1
ATOM 3141 C CA . PRO B 1 188 ? -2.27 10.617 -10.688 1 97.56 188 PRO B CA 1
ATOM 3142 C C . PRO B 1 188 ? -1.602 11.883 -10.141 1 97.56 188 PRO B C 1
ATOM 3144 O O . PRO B 1 188 ? -1.243 11.93 -8.961 1 97.56 188 PRO B O 1
ATOM 3147 N N . ALA B 1 189 ? -1.404 12.875 -11 1 97.31 189 ALA B N 1
ATOM 3148 C CA . ALA B 1 189 ? -0.797 14.117 -10.531 1 97.31 189 ALA B CA 1
ATOM 3149 C C . ALA B 1 189 ? -1.678 14.805 -9.492 1 97.31 189 ALA B C 1
ATOM 3151 O O . ALA B 1 189 ? -1.18 15.297 -8.477 1 97.31 189 ALA B O 1
ATOM 3152 N N . GLY B 1 190 ? -3.008 14.844 -9.797 1 97.56 190 GLY B N 1
ATOM 3153 C CA . GLY B 1 190 ? -3.941 15.406 -8.836 1 97.56 190 GLY B CA 1
ATOM 3154 C C . GLY B 1 190 ? -3.998 14.633 -7.531 1 97.56 190 GLY B C 1
ATOM 3155 O O . GLY B 1 190 ? -4.062 15.227 -6.453 1 97.56 190 GLY B O 1
ATOM 3156 N N . TYR B 1 191 ? -3.975 13.312 -7.609 1 98.19 191 TYR B N 1
ATOM 3157 C CA . TYR B 1 191 ? -3.918 12.477 -6.418 1 98.19 191 TYR B CA 1
ATOM 3158 C C . TYR B 1 191 ? -2.695 12.805 -5.57 1 98.19 191 TYR B C 1
ATOM 3160 O O . TYR B 1 191 ? -2.814 13.047 -4.367 1 98.19 191 TYR B O 1
ATOM 3168 N N . ASP B 1 192 ? -1.536 12.789 -6.23 1 98.19 192 ASP B N 1
ATOM 3169 C CA . ASP B 1 192 ? -0.278 13 -5.52 1 98.19 192 ASP B CA 1
ATOM 3170 C C . ASP B 1 192 ? -0.25 14.367 -4.852 1 98.19 192 ASP B C 1
ATOM 3172 O O . ASP B 1 192 ? 0.172 14.492 -3.699 1 98.19 192 ASP B O 1
ATOM 3176 N N . ALA B 1 193 ? -0.699 15.414 -5.566 1 97.56 193 ALA B N 1
ATOM 3177 C CA . ALA B 1 193 ? -0.757 16.766 -5 1 97.56 193 ALA B CA 1
ATOM 3178 C C . ALA B 1 193 ? -1.64 16.797 -3.756 1 97.56 193 ALA B C 1
ATOM 3180 O O . ALA B 1 193 ? -1.298 17.438 -2.762 1 97.56 193 ALA B O 1
ATOM 3181 N N . GLY B 1 194 ? -2.754 16.078 -3.814 1 97.19 194 GLY B N 1
ATOM 3182 C CA . GLY B 1 194 ? -3.688 16.047 -2.699 1 97.19 194 GLY B CA 1
ATOM 3183 C C . GLY B 1 194 ? -3.125 15.359 -1.47 1 97.19 194 GLY B C 1
ATOM 3184 O O . GLY B 1 194 ? -3.223 15.891 -0.359 1 97.19 194 GLY B O 1
ATOM 3185 N N . ILE B 1 195 ? -2.521 14.188 -1.641 1 97.38 195 ILE B N 1
ATOM 3186 C CA . ILE B 1 195 ? -2.057 13.445 -0.477 1 97.38 195 ILE B CA 1
ATOM 3187 C C . ILE B 1 195 ? -0.862 14.156 0.151 1 97.38 195 ILE B C 1
ATOM 3189 O O . ILE B 1 195 ? -0.727 14.195 1.376 1 97.38 195 ILE B O 1
ATOM 3193 N N . VAL B 1 196 ? 0.015 14.75 -0.673 1 97.75 196 VAL B N 1
ATOM 3194 C CA . VAL B 1 196 ? 1.167 15.469 -0.147 1 97.75 196 VAL B CA 1
ATOM 3195 C C . VAL B 1 196 ? 0.694 16.688 0.643 1 97.75 196 VAL B C 1
ATOM 3197 O O . VAL B 1 196 ? 1.237 17 1.707 1 97.75 196 VAL B O 1
ATOM 3200 N N . GLU B 1 197 ? -0.335 17.359 0.108 1 96.81 197 GLU B N 1
ATOM 3201 C CA . GLU B 1 197 ? -0.868 18.516 0.808 1 96.81 197 GLU B CA 1
ATOM 3202 C C . GLU B 1 197 ? -1.444 18.125 2.166 1 96.81 197 GLU B C 1
ATOM 3204 O O . GLU B 1 197 ? -1.221 18.828 3.162 1 96.81 197 GLU B O 1
ATOM 3209 N N . ILE B 1 198 ? -2.17 17.078 2.24 1 96.19 198 ILE B N 1
ATOM 3210 C CA . ILE B 1 198 ? -2.715 16.594 3.508 1 96.19 198 ILE B CA 1
ATOM 3211 C C . ILE B 1 198 ? -1.577 16.328 4.488 1 96.19 198 ILE B C 1
ATOM 3213 O O . ILE B 1 198 ? -1.626 16.766 5.641 1 96.19 198 ILE B O 1
ATOM 3217 N N . LEU B 1 199 ? -0.537 15.617 4.027 1 96.88 199 LEU B N 1
ATOM 3218 C CA . LEU B 1 199 ? 0.597 15.266 4.875 1 96.88 199 LEU B CA 1
ATOM 3219 C C . LEU B 1 199 ? 1.316 16.516 5.363 1 96.88 199 LEU B C 1
ATOM 3221 O O . LEU B 1 199 ? 1.626 16.641 6.551 1 96.88 199 LEU B O 1
ATOM 3225 N N . LEU B 1 200 ? 1.499 17.469 4.449 1 95.81 200 LEU B N 1
ATOM 3226 C CA . LEU B 1 200 ? 2.25 18.672 4.793 1 95.81 200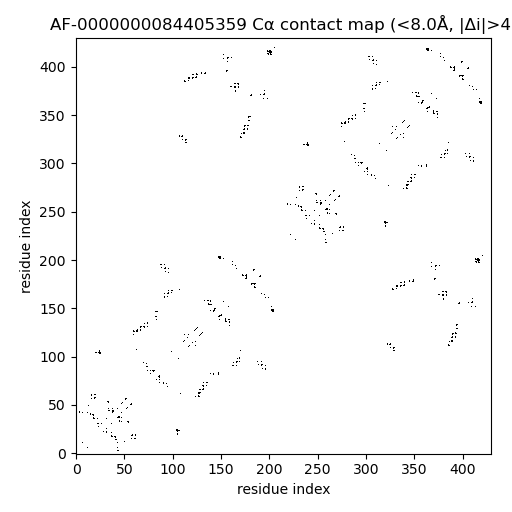 LEU B CA 1
ATOM 3227 C C . LEU B 1 200 ? 1.479 19.531 5.793 1 95.81 200 LEU B C 1
ATOM 3229 O O . LEU B 1 200 ? 2.068 20.094 6.707 1 95.81 200 LEU B O 1
ATOM 3233 N N . ARG B 1 201 ? 0.193 19.578 5.668 1 93.44 201 ARG B N 1
ATOM 3234 C CA . ARG B 1 201 ? -0.612 20.312 6.629 1 93.44 201 ARG B CA 1
ATOM 3235 C C . ARG B 1 201 ? -0.476 19.734 8.031 1 93.44 201 ARG B C 1
ATOM 3237 O O . ARG B 1 201 ? -0.515 20.469 9.023 1 93.44 201 ARG B O 1
ATOM 3244 N N . GLY B 1 202 ? -0.273 18.438 8.062 1 93.75 202 GLY B N 1
ATOM 3245 C CA . GLY B 1 202 ? -0.098 17.781 9.352 1 93.75 202 GLY B CA 1
ATOM 3246 C C . GLY B 1 202 ? 1.308 17.922 9.906 1 93.75 202 GLY B C 1
ATOM 3247 O O . GLY B 1 202 ? 1.529 17.75 11.109 1 93.75 202 GLY B O 1
ATOM 3248 N N . LEU B 1 203 ? 2.24 18.297 9.047 1 94.06 203 LEU B N 1
ATOM 3249 C CA . LEU B 1 203 ? 3.646 18.25 9.43 1 94.06 203 LEU B CA 1
ATOM 3250 C C . LEU B 1 203 ? 4.191 19.641 9.68 1 94.06 203 LEU B C 1
ATOM 3252 O O . LEU B 1 203 ? 5.238 19.812 10.305 1 94.06 203 LEU B O 1
ATOM 3256 N N . ILE B 1 204 ? 3.545 20.641 9.109 1 90.56 204 ILE B N 1
ATOM 3257 C CA . ILE B 1 204 ? 4.023 22 9.25 1 90.56 204 ILE B CA 1
ATOM 3258 C C . ILE B 1 204 ? 3.568 22.578 10.586 1 90.56 204 ILE B C 1
ATOM 3260 O O . ILE B 1 204 ? 2.395 22.469 10.945 1 90.56 204 ILE B O 1
ATOM 3264 N N . PRO B 1 205 ? 4.469 23.172 11.312 1 85.12 205 PRO B N 1
ATOM 3265 C CA . PRO B 1 205 ? 4.094 23.781 12.594 1 85.12 205 PRO B CA 1
ATOM 3266 C C . PRO B 1 205 ? 3.084 24.922 12.43 1 85.12 205 PRO B C 1
ATOM 3268 O O . PRO B 1 205 ? 3.094 25.625 11.414 1 85.12 205 PRO B O 1
ATOM 3271 N N . VAL B 1 206 ? 2.029 25.016 13.273 1 73.56 206 VAL B N 1
ATOM 3272 C CA . VAL B 1 206 ? 1.073 26.125 13.242 1 73.56 206 VAL B CA 1
ATOM 3273 C C . VAL B 1 206 ? 1.731 27.391 13.781 1 73.56 206 VAL B C 1
ATOM 3275 O O . VAL B 1 206 ? 2.475 27.344 14.766 1 73.56 206 VAL B O 1
ATOM 3278 N N . SER B 1 207 ? 2.285 28.328 12.969 1 61.66 207 SER B N 1
ATOM 3279 C CA . SER B 1 207 ? 2.863 29.594 13.414 1 61.66 207 SER B CA 1
ATOM 3280 C C . SER B 1 207 ? 2.037 30.203 14.539 1 61.66 207 SER B C 1
ATOM 3282 O O . SER B 1 207 ? 0.811 30.297 14.438 1 61.66 207 SER B O 1
ATOM 3284 N N . SER B 1 208 ? 2.27 29.953 15.773 1 47.69 208 SER B N 1
ATOM 3285 C CA . SER B 1 208 ? 1.752 30.844 16.812 1 47.69 208 SER B CA 1
ATOM 3286 C C . SER B 1 208 ? 1.826 32.312 16.391 1 47.69 208 SER B C 1
ATOM 3288 O O . SER B 1 208 ? 2.9 32.812 16.047 1 47.69 208 SER B O 1
ATOM 3290 N N . VAL B 1 209 ? 0.881 32.906 15.648 1 44 209 VAL B N 1
ATOM 3291 C CA . VAL B 1 209 ? 0.815 34.344 15.562 1 44 209 VAL B CA 1
ATOM 3292 C C . VAL B 1 209 ? 1.307 34.969 16.859 1 44 209 VAL B C 1
ATOM 3294 O O . VAL B 1 209 ? 0.752 34.719 17.938 1 44 209 VAL B O 1
ATOM 3297 N N . ASP B 1 210 ? 2.518 35.188 16.969 1 42.75 210 ASP B N 1
ATOM 3298 C CA . ASP B 1 210 ? 3.041 36.094 17.984 1 42.75 210 ASP B CA 1
ATOM 3299 C C . ASP B 1 210 ? 2.16 37.344 18.125 1 42.75 210 ASP B C 1
ATOM 3301 O O . ASP B 1 210 ? 2.07 38.156 17.203 1 42.75 210 ASP B O 1
ATOM 3305 N N . THR B 1 211 ? 0.961 37.312 18.75 1 39.81 211 THR B N 1
ATOM 3306 C CA . THR B 1 211 ? 0.319 38.5 19.266 1 39.81 211 THR B CA 1
ATOM 3307 C C . THR B 1 211 ? 1.338 39.406 19.953 1 39.81 211 THR B C 1
ATOM 3309 O O . THR B 1 211 ? 1.637 39.219 21.141 1 39.81 211 THR B O 1
ATOM 3312 N N . THR B 1 212 ? 2.523 39.625 19.484 1 39.25 212 THR B N 1
ATOM 3313 C CA . THR B 1 212 ? 3.189 40.781 20.078 1 39.25 212 THR B CA 1
ATOM 3314 C C . THR B 1 212 ? 2.268 42 20.094 1 39.25 212 THR B C 1
ATOM 3316 O O . THR B 1 212 ? 1.928 42.531 19.031 1 39.25 212 THR B O 1
ATOM 3319 N N . SER B 1 213 ? 1.277 42.094 21 1 38.47 213 SER B N 1
ATOM 3320 C CA . SER B 1 213 ? 0.586 43.281 21.469 1 38.47 213 SER B CA 1
ATOM 3321 C C . SER B 1 213 ? 1.529 44.469 21.516 1 38.47 213 SER B C 1
ATOM 3323 O O . SER B 1 213 ? 2.535 44.469 22.219 1 38.47 213 SER B O 1
ATOM 3325 N N . THR B 1 214 ? 1.628 45.25 20.469 1 39.84 214 THR B N 1
ATOM 3326 C CA . THR B 1 214 ? 2.033 46.656 20.5 1 39.84 214 THR B CA 1
ATOM 3327 C C . THR B 1 214 ? 1.616 47.312 21.828 1 39.84 214 THR B C 1
ATOM 3329 O O . THR B 1 214 ? 0.424 47.406 22.109 1 39.84 214 THR B O 1
ATOM 3332 N N . ARG B 1 215 ? 2.365 47.062 22.953 1 34.94 215 ARG B N 1
ATOM 3333 C CA . ARG B 1 215 ? 2.381 48.219 23.859 1 34.94 215 ARG B CA 1
ATOM 3334 C C . ARG B 1 215 ? 3.064 49.406 23.203 1 34.94 215 ARG B C 1
ATOM 3336 O O . ARG B 1 215 ? 4.09 49.25 22.547 1 34.94 215 ARG B O 1
#

pLDDT: mean 88.34, std 15.09, range [29.91, 98.5]

InterPro domains:
  IPR001647 DNA-binding HTH domain, TetR-type [PF00440] (16-62)
  IPR001647 DNA-binding HTH domain, TetR-type [PR00455] (16-29)
  IPR001647 DNA-binding HTH domain, TetR-type [PR00455] (37-60)
  IPR001647 DNA-binding HTH domain, TetR-type [PS50977] (10-70)
  IPR009057 Homedomain-like superfamily [SSF46689] (11-82)
  IPR036271 Tetracyclin repressor-like, C-terminal domain superfamily [SSF48498] (87-203)
  IPR041474 HTH-type transcriptional repressor NicS, C-terminal [PF17938] (86-179)
  IPR050109 HTH-type, TetR-like transcriptional regulator [PTHR30055] (10-205)

Radius of gyration: 24.72 Å; Cα contacts (8 Å, |Δi|>4): 491; chains: 2; bounding box: 63×92×58 Å